Protein AF-A0A7S3TZW8-F1 (afdb_monomer_lite)

Secondary structure (DSSP, 8-state):
-PPPPEEPTTSS-EE-SS-EEPP-GGGTS--EE-TTS-TT---SSS-----------------EE-TTT--EE-TT-EEPP-GGGTT--EE-TTSPTT---SSS-HHHHS---S-TT---BPPTT--SS-TTS-B-EEEEEETTEEEEEE-TT-EEEGGGTEEEE-SSEEEE-BSSS----S-GGGB-----TTEEEEEEEE--TT---TTEEEEEEEE-PPPSSSSTT--EETT--TTSEE--EEEEEEEETTEEEEEEE--SS-BTTBTT-SS-TT-SSEEE--TTTEESSTTSSSEETTS-EEEEEEEEEETTEEEEEEEEEETTEEEEEEEETTT-HHHHHTHHHHHH--EEEEEEEE-TTTHHHHHHHH-SS--------EEEEEEEEEEPPPPPPP---PPPPPPPP-PPPP--EEEE-SSSTT------TTTTS-HHHHHHTT-EEEE-

Structure (mmCIF, N/CA/C/O backbone):
data_AF-A0A7S3TZW8-F1
#
_entry.id   AF-A0A7S3TZW8-F1
#
loop_
_atom_site.group_PDB
_atom_site.id
_atom_site.type_symbol
_atom_site.label_atom_id
_atom_site.label_alt_id
_atom_site.label_comp_id
_atom_site.label_asym_id
_atom_site.label_entity_id
_atom_site.label_seq_id
_atom_site.pdbx_PDB_ins_code
_atom_site.Cartn_x
_atom_site.Cartn_y
_atom_site.Cartn_z
_atom_site.occupancy
_atom_site.B_iso_or_equiv
_atom_site.auth_seq_id
_atom_site.auth_comp_id
_atom_site.auth_asym_id
_atom_site.auth_atom_id
_atom_site.pdbx_PDB_model_num
ATOM 1 N N . ILE A 1 1 ? 34.346 34.194 -26.430 1.00 49.75 1 ILE A N 1
ATOM 2 C CA . ILE A 1 1 ? 34.200 33.781 -25.014 1.00 49.75 1 ILE A CA 1
ATOM 3 C C . ILE A 1 1 ? 35.050 32.530 -24.863 1.00 49.75 1 ILE A C 1
ATOM 5 O O . ILE A 1 1 ? 34.917 31.648 -25.699 1.00 49.75 1 ILE A O 1
ATOM 9 N N . SER A 1 2 ? 36.009 32.496 -23.939 1.00 53.97 2 SER A N 1
ATOM 10 C CA . SER A 1 2 ? 36.847 31.309 -23.724 1.00 53.97 2 SER A CA 1
ATOM 11 C C . SER A 1 2 ? 36.073 30.297 -22.882 1.00 53.97 2 SER A C 1
ATOM 13 O O . SER A 1 2 ? 35.676 30.638 -21.767 1.00 53.97 2 SER A O 1
ATOM 15 N N . ASN A 1 3 ? 35.856 29.084 -23.395 1.00 65.19 3 ASN A N 1
ATOM 16 C CA . ASN A 1 3 ? 35.255 28.011 -22.602 1.00 65.19 3 ASN A CA 1
ATOM 17 C C . ASN A 1 3 ? 36.191 27.657 -21.431 1.00 65.19 3 ASN A C 1
ATOM 19 O O . ASN A 1 3 ? 37.402 27.542 -21.651 1.00 65.19 3 ASN A O 1
ATOM 23 N N . PRO A 1 4 ? 35.679 27.546 -20.191 1.00 74.56 4 PRO A N 1
ATOM 24 C CA . PRO A 1 4 ? 36.513 27.232 -19.040 1.00 74.56 4 PRO A CA 1
ATOM 25 C C . PRO A 1 4 ? 37.100 25.823 -19.173 1.00 74.56 4 PRO A C 1
ATOM 27 O O . PRO A 1 4 ? 36.434 24.903 -19.651 1.00 74.56 4 PRO A O 1
ATOM 30 N N . SER A 1 5 ? 38.356 25.674 -18.746 1.00 79.38 5 SER A N 1
ATOM 31 C CA . SER A 1 5 ? 39.028 24.376 -18.663 1.00 79.38 5 SER A CA 1
ATOM 32 C C . SER A 1 5 ? 38.434 23.570 -17.510 1.00 79.38 5 SER A C 1
ATOM 34 O O . SER A 1 5 ? 38.407 24.057 -16.378 1.00 79.38 5 SER A O 1
ATOM 36 N N . VAL A 1 6 ? 37.946 22.366 -17.797 1.00 84.00 6 VAL A N 1
ATOM 37 C CA . VAL A 1 6 ? 37.280 21.464 -16.847 1.00 84.00 6 VAL A CA 1
ATOM 38 C C . VAL A 1 6 ? 37.927 20.083 -16.873 1.00 84.00 6 VAL A C 1
ATOM 40 O O . VAL A 1 6 ? 38.545 19.703 -17.868 1.00 84.00 6 VAL A O 1
ATOM 43 N N . ALA A 1 7 ? 37.786 19.332 -15.782 1.00 84.44 7 ALA A N 1
ATOM 44 C CA . ALA A 1 7 ? 38.259 17.956 -15.716 1.00 84.44 7 ALA A CA 1
ATOM 45 C C . ALA A 1 7 ? 37.377 17.030 -16.566 1.00 84.44 7 ALA A C 1
ATOM 47 O O . ALA A 1 7 ? 36.152 17.167 -16.614 1.00 84.44 7 ALA A O 1
ATOM 48 N N . CYS A 1 8 ? 38.016 16.080 -17.232 1.00 83.31 8 CYS A N 1
ATOM 49 C CA . CYS A 1 8 ? 37.364 15.055 -18.022 1.00 83.31 8 CYS A CA 1
ATOM 50 C C . CYS A 1 8 ? 36.746 13.977 -17.121 1.00 83.31 8 CYS A C 1
ATOM 52 O O . CYS A 1 8 ? 37.453 13.441 -16.268 1.00 83.31 8 CYS A O 1
ATOM 54 N N . PRO A 1 9 ? 35.473 13.591 -17.322 1.00 77.81 9 PRO A N 1
ATOM 55 C CA . PRO A 1 9 ? 34.840 12.537 -16.531 1.00 77.81 9 PRO A CA 1
ATOM 56 C C . PRO A 1 9 ? 35.669 11.245 -16.531 1.00 77.81 9 PRO A C 1
ATOM 58 O O . PRO A 1 9 ? 36.096 10.779 -17.587 1.00 77.81 9 PRO A O 1
ATOM 61 N N . GLY A 1 10 ? 35.935 10.699 -15.342 1.00 72.38 10 GLY A N 1
ATOM 62 C CA . GLY A 1 10 ? 36.698 9.458 -15.170 1.00 72.38 10 GLY A CA 1
ATOM 63 C C . GLY A 1 10 ? 38.204 9.553 -15.475 1.00 72.38 10 GLY A C 1
ATOM 64 O O . GLY A 1 10 ? 38.861 8.516 -15.579 1.00 72.38 10 GLY A O 1
ATOM 65 N N . SER A 1 11 ? 38.781 10.756 -15.626 1.00 76.69 11 SER A N 1
ATOM 66 C CA . SER A 1 11 ? 40.230 10.942 -15.825 1.00 76.69 11 SER A CA 1
ATOM 67 C C . SER A 1 11 ? 40.758 12.255 -15.228 1.00 76.69 11 SER A C 1
ATOM 69 O O . SER A 1 11 ? 40.012 13.205 -15.026 1.00 76.69 11 SER A O 1
ATOM 71 N N . GLU A 1 12 ? 42.071 12.353 -15.007 1.00 79.44 12 GLU A N 1
ATOM 72 C CA . GLU A 1 12 ? 42.724 13.598 -14.552 1.00 79.44 12 GLU A CA 1
ATOM 73 C C . GLU A 1 12 ? 43.028 14.585 -15.701 1.00 79.44 12 GLU A C 1
ATOM 75 O O . GLU A 1 12 ? 43.676 15.613 -15.502 1.00 79.44 12 GLU A O 1
ATOM 80 N N . ALA A 1 13 ? 42.595 14.279 -16.930 1.00 82.31 13 ALA A N 1
ATOM 81 C CA . ALA A 1 13 ? 42.820 15.142 -18.083 1.00 82.31 13 ALA A CA 1
ATOM 82 C C . ALA A 1 13 ? 41.916 16.384 -18.034 1.00 82.31 13 ALA A C 1
ATOM 84 O O . ALA A 1 13 ? 40.770 16.313 -17.602 1.00 82.31 13 ALA A O 1
ATOM 85 N N . MET A 1 14 ? 42.417 17.517 -18.527 1.00 87.12 14 MET A N 1
ATOM 86 C CA . MET A 1 14 ? 41.656 18.764 -18.629 1.00 87.12 14 MET A CA 1
ATOM 87 C C . MET A 1 14 ? 41.261 19.029 -20.083 1.00 87.12 14 MET A C 1
ATOM 89 O O . MET A 1 14 ? 42.074 18.833 -20.989 1.00 87.12 14 MET A O 1
ATOM 93 N N . CYS A 1 15 ? 40.043 19.515 -20.308 1.00 89.19 15 CYS A N 1
ATOM 94 C CA . CYS A 1 15 ? 39.524 19.877 -21.626 1.00 89.19 15 CYS A CA 1
ATOM 95 C C . CYS A 1 15 ? 38.757 21.206 -21.582 1.00 89.19 15 CYS A C 1
ATOM 97 O O . CYS A 1 15 ? 38.289 21.634 -20.527 1.00 89.19 15 CYS A O 1
ATOM 99 N N . ALA A 1 16 ? 38.603 21.865 -22.731 1.00 90.56 16 ALA A N 1
ATOM 100 C CA . ALA A 1 16 ? 37.785 23.068 -22.861 1.00 90.56 16 ALA A CA 1
ATOM 101 C C . ALA A 1 16 ? 37.091 23.146 -24.227 1.00 90.56 16 ALA A C 1
ATOM 103 O O . ALA A 1 16 ? 37.743 23.069 -25.270 1.00 90.56 16 ALA A O 1
ATOM 104 N N . GLY A 1 17 ? 35.779 23.391 -24.228 1.00 86.81 17 GLY A N 1
ATOM 105 C CA . GLY A 1 17 ? 34.994 23.545 -25.452 1.00 86.81 17 GLY A CA 1
ATOM 106 C C . GLY A 1 17 ? 34.904 22.256 -26.265 1.00 86.81 17 GLY A C 1
ATOM 107 O O . GLY A 1 17 ? 34.878 21.168 -25.703 1.00 86.81 17 GLY A O 1
ATOM 108 N N . ASN A 1 18 ? 34.878 22.381 -27.593 1.00 90.62 18 ASN A N 1
ATOM 109 C CA . ASN A 1 18 ? 34.725 21.276 -28.550 1.00 90.62 18 ASN A CA 1
ATOM 110 C C . ASN A 1 18 ? 35.998 20.420 -28.673 1.00 90.62 18 ASN A C 1
ATOM 112 O O . ASN A 1 18 ? 36.643 20.346 -29.719 1.00 90.62 18 ASN A O 1
ATOM 116 N N . GLN A 1 19 ? 36.379 19.802 -27.561 1.00 91.69 19 GLN A N 1
ATOM 117 C CA . GLN A 1 19 ? 37.496 18.882 -27.401 1.00 91.69 19 GLN A CA 1
ATOM 118 C C . GLN A 1 19 ? 36.976 17.532 -26.909 1.00 91.69 19 GLN A C 1
ATOM 120 O O . GLN A 1 19 ? 35.896 17.446 -26.324 1.00 91.69 19 GLN A O 1
ATOM 125 N N . CYS A 1 20 ? 37.760 16.479 -27.123 1.00 91.44 20 CYS A N 1
ATOM 126 C CA . CYS A 1 20 ? 37.435 15.153 -26.622 1.00 91.44 20 CYS A CA 1
ATOM 127 C C . CYS A 1 20 ? 38.289 14.806 -25.407 1.00 91.44 20 CYS A C 1
ATOM 129 O O . CYS A 1 20 ? 39.513 14.932 -25.438 1.00 91.44 20 CYS A O 1
ATOM 131 N N . CYS A 1 21 ? 37.629 14.316 -24.368 1.00 92.75 21 CYS A N 1
ATOM 132 C CA . CYS A 1 21 ? 38.257 13.662 -23.239 1.00 92.75 21 CYS A CA 1
ATOM 133 C C . CYS A 1 21 ? 38.790 12.277 -23.628 1.00 92.75 21 CYS A C 1
ATOM 135 O O . CYS A 1 21 ? 38.221 11.630 -24.519 1.00 92.75 21 CYS A O 1
ATOM 137 N N . PRO A 1 22 ? 39.874 11.808 -22.981 1.00 90.94 22 PRO A N 1
ATOM 138 C CA . PRO A 1 22 ? 40.392 10.466 -23.210 1.00 90.94 22 PRO A CA 1
ATOM 139 C C . PRO A 1 22 ? 39.351 9.408 -22.830 1.00 90.94 22 PRO A C 1
ATOM 141 O O . PRO A 1 22 ? 38.480 9.646 -21.995 1.00 90.94 22 PRO A O 1
ATOM 144 N N . GLY A 1 23 ? 39.440 8.241 -23.468 1.00 84.31 23 GLY A N 1
ATOM 145 C CA . GLY A 1 23 ? 38.573 7.117 -23.139 1.00 84.31 23 GLY A CA 1
ATOM 146 C C . GLY A 1 23 ? 38.902 6.518 -21.778 1.00 84.31 23 GLY A C 1
ATOM 147 O O . GLY A 1 23 ? 40.067 6.439 -21.388 1.00 84.31 23 GLY A O 1
ATOM 148 N N . THR A 1 24 ? 37.863 6.089 -21.074 1.00 83.00 24 THR A N 1
ATOM 149 C CA . THR A 1 24 ? 37.944 5.392 -19.792 1.00 83.00 24 THR A CA 1
ATOM 150 C C . THR A 1 24 ? 37.263 4.035 -19.930 1.00 83.00 24 THR A C 1
ATOM 152 O O . THR A 1 24 ? 36.535 3.786 -20.894 1.00 83.00 24 THR A O 1
ATOM 155 N N . LYS A 1 25 ? 37.428 3.153 -18.941 1.00 77.94 25 LYS A N 1
ATOM 156 C CA . LYS A 1 25 ? 36.710 1.867 -18.933 1.00 77.94 25 LYS A CA 1
ATOM 157 C C . LYS A 1 25 ? 35.189 2.043 -19.012 1.00 77.94 25 LYS A C 1
ATOM 159 O O . LYS A 1 25 ? 34.519 1.224 -19.629 1.00 77.94 25 LYS A O 1
ATOM 164 N N . GLU A 1 26 ? 34.662 3.124 -18.441 1.00 69.31 26 GLU A N 1
ATOM 165 C CA . GLU A 1 26 ? 33.231 3.459 -18.436 1.00 69.31 26 GLU A CA 1
ATOM 166 C C . GLU A 1 26 ? 32.722 3.844 -19.830 1.00 69.31 26 GLU A C 1
ATOM 168 O O . GLU A 1 26 ? 31.606 3.488 -20.199 1.00 69.31 26 GLU A O 1
ATOM 173 N N . SER A 1 27 ? 33.553 4.496 -20.650 1.00 75.81 27 SER A N 1
ATOM 174 C CA . SER A 1 27 ? 33.230 4.786 -22.052 1.00 75.81 27 SER A CA 1
ATOM 175 C C . SER A 1 27 ? 33.602 3.647 -23.016 1.00 75.81 27 SER A C 1
ATOM 177 O O . SER A 1 27 ? 33.467 3.790 -24.236 1.00 75.81 27 SER A O 1
ATOM 179 N N . GLY A 1 28 ? 34.073 2.505 -22.497 1.00 82.62 28 GLY A N 1
ATOM 180 C CA . GLY A 1 28 ? 34.602 1.396 -23.294 1.00 82.62 28 GLY A CA 1
ATOM 181 C C . GLY A 1 28 ? 35.888 1.763 -24.041 1.00 82.62 28 GLY A C 1
ATOM 182 O O . GLY A 1 28 ? 36.037 1.401 -25.207 1.00 82.62 28 GLY A O 1
ATOM 183 N N . ASP A 1 29 ? 36.764 2.534 -23.390 1.00 86.75 29 ASP A N 1
ATOM 184 C CA . ASP A 1 29 ? 38.025 3.088 -23.901 1.00 86.75 29 ASP A CA 1
ATOM 185 C C . ASP A 1 29 ? 37.853 4.025 -25.115 1.00 86.75 29 ASP A C 1
ATOM 187 O O . ASP A 1 29 ? 38.770 4.220 -25.916 1.00 86.75 29 ASP A O 1
ATOM 191 N N . ARG A 1 30 ? 36.672 4.649 -25.250 1.00 85.50 30 ARG A N 1
ATOM 192 C CA . ARG A 1 30 ? 36.334 5.588 -26.338 1.00 85.50 30 ARG A CA 1
ATOM 193 C C . ARG A 1 30 ? 36.327 7.038 -25.872 1.00 85.50 30 ARG A C 1
ATOM 195 O O . ARG A 1 30 ? 35.865 7.334 -24.774 1.00 85.50 30 ARG A O 1
ATOM 202 N N . THR A 1 31 ? 36.777 7.960 -26.717 1.00 89.88 31 THR A N 1
ATOM 203 C CA . THR A 1 31 ? 36.790 9.390 -26.382 1.00 89.88 31 THR A CA 1
ATOM 204 C C . THR A 1 31 ? 35.382 9.976 -26.281 1.00 89.88 31 THR A C 1
ATOM 206 O O . THR A 1 31 ? 34.514 9.675 -27.108 1.00 89.88 31 THR A O 1
ATOM 209 N N . VAL A 1 32 ? 35.163 10.840 -25.288 1.00 88.94 32 VAL A N 1
ATOM 210 C CA . VAL A 1 32 ? 33.861 11.471 -24.999 1.00 88.94 32 VAL A CA 1
ATOM 211 C C . VAL A 1 32 ? 33.944 12.997 -25.155 1.00 88.94 32 VAL A C 1
ATOM 213 O O . VAL A 1 32 ? 35.025 13.552 -24.951 1.00 88.94 32 VAL A O 1
ATOM 216 N N . PRO A 1 33 ? 32.857 13.703 -25.519 1.00 91.69 33 PRO A N 1
ATOM 217 C CA . PRO A 1 33 ? 32.842 15.166 -25.549 1.00 91.69 33 PRO A CA 1
ATOM 218 C C . PRO A 1 33 ? 33.230 15.785 -24.204 1.00 91.69 33 PRO A C 1
ATOM 220 O O . PRO A 1 33 ? 32.827 15.299 -23.147 1.00 91.69 33 PRO A O 1
ATOM 223 N N . CYS A 1 34 ? 33.999 16.873 -24.243 1.00 89.06 34 CYS A N 1
ATOM 224 C CA . CYS A 1 34 ? 34.279 17.673 -23.058 1.00 89.06 34 CYS A CA 1
ATOM 225 C C . CYS A 1 34 ? 32.964 18.170 -22.426 1.00 89.06 34 CYS A C 1
ATOM 227 O O . CYS A 1 34 ? 32.064 18.566 -23.167 1.00 89.06 34 CYS A O 1
ATOM 229 N N . PRO A 1 35 ? 32.841 18.249 -21.088 1.00 87.50 35 PRO A N 1
ATOM 230 C CA . PRO A 1 35 ? 31.621 18.747 -20.443 1.00 87.50 35 PRO A CA 1
ATOM 231 C C . PRO A 1 35 ? 31.232 20.183 -20.826 1.00 87.50 35 PRO A C 1
ATOM 233 O O . PRO A 1 35 ? 30.089 20.584 -20.633 1.00 87.50 35 PRO A O 1
ATOM 236 N N . THR A 1 36 ? 32.182 20.964 -21.352 1.00 83.75 36 THR A N 1
ATOM 237 C CA . THR A 1 36 ? 31.962 22.329 -21.855 1.00 83.75 36 THR A CA 1
ATOM 238 C C . THR A 1 36 ? 31.845 22.409 -23.380 1.00 83.75 36 THR A C 1
ATOM 240 O O . THR A 1 36 ? 31.891 23.511 -23.925 1.00 83.75 36 THR A O 1
ATOM 243 N N . ALA A 1 37 ? 31.735 21.274 -24.076 1.00 83.44 37 ALA A N 1
ATOM 244 C CA . ALA A 1 37 ? 31.487 21.237 -25.513 1.00 83.44 37 ALA A CA 1
ATOM 245 C C . ALA A 1 37 ? 30.065 21.708 -25.855 1.00 83.44 37 ALA A C 1
ATOM 247 O O . ALA A 1 37 ? 29.143 21.599 -25.043 1.00 83.44 37 ALA A O 1
ATOM 248 N N . ASP A 1 38 ? 29.898 22.218 -27.073 1.00 82.56 38 ASP A N 1
ATOM 249 C CA . ASP A 1 38 ? 28.599 22.592 -27.624 1.00 82.56 38 ASP A CA 1
ATOM 250 C C . ASP A 1 38 ? 27.691 21.350 -27.740 1.00 82.56 38 ASP A C 1
ATOM 252 O O . ASP A 1 38 ? 28.167 20.232 -27.949 1.00 82.56 38 ASP A O 1
ATOM 256 N N . GLU A 1 39 ? 26.372 21.527 -27.603 1.00 73.81 39 GLU A N 1
ATOM 257 C CA . GLU A 1 39 ? 25.404 20.411 -27.568 1.00 73.81 39 GLU A CA 1
ATOM 258 C C . GLU A 1 39 ? 25.395 19.561 -28.845 1.00 73.81 39 GLU A C 1
ATOM 260 O O . GLU A 1 39 ? 25.052 18.379 -28.817 1.00 73.81 39 GLU A O 1
ATOM 265 N N . ASP A 1 40 ? 25.768 20.162 -29.969 1.00 79.12 40 ASP A N 1
ATOM 266 C CA . ASP A 1 40 ? 25.849 19.542 -31.284 1.00 79.12 40 ASP A CA 1
ATOM 267 C C . ASP A 1 40 ? 27.259 19.025 -31.623 1.00 79.12 40 ASP A C 1
ATOM 269 O O . ASP A 1 40 ? 27.474 18.462 -32.705 1.00 79.12 40 ASP A O 1
ATOM 273 N N . PHE A 1 41 ? 28.218 19.144 -30.698 1.00 84.19 41 PHE A N 1
ATOM 274 C CA . PHE A 1 41 ? 29.574 18.657 -30.902 1.00 84.19 41 PHE A CA 1
ATOM 275 C C . PHE A 1 41 ? 29.616 17.125 -30.992 1.00 84.19 41 PHE A C 1
ATOM 277 O O . PHE A 1 41 ? 29.353 16.393 -30.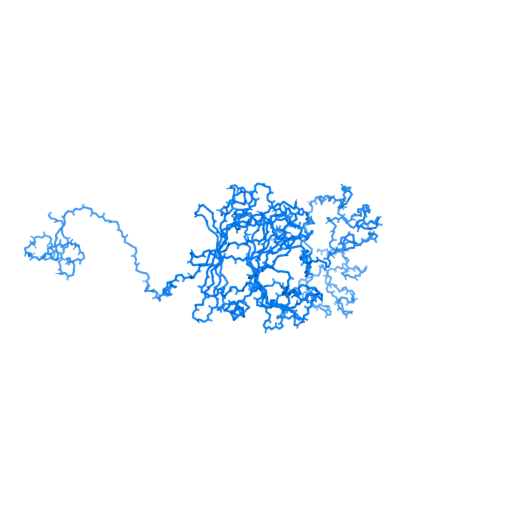039 1.00 84.19 41 PHE A O 1
ATOM 284 N N . ASN A 1 42 ? 30.004 16.626 -32.166 1.00 82.06 42 ASN A N 1
ATOM 285 C CA . ASN A 1 42 ? 30.003 15.202 -32.508 1.00 82.06 42 ASN A CA 1
ATOM 286 C C . ASN A 1 42 ? 31.384 14.682 -32.945 1.00 82.06 42 ASN A C 1
ATOM 288 O O . ASN A 1 42 ? 31.478 13.651 -33.608 1.00 82.06 42 ASN A O 1
ATOM 292 N N . GLY A 1 43 ? 32.453 15.389 -32.568 1.00 82.81 43 GLY A N 1
ATOM 293 C CA . GLY A 1 43 ? 33.828 15.054 -32.945 1.00 82.81 43 GLY A CA 1
ATOM 294 C C . GLY A 1 43 ? 34.452 13.885 -32.172 1.00 82.81 43 GLY A C 1
ATOM 295 O O . GLY A 1 43 ? 35.588 13.517 -32.468 1.00 82.81 43 GLY A O 1
ATOM 296 N N . CYS A 1 44 ? 33.746 13.309 -31.192 1.00 90.25 44 CYS A N 1
ATOM 297 C CA . CYS A 1 44 ? 34.243 12.224 -30.340 1.00 90.25 44 CYS A CA 1
ATOM 298 C C . CYS A 1 44 ? 33.579 10.881 -30.664 1.00 90.25 44 CYS A C 1
ATOM 300 O O . CYS A 1 44 ? 32.554 10.810 -31.339 1.00 90.25 44 CYS A O 1
ATOM 302 N N . GLN A 1 45 ? 34.181 9.792 -30.185 1.00 86.06 45 GLN A N 1
ATOM 303 C CA . GLN A 1 45 ? 33.790 8.428 -30.552 1.00 86.06 45 GLN A CA 1
ATOM 304 C C . GLN A 1 45 ? 32.451 7.977 -29.951 1.00 86.06 45 GLN A C 1
ATOM 306 O O . GLN A 1 45 ? 31.861 7.018 -30.450 1.00 86.06 45 GLN A O 1
ATOM 311 N N . VAL A 1 46 ? 31.959 8.652 -28.908 1.00 76.94 46 VAL A N 1
ATOM 312 C CA . VAL A 1 46 ? 30.616 8.440 -28.353 1.00 76.94 46 VAL A CA 1
ATOM 313 C C . VAL A 1 46 ? 29.797 9.730 -28.375 1.00 76.94 46 VAL A C 1
ATOM 315 O O . VAL A 1 46 ? 30.315 10.818 -28.130 1.00 76.94 46 VAL A O 1
ATOM 318 N N . LYS A 1 47 ? 28.494 9.594 -28.643 1.00 62.69 47 LYS A N 1
ATOM 319 C CA . LYS A 1 47 ? 27.493 10.658 -28.490 1.00 62.69 47 LYS A CA 1
ATOM 320 C C . LYS A 1 47 ? 26.791 10.479 -27.145 1.00 62.69 47 LYS A C 1
ATOM 322 O O . LYS A 1 47 ? 25.712 9.904 -27.091 1.00 62.69 47 LYS A O 1
ATOM 327 N N . MET A 1 48 ? 27.411 10.915 -26.057 1.00 54.53 48 MET A N 1
ATOM 328 C CA . MET A 1 48 ? 26.700 11.104 -24.791 1.00 54.53 48 MET A CA 1
ATOM 329 C C . MET A 1 48 ? 26.742 12.593 -24.485 1.00 54.53 48 MET A C 1
ATOM 331 O O . MET A 1 48 ? 27.828 13.153 -24.379 1.00 54.53 48 MET A O 1
ATOM 335 N N . THR A 1 49 ? 25.580 13.237 -24.396 1.00 50.06 49 THR A N 1
ATOM 336 C CA . THR A 1 49 ? 25.447 14.570 -23.800 1.00 50.06 49 THR A CA 1
ATOM 337 C C . THR A 1 49 ? 25.617 14.412 -22.289 1.00 50.06 49 THR A C 1
ATOM 339 O O . THR A 1 49 ? 24.752 13.787 -21.668 1.00 50.06 49 THR A O 1
ATOM 342 N N . PRO A 1 50 ? 26.706 14.914 -21.676 1.00 45.66 50 PRO A N 1
ATOM 343 C CA . PRO A 1 50 ? 26.852 14.882 -20.227 1.00 45.66 50 PRO A CA 1
ATOM 344 C C . PRO A 1 50 ? 25.746 15.731 -19.577 1.00 45.66 50 PRO A C 1
ATOM 346 O O . PRO A 1 50 ? 25.307 16.713 -20.189 1.00 45.66 50 PRO A O 1
ATOM 349 N N . PRO A 1 51 ? 25.298 15.413 -18.347 1.00 42.06 51 PRO A N 1
ATOM 350 C CA . PRO A 1 51 ? 24.409 16.295 -17.600 1.00 42.06 51 PRO A CA 1
ATOM 351 C C . PRO A 1 51 ? 25.068 17.671 -17.512 1.00 42.06 51 PRO A C 1
ATOM 353 O O . PRO A 1 51 ? 26.198 17.794 -17.033 1.00 42.06 51 PRO A O 1
ATOM 356 N N . LYS A 1 52 ? 24.397 18.714 -18.010 1.00 37.59 52 LYS A N 1
ATOM 357 C CA . LYS A 1 52 ? 24.907 20.080 -17.894 1.00 37.59 52 LYS A CA 1
ATOM 358 C C . LYS A 1 52 ? 25.089 20.403 -16.414 1.00 37.59 52 LYS A C 1
ATOM 360 O O . LYS A 1 52 ? 24.105 20.536 -15.688 1.00 37.59 52 LYS A O 1
ATOM 365 N N . HIS A 1 53 ? 26.334 20.597 -15.980 1.00 40.12 53 HIS A N 1
ATOM 366 C CA . HIS A 1 53 ? 26.604 21.313 -14.741 1.00 40.12 53 HIS A CA 1
ATOM 367 C C . HIS A 1 53 ? 25.962 22.696 -14.873 1.00 40.12 53 HIS A C 1
ATOM 369 O O . HIS A 1 53 ? 26.383 23.521 -15.686 1.00 40.12 53 HIS A O 1
ATOM 375 N N . SER A 1 54 ? 24.912 22.937 -14.090 1.00 34.12 54 SER A N 1
ATOM 376 C CA . SER A 1 54 ? 24.339 24.264 -13.911 1.00 34.12 54 SER A CA 1
ATOM 377 C C . SER A 1 54 ? 25.422 25.174 -13.339 1.00 34.12 54 SER A C 1
ATOM 379 O O . SER A 1 54 ? 25.656 25.202 -12.131 1.00 34.12 54 SER A O 1
ATOM 381 N N . THR A 1 55 ? 26.070 25.958 -14.196 1.00 36.88 55 THR A N 1
ATOM 382 C CA . THR A 1 55 ? 26.862 27.116 -13.790 1.00 36.88 55 THR A CA 1
ATOM 383 C C . THR A 1 55 ? 25.911 28.214 -13.315 1.00 36.88 55 THR A C 1
ATOM 385 O O . THR A 1 55 ? 25.684 29.220 -13.985 1.00 36.88 55 THR A O 1
ATOM 388 N N . ARG A 1 56 ? 25.332 28.042 -12.119 1.00 33.47 56 ARG A N 1
ATOM 389 C CA . ARG A 1 56 ? 24.757 29.174 -11.394 1.00 33.47 56 ARG A CA 1
ATOM 390 C C . ARG A 1 56 ? 25.868 29.886 -10.644 1.00 33.47 56 ARG A C 1
ATOM 392 O O . ARG A 1 56 ? 26.371 29.442 -9.621 1.00 33.47 56 ARG A O 1
ATOM 399 N N . SER A 1 57 ? 26.230 31.019 -11.225 1.00 36.50 57 SER A N 1
ATOM 400 C CA . SER A 1 57 ? 26.924 32.130 -10.597 1.00 36.50 57 SER A CA 1
ATOM 401 C C . SER A 1 57 ? 26.425 32.389 -9.165 1.00 36.50 57 SER A C 1
ATOM 403 O O . SER A 1 57 ? 25.257 32.711 -8.968 1.00 36.50 57 SER A O 1
ATOM 405 N N . GLY A 1 58 ? 27.343 32.318 -8.197 1.00 37.44 58 GLY A N 1
ATOM 406 C CA . GLY A 1 58 ? 27.340 33.136 -6.981 1.00 37.44 58 GLY A CA 1
ATOM 407 C C . GLY A 1 58 ? 26.230 32.908 -5.951 1.00 37.44 58 GLY A C 1
ATOM 408 O O . GLY A 1 58 ? 25.465 33.828 -5.680 1.00 37.44 58 GLY A O 1
ATOM 409 N N . THR A 1 59 ? 26.230 31.762 -5.269 1.00 34.78 59 THR A N 1
ATOM 410 C CA . THR A 1 59 ? 25.659 31.641 -3.912 1.00 34.78 59 THR A CA 1
ATOM 411 C C . THR A 1 59 ? 26.627 30.864 -3.016 1.00 34.78 59 THR A C 1
ATOM 413 O O . THR A 1 59 ? 27.225 29.904 -3.501 1.00 34.78 59 THR A O 1
ATOM 416 N N . PRO A 1 60 ? 26.825 31.237 -1.736 1.00 37.38 60 PRO A N 1
ATOM 417 C CA . PRO A 1 60 ? 27.688 30.473 -0.841 1.00 37.38 60 PRO A CA 1
ATOM 418 C C . PRO A 1 60 ? 27.053 29.096 -0.630 1.00 37.38 60 PRO A C 1
ATOM 420 O O . PRO A 1 60 ? 25.942 29.013 -0.106 1.00 37.38 60 PRO A O 1
ATOM 423 N N . HIS A 1 61 ? 27.725 28.029 -1.063 1.00 46.00 61 HIS A N 1
ATOM 424 C CA . HIS A 1 61 ? 27.281 26.671 -0.767 1.00 46.00 61 HIS A CA 1
ATOM 425 C C . HIS A 1 61 ? 27.306 26.481 0.753 1.00 46.00 61 HIS A C 1
ATOM 427 O O . HIS A 1 61 ? 28.363 26.551 1.383 1.00 46.00 61 HIS A O 1
ATOM 433 N N . GLN A 1 62 ? 26.124 26.321 1.344 1.00 50.06 62 GLN A N 1
ATOM 434 C CA . GLN A 1 62 ? 25.972 26.102 2.777 1.00 50.06 62 GLN A CA 1
ATOM 435 C C . GLN A 1 62 ? 26.609 24.754 3.140 1.00 50.06 62 GLN A C 1
ATOM 437 O O . GLN A 1 62 ? 26.382 23.747 2.468 1.00 50.06 62 GLN A O 1
ATOM 442 N N . GLY A 1 63 ? 27.444 24.750 4.179 1.00 57.88 63 GLY A N 1
ATOM 443 C CA . GLY A 1 63 ? 28.044 23.529 4.712 1.00 57.88 63 GLY A CA 1
ATOM 444 C C . GLY A 1 63 ? 26.993 22.543 5.233 1.00 57.88 63 GLY A C 1
ATOM 445 O O . GLY A 1 63 ? 25.899 22.939 5.632 1.00 57.88 63 GLY A O 1
ATOM 446 N N . GLY A 1 64 ? 27.330 21.255 5.227 1.00 72.12 64 GLY A N 1
ATOM 447 C CA . GLY A 1 64 ? 26.525 20.179 5.800 1.00 72.12 64 GLY A CA 1
ATOM 448 C C . GLY A 1 64 ? 26.913 19.848 7.244 1.00 72.12 64 GLY A C 1
ATOM 449 O O . GLY A 1 64 ? 27.836 20.427 7.824 1.00 72.12 64 GLY A O 1
ATOM 450 N N . ARG A 1 65 ? 26.216 18.872 7.832 1.00 76.00 65 ARG A N 1
ATOM 451 C CA . ARG A 1 65 ? 26.640 18.194 9.066 1.00 76.00 65 ARG A CA 1
ATOM 452 C C . ARG A 1 65 ? 27.084 16.776 8.737 1.00 76.00 65 ARG A C 1
ATOM 454 O O . ARG A 1 65 ? 26.391 16.060 8.026 1.00 76.00 65 ARG A O 1
ATOM 461 N N . CYS A 1 66 ? 28.219 16.377 9.289 1.00 72.31 66 CYS A N 1
ATOM 462 C CA . CYS A 1 66 ? 28.767 15.038 9.214 1.00 72.31 66 CYS A CA 1
ATOM 463 C C . CYS A 1 66 ? 27.872 14.057 9.974 1.00 72.31 66 CYS A C 1
ATOM 465 O O . CYS A 1 66 ? 27.739 14.191 11.195 1.00 72.31 66 CYS A O 1
ATOM 467 N N . PRO A 1 67 ? 27.277 13.063 9.301 1.00 60.72 67 PRO A N 1
ATOM 468 C CA . PRO A 1 67 ? 26.533 12.014 9.979 1.00 60.72 67 PRO A CA 1
ATOM 469 C C . PRO A 1 67 ? 27.449 11.219 10.926 1.00 60.72 67 PRO A C 1
ATOM 471 O O . PRO A 1 67 ? 28.671 11.192 10.766 1.00 60.72 67 PRO A O 1
ATOM 474 N N . GLY A 1 68 ? 26.869 10.646 11.980 1.00 63.38 68 GLY A N 1
ATOM 475 C CA . GLY A 1 68 ? 27.595 9.927 13.037 1.00 63.38 68 GLY A CA 1
ATOM 476 C C . GLY A 1 68 ? 28.337 10.815 14.049 1.00 63.38 68 GLY A C 1
ATOM 477 O O . GLY A 1 68 ? 28.310 10.521 15.239 1.00 63.38 68 GLY A O 1
ATOM 478 N N . SER A 1 69 ? 28.959 11.923 13.622 1.00 65.62 69 SER A N 1
ATOM 479 C CA . SER A 1 69 ? 29.758 12.815 14.495 1.00 65.62 69 SER A CA 1
ATOM 480 C C . SER A 1 69 ? 29.143 14.198 14.752 1.00 65.62 69 SER A C 1
ATOM 482 O O . SER A 1 69 ? 29.584 14.923 15.647 1.00 65.62 69 SER A O 1
ATOM 484 N N . GLY A 1 70 ? 28.158 14.615 13.951 1.00 67.44 70 GLY A N 1
ATOM 485 C CA . GLY A 1 70 ? 27.469 15.906 14.061 1.00 67.44 70 GLY A CA 1
ATOM 486 C C . GLY A 1 70 ? 28.320 17.139 13.728 1.00 67.44 70 GLY A C 1
ATOM 487 O O . GLY A 1 70 ? 27.848 18.264 13.890 1.00 67.44 70 GLY A O 1
ATOM 488 N N . HIS A 1 71 ? 29.566 16.960 13.278 1.00 73.81 71 HIS A N 1
ATOM 489 C CA . HIS A 1 71 ? 30.488 18.059 12.977 1.00 73.81 71 HIS A CA 1
ATOM 490 C C . HIS A 1 71 ? 30.061 18.821 11.720 1.00 73.81 71 HIS A C 1
ATOM 492 O O . HIS A 1 71 ? 29.621 18.218 10.751 1.00 73.81 71 HIS A O 1
ATOM 498 N N . ALA A 1 72 ? 30.201 20.145 11.704 1.00 74.69 72 ALA A N 1
ATOM 499 C CA . ALA A 1 72 ? 29.956 20.916 10.487 1.00 74.69 72 ALA A CA 1
ATOM 500 C C . ALA A 1 72 ? 31.056 20.644 9.444 1.00 74.69 72 ALA A C 1
ATOM 502 O O . ALA A 1 72 ? 32.235 20.562 9.793 1.00 74.69 72 ALA A O 1
ATOM 503 N N . CYS A 1 73 ? 30.676 20.536 8.173 1.00 79.00 73 CYS A N 1
ATOM 504 C CA . CYS A 1 73 ? 31.586 20.338 7.047 1.00 79.00 73 CYS A CA 1
ATOM 505 C C . CYS A 1 73 ? 31.209 21.234 5.868 1.00 79.00 73 CYS A C 1
ATOM 507 O O . CYS A 1 73 ? 30.039 21.521 5.644 1.00 79.00 73 CYS A O 1
ATOM 509 N N . ALA A 1 74 ? 32.195 21.689 5.104 1.00 83.25 74 ALA A N 1
ATOM 510 C CA . ALA A 1 74 ? 31.979 22.351 3.824 1.00 83.25 74 ALA A CA 1
ATOM 511 C C . ALA A 1 74 ? 31.760 21.315 2.698 1.00 83.25 74 ALA A C 1
ATOM 513 O O . ALA A 1 74 ? 32.158 20.156 2.850 1.00 83.25 74 ALA A O 1
ATOM 514 N N . PRO A 1 75 ? 31.173 21.710 1.554 1.00 77.19 75 PRO A N 1
ATOM 515 C CA . PRO A 1 75 ? 31.191 20.887 0.345 1.00 77.19 75 PRO A CA 1
ATOM 516 C C . PRO A 1 75 ? 32.616 20.452 0.003 1.00 77.19 75 PRO A C 1
ATOM 518 O O . PRO A 1 75 ? 33.553 21.240 0.155 1.00 77.19 75 PRO A O 1
ATOM 521 N N . ASN A 1 76 ? 32.782 19.216 -0.468 1.00 82.44 76 ASN A N 1
ATOM 522 C CA . ASN A 1 76 ? 34.082 18.658 -0.850 1.00 82.44 76 ASN A CA 1
ATOM 523 C C . ASN A 1 76 ? 35.107 18.683 0.305 1.00 82.44 76 ASN A C 1
ATOM 525 O O . ASN A 1 76 ? 36.312 18.835 0.102 1.00 82.44 76 ASN A O 1
ATOM 529 N N . GLN A 1 77 ? 34.621 18.539 1.543 1.00 89.31 77 GLN A N 1
ATOM 530 C CA . GLN A 1 77 ? 35.426 18.357 2.748 1.00 89.31 77 GLN A CA 1
ATOM 531 C C . GLN A 1 77 ? 35.198 16.955 3.313 1.00 89.31 77 GLN A C 1
ATOM 533 O O . GLN A 1 77 ? 34.092 16.426 3.255 1.00 89.31 77 GLN A O 1
ATOM 538 N N . CYS A 1 78 ? 36.225 16.363 3.921 1.00 88.31 78 CYS A N 1
ATOM 539 C CA . CYS A 1 78 ? 36.060 15.109 4.641 1.00 88.31 78 CYS A CA 1
ATOM 540 C C . CYS A 1 78 ? 35.537 15.330 6.061 1.00 88.31 78 CYS A C 1
ATOM 542 O O . CYS A 1 78 ? 36.118 16.077 6.852 1.00 88.31 78 CYS A O 1
ATOM 544 N N . CYS A 1 79 ? 34.466 14.624 6.387 1.00 84.62 79 CYS A N 1
ATOM 545 C CA . CYS A 1 79 ? 33.979 14.423 7.735 1.00 84.62 79 CYS A CA 1
ATOM 546 C C . CYS A 1 79 ? 34.922 13.536 8.554 1.00 84.62 79 CYS A C 1
ATOM 548 O O . CYS A 1 79 ? 35.571 12.647 7.988 1.00 84.62 79 CYS A O 1
ATOM 550 N N . PRO A 1 80 ? 35.006 13.746 9.882 1.00 87.31 80 PRO A N 1
ATOM 551 C CA . PRO A 1 80 ? 35.730 12.833 10.753 1.00 87.31 80 PRO A CA 1
ATOM 552 C C . PRO A 1 80 ? 35.038 11.470 10.757 1.00 87.31 80 PRO A C 1
ATOM 554 O O . PRO A 1 80 ? 33.817 11.384 10.622 1.00 87.31 80 PRO A O 1
ATOM 557 N N . GLY A 1 81 ? 35.827 10.409 10.909 1.00 78.50 81 GLY A N 1
ATOM 558 C CA . GLY A 1 81 ? 35.288 9.060 10.955 1.00 78.50 81 GLY A CA 1
ATOM 559 C C . GLY A 1 81 ? 34.459 8.788 12.203 1.00 78.50 81 GLY A C 1
ATOM 560 O O . GLY A 1 81 ? 34.667 9.390 13.256 1.00 78.50 81 GLY A O 1
ATOM 561 N N . PHE A 1 82 ? 33.528 7.856 12.068 1.00 76.88 82 PHE A N 1
ATOM 562 C CA . PHE A 1 82 ? 32.666 7.360 13.134 1.00 76.88 82 PHE A CA 1
ATOM 563 C C . PHE A 1 82 ? 32.628 5.830 13.067 1.00 76.88 82 PHE A C 1
ATOM 565 O O . PHE A 1 82 ? 33.264 5.230 12.202 1.00 76.88 82 PHE A O 1
ATOM 572 N N . GLU A 1 83 ? 31.905 5.188 13.982 1.00 70.25 83 GLU A N 1
ATOM 573 C CA . GLU A 1 83 ? 31.834 3.724 14.052 1.00 70.25 83 GLU A CA 1
ATOM 574 C C . GLU A 1 83 ? 31.428 3.083 12.711 1.00 70.25 83 GLU A C 1
ATOM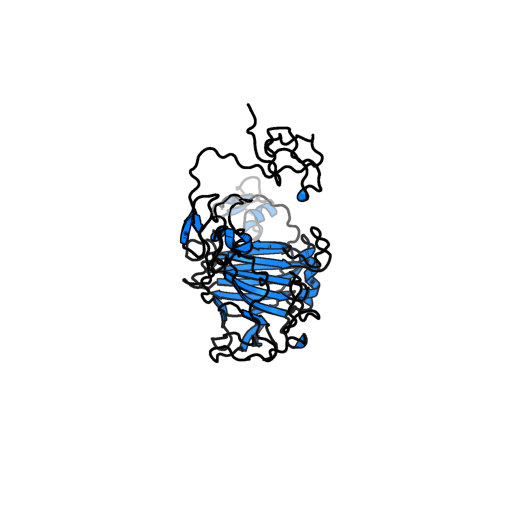 576 O O . GLU A 1 83 ? 32.106 2.169 12.252 1.00 70.25 83 GLU A O 1
ATOM 581 N N . GLY A 1 84 ? 30.426 3.636 12.016 1.00 57.81 84 GLY A N 1
ATOM 582 C CA . GLY A 1 84 ? 29.956 3.130 10.716 1.00 57.81 84 GLY A CA 1
ATOM 583 C C . GLY A 1 84 ? 30.924 3.327 9.543 1.00 57.81 84 GLY A C 1
ATOM 584 O O . GLY A 1 84 ? 30.737 2.726 8.492 1.00 57.81 84 GLY A O 1
ATOM 585 N N . SER A 1 85 ? 31.991 4.114 9.715 1.00 72.19 85 SER A N 1
ATOM 586 C CA . SER A 1 85 ? 33.066 4.261 8.729 1.00 72.19 85 SER A CA 1
ATOM 587 C C . SER A 1 85 ? 34.370 3.563 9.140 1.00 72.19 85 SER A C 1
ATOM 589 O O . SER A 1 85 ? 35.423 3.855 8.571 1.00 72.19 85 SER A O 1
ATOM 591 N N . ASP A 1 86 ? 34.348 2.676 10.143 1.00 80.06 86 ASP A N 1
ATOM 592 C CA . ASP A 1 86 ? 35.538 2.117 10.814 1.00 80.06 86 ASP A CA 1
ATOM 593 C C . ASP A 1 86 ? 36.483 3.199 11.379 1.00 80.06 86 ASP A C 1
ATOM 595 O O . ASP A 1 86 ? 37.709 3.049 11.373 1.00 80.06 86 ASP A O 1
ATOM 599 N N . GLY A 1 87 ? 35.947 4.353 11.781 1.00 81.50 87 GLY A N 1
ATOM 600 C CA . GLY A 1 87 ? 36.752 5.502 12.198 1.00 81.50 87 GLY A CA 1
ATOM 601 C C . GLY A 1 87 ? 37.495 6.207 11.054 1.00 81.50 87 GLY A C 1
ATOM 602 O O . GLY A 1 87 ? 38.366 7.036 11.318 1.00 81.50 87 GLY A O 1
ATOM 603 N N . LYS A 1 88 ? 37.160 5.930 9.786 1.00 83.56 88 LYS A N 1
ATOM 604 C CA . LYS A 1 88 ? 37.784 6.554 8.604 1.00 83.56 88 LYS A CA 1
ATOM 605 C C . LYS A 1 88 ? 37.026 7.794 8.146 1.00 83.56 88 LYS A C 1
ATOM 607 O O . LYS A 1 88 ? 35.800 7.845 8.225 1.00 83.56 88 LYS A O 1
ATOM 612 N N . THR A 1 89 ? 37.742 8.790 7.634 1.00 86.81 89 THR A N 1
ATOM 613 C CA . THR A 1 89 ? 37.124 10.005 7.090 1.00 86.81 89 THR A CA 1
ATOM 614 C C . THR A 1 89 ? 36.343 9.723 5.809 1.00 86.81 89 THR A C 1
ATOM 616 O O . THR A 1 89 ? 36.724 8.863 5.012 1.00 86.81 89 THR A O 1
ATOM 619 N N . PHE A 1 90 ? 35.268 10.476 5.583 1.00 85.12 90 PHE A N 1
ATOM 620 C CA . PHE A 1 90 ? 34.351 10.272 4.457 1.00 85.12 90 PHE A CA 1
ATOM 621 C C . PHE A 1 90 ? 33.828 11.614 3.911 1.00 85.12 90 PHE A C 1
ATOM 623 O O . PHE A 1 90 ? 33.893 12.608 4.632 1.00 85.12 90 PHE A O 1
ATOM 630 N N . PRO A 1 91 ? 33.348 11.696 2.657 1.00 88.31 91 PRO A N 1
ATOM 631 C CA . PRO A 1 91 ? 32.824 12.930 2.071 1.00 88.31 91 PRO A CA 1
ATOM 632 C C . PRO A 1 91 ? 31.718 13.595 2.894 1.00 88.31 91 PRO A C 1
ATOM 634 O O . PRO A 1 91 ? 30.805 12.925 3.368 1.00 88.31 91 PRO A O 1
ATOM 637 N N . CYS A 1 92 ? 31.753 14.923 3.010 1.00 80.62 92 CYS A N 1
ATOM 638 C CA . CYS A 1 92 ? 30.621 15.701 3.511 1.00 80.62 92 CYS A CA 1
ATOM 639 C C . CYS A 1 92 ? 29.380 15.418 2.643 1.00 80.62 92 CYS A C 1
ATOM 641 O O . CYS A 1 92 ? 29.533 15.350 1.421 1.00 80.62 92 CYS A O 1
ATOM 643 N N . PRO A 1 93 ? 28.163 15.309 3.209 1.00 73.44 93 PRO A N 1
ATOM 644 C CA . PRO A 1 93 ? 26.954 15.013 2.429 1.00 73.44 93 PRO A CA 1
ATOM 645 C C . PRO A 1 93 ? 26.638 16.041 1.336 1.00 73.44 93 PRO A C 1
ATOM 647 O O . PRO A 1 93 ? 25.944 15.732 0.379 1.00 73.44 93 PRO A O 1
ATOM 650 N N . THR A 1 94 ? 27.157 17.263 1.475 1.00 74.12 94 THR A N 1
ATOM 651 C CA . THR A 1 94 ? 27.015 18.339 0.486 1.00 74.12 94 THR A CA 1
ATOM 652 C C . THR A 1 94 ? 28.139 18.359 -0.552 1.00 74.12 94 THR A C 1
ATOM 654 O O . THR A 1 94 ? 28.263 19.335 -1.288 1.00 74.12 94 THR A O 1
ATOM 657 N N . SER A 1 95 ? 28.995 17.332 -0.589 1.00 71.50 95 SER A N 1
ATOM 658 C CA . SER A 1 95 ? 30.056 17.214 -1.594 1.00 71.50 95 SER A CA 1
ATOM 659 C C . SER A 1 95 ? 29.476 16.868 -2.961 1.00 71.50 95 SER A C 1
ATOM 661 O O . SER A 1 95 ? 28.462 16.179 -3.059 1.00 71.50 95 SER A O 1
ATOM 663 N N . ASP A 1 96 ? 30.147 17.324 -4.013 1.00 71.19 96 ASP A N 1
ATOM 664 C CA . ASP A 1 96 ? 29.745 17.057 -5.388 1.00 71.19 96 ASP A CA 1
ATOM 665 C C . ASP A 1 96 ? 29.769 15.549 -5.680 1.00 71.19 96 ASP A C 1
ATOM 667 O O . ASP A 1 96 ? 30.600 14.800 -5.151 1.00 71.19 96 ASP A O 1
ATOM 671 N N . ALA A 1 97 ? 28.866 15.101 -6.556 1.00 49.75 97 ALA A N 1
ATOM 672 C CA . ALA A 1 97 ? 28.841 13.720 -7.021 1.00 49.75 97 ALA A CA 1
ATOM 673 C C . ALA A 1 97 ? 30.195 13.366 -7.663 1.00 49.75 97 ALA A C 1
ATOM 675 O O . ALA A 1 97 ? 30.596 13.964 -8.661 1.00 49.75 97 ALA A O 1
ATOM 676 N N . GLY A 1 98 ? 30.914 12.415 -7.060 1.00 60.25 98 GLY A N 1
ATOM 677 C CA . GLY A 1 98 ? 32.266 12.025 -7.476 1.00 60.25 98 GLY A CA 1
ATOM 678 C C . GLY A 1 98 ? 33.409 12.661 -6.676 1.00 60.25 98 GLY A C 1
ATOM 679 O O . GLY A 1 98 ? 34.570 12.401 -6.988 1.00 60.25 98 GLY A O 1
ATOM 680 N N . PHE A 1 99 ? 33.127 13.450 -5.630 1.00 69.44 99 PHE A N 1
ATOM 681 C CA . PHE A 1 99 ? 34.167 13.949 -4.731 1.00 69.44 99 PHE A CA 1
ATOM 682 C C . PHE A 1 99 ? 34.958 12.797 -4.091 1.00 69.44 99 PHE A C 1
ATOM 684 O O . PHE A 1 99 ? 34.441 11.983 -3.321 1.00 69.44 99 PHE A O 1
ATOM 691 N N . SER A 1 100 ? 36.251 12.766 -4.403 1.00 68.88 100 SER A N 1
ATOM 692 C CA . SER A 1 100 ? 37.233 11.813 -3.896 1.00 68.88 100 SER A CA 1
ATOM 693 C C . SER A 1 100 ? 38.300 12.543 -3.080 1.00 68.88 100 SER A C 1
ATOM 695 O O . SER A 1 100 ? 38.658 13.672 -3.403 1.00 68.88 100 SER A O 1
ATOM 697 N N . GLY A 1 101 ? 38.851 11.901 -2.051 1.00 75.44 101 GLY A N 1
ATOM 698 C CA . GLY A 1 101 ? 39.871 12.517 -1.185 1.00 75.44 101 GLY A CA 1
ATOM 699 C C . GLY A 1 101 ? 39.751 12.138 0.289 1.00 75.44 101 GLY A C 1
ATOM 700 O O . GLY A 1 101 ? 40.645 12.432 1.079 1.00 75.44 101 GLY A O 1
ATOM 701 N N . CYS A 1 102 ? 38.672 11.450 0.657 1.00 85.75 102 CYS A N 1
ATOM 702 C CA . CYS A 1 102 ? 38.487 10.872 1.981 1.00 85.75 102 CYS A CA 1
ATOM 703 C C . CYS A 1 102 ? 38.878 9.393 1.998 1.00 85.75 102 CYS A C 1
ATOM 705 O O . CYS A 1 102 ? 38.986 8.747 0.956 1.00 85.75 102 CYS A O 1
ATOM 707 N N . GLN A 1 103 ? 39.116 8.855 3.192 1.00 84.75 103 GLN A N 1
ATOM 708 C CA . GLN A 1 103 ? 39.625 7.493 3.372 1.00 84.75 103 GLN A CA 1
ATOM 709 C C . GLN A 1 103 ? 38.624 6.405 2.954 1.00 84.75 103 GLN A C 1
ATOM 711 O O . GLN A 1 103 ? 39.029 5.287 2.631 1.00 84.75 103 GLN A O 1
ATOM 716 N N . VAL A 1 104 ? 37.331 6.718 2.963 1.00 75.69 104 VAL A N 1
ATOM 717 C CA . VAL A 1 104 ? 36.263 5.887 2.404 1.00 75.69 104 VAL A CA 1
ATOM 718 C C . VAL A 1 104 ? 35.302 6.753 1.592 1.00 75.69 104 VAL A C 1
ATOM 720 O O . VAL A 1 104 ? 35.205 7.958 1.820 1.00 75.69 104 VAL A O 1
ATOM 723 N N . THR A 1 105 ? 34.603 6.153 0.631 1.00 74.56 105 THR A N 1
ATOM 724 C CA . THR A 1 105 ? 33.515 6.820 -0.097 1.00 74.56 105 THR A CA 1
ATOM 725 C C . THR A 1 105 ? 32.314 7.033 0.825 1.00 74.56 105 THR A C 1
ATOM 727 O O . THR A 1 105 ? 32.190 6.353 1.846 1.00 74.56 105 THR A O 1
ATOM 730 N N . ALA A 1 106 ? 31.406 7.947 0.462 1.00 61.06 106 ALA A N 1
ATOM 731 C CA . ALA A 1 106 ? 30.130 8.083 1.168 1.00 61.06 106 ALA A CA 1
ATOM 732 C C . ALA A 1 106 ? 29.376 6.741 1.178 1.00 61.06 106 ALA A C 1
ATOM 734 O O . ALA A 1 106 ? 28.933 6.303 2.228 1.00 61.06 106 ALA A O 1
ATOM 735 N N . GLU A 1 107 ? 29.384 6.018 0.056 1.00 55.66 107 GLU A N 1
ATOM 736 C CA . GLU A 1 107 ? 28.810 4.671 -0.083 1.00 55.66 107 GLU A CA 1
ATOM 737 C C . GLU A 1 107 ? 29.476 3.600 0.788 1.00 55.66 107 GLU A C 1
ATOM 739 O O . GLU A 1 107 ? 28.900 2.548 0.993 1.00 55.66 107 GLU A O 1
ATOM 744 N N . LYS A 1 108 ? 30.705 3.808 1.270 1.00 60.16 108 LYS A N 1
ATOM 745 C CA . LYS A 1 108 ? 31.395 2.858 2.156 1.00 60.16 108 LYS A CA 1
ATOM 746 C C . LYS A 1 108 ? 31.320 3.269 3.626 1.00 60.16 108 LYS A C 1
ATOM 748 O O . LYS A 1 108 ? 31.396 2.405 4.488 1.00 60.16 108 LYS A O 1
ATOM 753 N N . ALA A 1 109 ? 31.196 4.566 3.913 1.00 52.81 109 ALA A N 1
ATOM 754 C CA . ALA A 1 109 ? 30.849 5.075 5.244 1.00 52.81 109 ALA A CA 1
ATOM 755 C C . ALA A 1 109 ? 29.368 4.847 5.584 1.00 52.81 109 ALA A C 1
ATOM 757 O O . ALA A 1 109 ? 29.007 4.741 6.752 1.00 52.81 109 ALA A O 1
ATOM 758 N N . PHE A 1 110 ? 28.539 4.767 4.546 1.00 54.25 110 PHE A N 1
ATOM 759 C CA . PHE A 1 110 ? 27.134 4.394 4.570 1.00 54.25 110 PHE A CA 1
ATOM 760 C C . PHE A 1 110 ? 26.946 3.307 3.508 1.00 54.25 110 PHE A C 1
ATOM 762 O O . PHE A 1 110 ? 26.436 3.605 2.424 1.00 54.25 110 PHE A O 1
ATOM 769 N N . PRO A 1 111 ? 27.429 2.071 3.754 1.00 42.28 111 PRO A N 1
ATOM 770 C CA . PRO A 1 111 ? 27.089 0.955 2.884 1.00 42.28 111 PRO A CA 1
ATOM 771 C C . PRO A 1 111 ? 25.574 0.932 2.762 1.00 42.28 111 PRO A C 1
ATOM 773 O O . PRO A 1 111 ? 24.885 0.855 3.781 1.00 42.28 111 PRO A O 1
ATOM 776 N N . ARG A 1 112 ? 25.068 1.045 1.522 1.00 38.84 112 ARG A N 1
ATOM 777 C CA . ARG A 1 112 ? 23.696 0.642 1.203 1.00 38.84 112 ARG A CA 1
ATOM 778 C C . ARG A 1 112 ? 23.514 -0.691 1.904 1.00 38.84 112 ARG A C 1
ATOM 780 O O . ARG A 1 112 ? 24.263 -1.628 1.623 1.00 38.84 112 ARG A O 1
ATOM 787 N N . GLN A 1 113 ? 22.624 -0.747 2.888 1.00 32.09 113 GLN A N 1
ATOM 788 C CA . GLN A 1 113 ? 22.299 -2.024 3.482 1.00 32.09 113 GLN A CA 1
ATOM 789 C C . GLN A 1 113 ? 21.672 -2.835 2.353 1.00 32.09 113 GLN A C 1
ATOM 791 O O . GLN A 1 113 ? 20.531 -2.609 1.978 1.00 32.09 113 GLN A O 1
ATOM 796 N N . GLU A 1 114 ? 22.426 -3.794 1.819 1.00 31.27 114 GLU A N 1
ATOM 797 C CA . GLU A 1 114 ? 21.932 -4.825 0.898 1.00 31.27 114 GLU A CA 1
ATOM 798 C C . GLU A 1 114 ? 20.822 -5.689 1.551 1.00 31.27 114 GLU A C 1
ATOM 800 O O . GLU A 1 114 ? 20.251 -6.557 0.905 1.00 31.27 114 GLU A O 1
ATOM 805 N N . ASN A 1 115 ? 20.454 -5.391 2.806 1.00 36.56 115 ASN A N 1
ATOM 806 C CA . ASN A 1 115 ? 19.292 -5.881 3.544 1.00 36.56 115 ASN A CA 1
ATOM 807 C C . ASN A 1 115 ? 18.058 -4.962 3.422 1.00 36.56 115 ASN A C 1
ATOM 809 O O . ASN A 1 115 ? 17.306 -4.802 4.379 1.00 36.56 115 ASN A O 1
ATOM 813 N N . MET A 1 116 ? 17.795 -4.392 2.247 1.00 37.47 116 MET A N 1
ATOM 814 C CA . MET A 1 116 ? 16.488 -3.777 1.954 1.00 37.47 116 MET A CA 1
ATOM 815 C C . MET A 1 116 ? 15.342 -4.806 1.851 1.00 37.47 116 MET A C 1
ATOM 817 O O . MET A 1 116 ? 14.198 -4.421 1.651 1.00 37.47 116 MET A O 1
ATOM 821 N N . GLY A 1 117 ? 15.630 -6.106 2.009 1.00 36.78 117 GLY A N 1
ATOM 822 C CA . GLY A 1 117 ? 14.647 -7.198 1.965 1.00 36.78 117 GLY A CA 1
ATOM 823 C C . GLY A 1 117 ? 14.267 -7.831 3.314 1.00 36.78 117 GLY A C 1
ATOM 824 O O . GLY A 1 117 ? 13.380 -8.685 3.341 1.00 36.78 117 GLY A O 1
ATOM 825 N N . SER A 1 118 ? 14.887 -7.452 4.440 1.00 40.19 118 SER A N 1
ATOM 826 C CA . SER A 1 118 ? 14.602 -8.092 5.735 1.00 40.19 118 SER A CA 1
ATOM 827 C C . SER A 1 118 ? 13.921 -7.137 6.712 1.00 40.19 118 SER A C 1
ATOM 829 O O . SER A 1 118 ? 14.501 -6.714 7.712 1.00 40.19 118 SER A O 1
ATOM 831 N N . SER A 1 119 ? 12.641 -6.857 6.480 1.00 50.28 119 SER A N 1
ATOM 832 C CA . SER A 1 119 ? 11.762 -6.837 7.651 1.00 50.28 119 SER A CA 1
ATOM 833 C C . SER A 1 119 ? 11.911 -8.208 8.313 1.00 50.28 119 SER A C 1
ATOM 835 O O . SER A 1 119 ? 11.841 -9.228 7.625 1.00 50.28 119 SER A O 1
ATOM 837 N N . GLU A 1 120 ? 12.212 -8.255 9.612 1.00 53.91 120 GLU A N 1
ATOM 838 C CA . GLU A 1 120 ? 12.264 -9.531 10.321 1.00 53.91 120 GLU A CA 1
ATOM 839 C C . GLU A 1 120 ? 10.870 -10.163 10.215 1.00 53.91 120 GLU A C 1
ATOM 841 O O . GLU A 1 120 ? 9.893 -9.684 10.796 1.00 53.91 120 GLU A O 1
ATOM 846 N N . SER A 1 121 ? 10.747 -11.203 9.395 1.00 52.91 121 SER A N 1
ATOM 847 C CA . SER A 1 121 ? 9.595 -12.087 9.438 1.00 52.91 121 SER A CA 1
ATOM 848 C C . SER A 1 121 ? 9.793 -13.045 10.607 1.00 52.91 121 SER A C 1
ATOM 850 O O . SER A 1 121 ? 10.911 -13.471 10.922 1.00 52.91 121 SER A O 1
ATOM 852 N N . PHE A 1 122 ? 8.706 -13.404 11.287 1.00 51.66 122 PHE A N 1
ATOM 853 C CA . PHE A 1 122 ? 8.787 -14.453 12.294 1.00 51.66 122 PHE A CA 1
ATOM 854 C C . PHE A 1 122 ? 9.197 -15.751 11.599 1.00 51.66 122 PHE A C 1
ATOM 856 O O . PHE A 1 122 ? 8.475 -16.239 10.732 1.00 51.66 122 PHE A O 1
ATOM 863 N N . SER A 1 123 ? 10.355 -16.306 11.971 1.00 52.97 123 SER A N 1
ATOM 864 C CA . SER A 1 123 ? 10.841 -17.563 11.395 1.00 52.97 123 SER A CA 1
ATOM 865 C C . SER A 1 123 ? 9.794 -18.676 11.551 1.00 52.97 123 SER A C 1
ATOM 867 O O . SER A 1 123 ? 9.064 -18.679 12.549 1.00 52.97 123 SER A O 1
ATOM 869 N N . PRO A 1 124 ? 9.734 -19.657 10.631 1.00 52.03 124 PRO A N 1
ATOM 870 C CA . PRO A 1 124 ? 8.866 -20.818 10.795 1.00 52.03 124 PRO A CA 1
ATOM 871 C C . PRO A 1 124 ? 9.065 -21.480 12.164 1.00 52.03 124 PRO A C 1
ATOM 873 O O . PRO A 1 124 ? 10.190 -21.790 12.559 1.00 52.03 124 PRO A O 1
ATOM 876 N N . GLY A 1 125 ? 7.974 -21.671 12.910 1.00 46.28 125 GLY A N 1
ATOM 877 C CA . GLY A 1 125 ? 8.011 -22.163 14.293 1.00 46.28 125 GLY A CA 1
ATOM 878 C C . GLY A 1 125 ? 8.311 -21.099 15.361 1.00 46.28 125 GLY A C 1
ATOM 879 O O . GLY A 1 125 ? 8.515 -21.450 16.523 1.00 46.28 125 GLY A O 1
ATOM 880 N N . GLY A 1 126 ? 8.338 -19.815 14.992 1.00 53.50 126 GLY A N 1
ATOM 881 C CA . GLY A 1 126 ? 8.480 -18.682 15.907 1.00 53.50 126 GLY A CA 1
ATOM 882 C C . GLY A 1 126 ? 7.257 -18.456 16.812 1.00 53.50 126 GLY A C 1
ATOM 883 O O . GLY A 1 126 ? 6.218 -19.101 16.633 1.00 53.50 126 GLY A O 1
ATOM 884 N N . PRO A 1 127 ? 7.361 -17.547 17.804 1.00 56.78 127 PRO A N 1
ATOM 885 C CA . PRO A 1 127 ? 6.271 -17.245 18.726 1.00 56.78 127 PRO A CA 1
ATOM 886 C C . PRO A 1 127 ? 5.010 -16.814 17.972 1.00 56.78 127 PRO A C 1
ATOM 888 O O . PRO A 1 127 ? 5.032 -15.871 17.190 1.00 56.78 127 PRO A O 1
ATOM 891 N N . LEU A 1 128 ? 3.907 -17.518 18.224 1.00 61.59 128 LEU A N 1
ATOM 892 C CA . LEU A 1 128 ? 2.612 -17.225 17.611 1.00 61.59 128 LEU A CA 1
ATOM 893 C C . LEU A 1 128 ? 1.941 -16.005 18.256 1.00 61.59 128 LEU A C 1
ATOM 895 O O . LEU A 1 128 ? 1.179 -15.302 17.613 1.00 61.59 128 LEU A O 1
ATOM 899 N N . THR A 1 129 ? 2.217 -15.727 19.524 1.00 58.56 129 THR A N 1
ATOM 900 C CA . THR A 1 129 ? 1.674 -14.560 20.228 1.00 58.56 129 THR A CA 1
ATOM 901 C C . THR A 1 129 ? 2.542 -13.329 20.001 1.00 58.56 129 THR A C 1
ATOM 903 O O . THR A 1 129 ? 3.768 -13.453 19.973 1.00 58.56 129 THR A O 1
ATOM 906 N N . ALA A 1 130 ? 1.924 -12.146 19.938 1.00 60.00 130 ALA A N 1
ATOM 907 C CA . ALA A 1 130 ? 2.648 -10.878 19.961 1.00 60.00 130 ALA A CA 1
ATOM 908 C C . ALA A 1 130 ? 3.608 -10.812 21.164 1.00 60.00 130 ALA A C 1
ATOM 910 O O . ALA A 1 130 ? 3.359 -11.430 22.206 1.00 60.00 130 ALA A O 1
ATOM 911 N N . VAL A 1 131 ? 4.671 -10.008 21.055 1.00 52.62 131 VAL A N 1
ATOM 912 C CA . VAL A 1 131 ? 5.696 -9.820 22.108 1.00 52.62 131 VAL A CA 1
ATOM 913 C C . VAL A 1 131 ? 5.081 -9.427 23.466 1.00 52.62 131 VAL A C 1
ATOM 915 O O . VAL A 1 131 ? 5.638 -9.739 24.516 1.00 52.62 131 VAL A O 1
ATOM 918 N N . ASN A 1 132 ? 3.882 -8.833 23.454 1.00 52.06 132 ASN A N 1
ATOM 919 C CA . ASN A 1 132 ? 3.162 -8.362 24.639 1.00 52.06 132 ASN A CA 1
ATOM 920 C C . ASN A 1 132 ? 2.014 -9.287 25.103 1.00 52.06 132 ASN A C 1
ATOM 922 O O . ASN A 1 132 ? 1.251 -8.912 25.990 1.00 52.06 132 ASN A O 1
ATOM 926 N N . GLY A 1 133 ? 1.867 -10.486 24.525 1.00 56.59 133 GLY A N 1
ATOM 927 C CA . GLY A 1 133 ? 0.803 -11.440 24.878 1.00 56.59 133 GLY A CA 1
ATOM 928 C C . GLY A 1 133 ? -0.573 -11.126 24.278 1.00 56.59 133 GLY A C 1
ATOM 929 O O . GLY A 1 133 ? -1.559 -11.771 24.636 1.00 56.59 133 GLY A O 1
ATOM 930 N N . GLU A 1 134 ? -0.642 -10.153 23.369 1.00 63.53 134 GLU A N 1
ATOM 931 C CA . GLU A 1 134 ? -1.852 -9.803 22.627 1.00 63.53 134 GLU A CA 1
ATOM 932 C C . GLU A 1 134 ? -2.149 -10.803 21.498 1.00 63.53 134 GLU A C 1
ATOM 934 O O . GLU A 1 134 ? -1.289 -11.582 21.070 1.00 63.53 134 GLU A O 1
ATOM 939 N N . SER A 1 135 ? -3.412 -10.820 21.063 1.00 71.62 135 SER A N 1
ATOM 940 C CA . SER A 1 135 ? -3.890 -11.754 20.048 1.00 71.62 135 SER A CA 1
ATOM 941 C C . SER A 1 135 ? -3.368 -11.376 18.664 1.00 71.62 135 SER A C 1
ATOM 943 O O . SER A 1 135 ? -3.270 -10.204 18.329 1.00 71.62 135 SER A O 1
ATOM 945 N N . SER A 1 136 ? -3.116 -12.381 17.831 1.00 86.44 136 SER A N 1
ATOM 946 C CA . SER A 1 136 ? -2.855 -12.218 16.395 1.00 86.44 136 SER A CA 1
ATOM 947 C C . SER A 1 136 ? -4.112 -12.401 15.540 1.00 86.44 136 SER A C 1
ATOM 949 O O . SER A 1 136 ? -4.035 -12.449 14.317 1.00 86.44 136 SER A O 1
ATOM 951 N N . LYS A 1 137 ? -5.277 -12.566 16.177 1.00 92.31 137 LYS A N 1
ATOM 952 C CA . LYS A 1 137 ? -6.579 -12.693 15.521 1.00 92.31 137 LYS A CA 1
ATOM 953 C C . LYS A 1 137 ? -6.933 -11.370 14.843 1.00 92.31 137 LYS A C 1
ATOM 955 O O . LYS A 1 137 ? -7.095 -10.376 15.538 1.00 92.31 137 LYS A O 1
ATOM 960 N N . LEU A 1 138 ? -7.140 -11.385 13.531 1.00 95.38 138 LEU A N 1
ATOM 961 C CA . LEU A 1 138 ? -7.654 -10.263 12.746 1.00 95.38 138 LEU A CA 1
ATOM 962 C C . LEU A 1 138 ? -9.087 -10.556 12.294 1.00 95.38 138 LEU A C 1
ATOM 964 O O . LEU A 1 138 ? -9.393 -11.659 11.845 1.00 95.38 138 LEU A O 1
ATOM 968 N N . VAL A 1 139 ? -9.967 -9.566 12.387 1.00 96.00 139 VAL A N 1
ATOM 969 C CA . VAL A 1 139 ? -11.329 -9.624 11.860 1.00 96.00 139 VAL A CA 1
ATOM 970 C C . VAL A 1 139 ? -11.403 -8.799 10.584 1.00 96.00 139 VAL A C 1
ATOM 972 O O . VAL A 1 139 ? -11.118 -7.604 10.594 1.00 96.00 139 VAL A O 1
ATOM 975 N N . ILE A 1 140 ? -11.846 -9.433 9.501 1.00 97.81 140 ILE A N 1
ATOM 976 C CA . ILE A 1 140 ? -12.142 -8.765 8.231 1.00 97.81 140 ILE A CA 1
ATOM 977 C C . ILE A 1 140 ? -13.638 -8.900 7.972 1.00 97.81 140 ILE A C 1
ATOM 979 O O . ILE A 1 140 ? -14.209 -9.983 8.105 1.00 97.81 140 ILE A O 1
ATOM 983 N N . THR A 1 141 ? -14.292 -7.788 7.644 1.00 97.75 141 THR A N 1
ATOM 984 C CA . THR A 1 141 ? -15.708 -7.792 7.265 1.00 97.75 141 THR A CA 1
ATOM 985 C C . THR A 1 141 ? -15.822 -8.010 5.762 1.00 97.75 141 THR A C 1
ATOM 987 O O . THR A 1 141 ? -15.500 -7.118 4.982 1.00 97.75 141 THR A O 1
ATOM 990 N N . GLU A 1 142 ? -16.282 -9.187 5.355 1.00 97.06 142 GLU A N 1
ATOM 991 C CA . GLU A 1 142 ? -16.498 -9.545 3.956 1.00 97.06 142 GLU A CA 1
ATOM 992 C C . GLU A 1 142 ? -17.993 -9.555 3.654 1.00 97.06 142 GLU A C 1
ATOM 994 O O . GLU A 1 142 ? -18.737 -10.336 4.244 1.00 97.06 142 GLU A O 1
ATOM 999 N N . ASP A 1 143 ? -18.452 -8.664 2.772 1.00 96.19 143 ASP A N 1
ATOM 1000 C CA . ASP A 1 143 ? -19.875 -8.546 2.410 1.00 96.19 143 ASP A CA 1
ATOM 1001 C C . ASP A 1 143 ? -20.813 -8.426 3.638 1.00 96.19 143 ASP A C 1
ATOM 1003 O O . ASP A 1 143 ? -21.900 -9.004 3.703 1.00 96.19 143 ASP A O 1
ATOM 1007 N N . GLY A 1 144 ? -20.369 -7.686 4.662 1.00 93.62 144 GLY A N 1
ATOM 1008 C CA . GLY A 1 144 ? -21.086 -7.501 5.930 1.00 93.62 144 GLY A CA 1
ATOM 1009 C C . GLY A 1 144 ? -20.941 -8.651 6.938 1.00 93.62 144 GLY A C 1
ATOM 1010 O O . GLY A 1 144 ? -21.430 -8.539 8.065 1.00 93.62 144 GLY A O 1
ATOM 1011 N N . VAL A 1 145 ? -20.250 -9.736 6.582 1.00 97.25 145 VAL A N 1
ATOM 1012 C CA . VAL A 1 145 ? -19.972 -10.880 7.460 1.00 97.25 145 VAL A CA 1
ATOM 1013 C C . VAL A 1 145 ? -18.589 -10.733 8.082 1.00 97.25 145 VAL A C 1
ATOM 1015 O O . VAL A 1 145 ? -17.596 -10.559 7.388 1.00 97.25 145 VAL A O 1
ATOM 1018 N N . LYS A 1 146 ? -18.499 -10.821 9.410 1.00 95.94 146 LYS A N 1
ATOM 1019 C CA . LYS A 1 146 ? -17.211 -10.803 10.116 1.00 95.94 146 LYS A CA 1
ATOM 1020 C C . LYS A 1 146 ? -16.545 -12.175 10.037 1.00 95.94 146 LYS A C 1
ATOM 1022 O O . LYS A 1 146 ? -17.025 -13.116 10.669 1.00 95.94 146 LYS A O 1
ATOM 1027 N N . ASN A 1 147 ? -15.426 -12.261 9.330 1.00 97.25 147 ASN A N 1
ATOM 1028 C CA . ASN A 1 147 ? -14.581 -13.449 9.255 1.00 97.25 147 ASN A CA 1
ATOM 1029 C C . ASN A 1 147 ? -13.317 -13.265 10.093 1.00 97.25 147 ASN A C 1
ATOM 1031 O O . ASN A 1 147 ? -12.881 -12.145 10.353 1.00 97.25 147 ASN A O 1
ATOM 1035 N N . THR A 1 148 ? -12.763 -14.378 10.571 1.00 96.56 148 THR A N 1
ATOM 1036 C CA . THR A 1 148 ? -11.568 -14.389 11.421 1.00 96.56 148 THR A CA 1
ATOM 1037 C C . THR A 1 148 ? -10.386 -14.965 10.657 1.00 96.56 148 THR A C 1
ATOM 1039 O O . THR A 1 148 ? -10.466 -16.079 10.147 1.00 96.56 148 THR A O 1
ATOM 1042 N N . TYR A 1 149 ? -9.294 -14.213 10.667 1.00 97.00 149 TYR A N 1
ATOM 1043 C CA . TYR A 1 149 ? -7.995 -14.534 10.095 1.00 97.00 149 TYR A CA 1
ATOM 1044 C C . TYR A 1 149 ? -6.905 -14.285 11.138 1.00 97.00 149 TYR A C 1
ATOM 1046 O O . TYR A 1 149 ? -7.193 -13.902 12.277 1.00 97.00 149 TYR A O 1
ATOM 1054 N N . TYR A 1 150 ? -5.647 -14.506 10.767 1.00 94.44 150 TYR A N 1
ATOM 1055 C CA . TYR A 1 150 ? -4.529 -14.398 11.696 1.00 94.44 150 TYR A CA 1
ATOM 1056 C C . TYR A 1 150 ? -3.337 -13.681 11.068 1.00 94.44 150 TYR A C 1
ATOM 1058 O O . TYR A 1 150 ? -2.960 -13.983 9.943 1.00 94.44 150 TYR A O 1
ATOM 1066 N N . LEU A 1 151 ? -2.716 -12.778 11.824 1.00 92.25 151 LEU A N 1
ATOM 1067 C CA . LEU A 1 151 ? -1.418 -12.166 11.533 1.00 92.25 151 LEU A CA 1
ATOM 1068 C C . LEU A 1 151 ? -0.417 -12.614 12.610 1.00 92.25 151 LEU A C 1
ATOM 1070 O O . LEU A 1 151 ? -0.235 -11.904 13.602 1.00 92.25 151 LEU A O 1
ATOM 1074 N N . PRO A 1 152 ? 0.175 -13.817 12.499 1.00 87.88 152 PRO A N 1
ATOM 1075 C CA . PRO A 1 152 ? 1.052 -14.369 13.528 1.00 87.88 152 PRO A CA 1
ATOM 1076 C C . PRO A 1 152 ? 2.164 -13.402 13.944 1.00 87.88 152 PRO A C 1
ATOM 1078 O O . PRO A 1 152 ? 2.880 -12.872 13.100 1.00 87.88 152 PRO A O 1
ATOM 1081 N N . GLY A 1 153 ? 2.298 -13.169 15.252 1.00 81.50 153 GLY A N 1
ATOM 1082 C CA . GLY A 1 153 ? 3.285 -12.242 15.814 1.00 81.50 153 GLY A CA 1
ATOM 1083 C C . GLY A 1 153 ? 2.881 -10.762 15.778 1.00 81.50 153 GLY A C 1
ATOM 1084 O O . GLY A 1 153 ? 3.498 -9.962 16.482 1.00 81.50 153 GLY A O 1
ATOM 1085 N N . ALA A 1 154 ? 1.836 -10.387 15.031 1.00 85.75 154 ALA A N 1
ATOM 1086 C CA . ALA A 1 154 ? 1.325 -9.020 15.026 1.00 85.75 154 ALA A CA 1
ATOM 1087 C C . ALA A 1 154 ? 0.537 -8.711 16.301 1.00 85.75 154 ALA A C 1
ATOM 1089 O O . ALA A 1 154 ? -0.152 -9.569 16.862 1.00 85.75 154 ALA A O 1
ATOM 1090 N N . THR A 1 155 ? 0.614 -7.450 16.710 1.00 85.19 155 THR A N 1
ATOM 1091 C CA . THR A 1 155 ? -0.140 -6.868 17.820 1.00 85.19 155 THR A CA 1
ATOM 1092 C C . THR A 1 155 ? -1.527 -6.471 17.315 1.00 85.19 155 THR A C 1
ATOM 1094 O O . THR A 1 155 ? -1.678 -5.419 16.687 1.00 85.19 155 THR A O 1
ATOM 1097 N N . VAL A 1 156 ? -2.537 -7.320 17.543 1.00 85.56 156 VAL A N 1
ATOM 1098 C CA . VAL A 1 156 ? -3.927 -7.035 17.157 1.00 85.56 156 VAL A CA 1
ATOM 1099 C C . VAL A 1 156 ? -4.787 -6.778 18.394 1.00 85.56 156 VAL A C 1
ATOM 1101 O O . VAL A 1 156 ? -4.919 -7.619 19.288 1.00 85.56 156 VAL A O 1
ATOM 1104 N N . ILE A 1 157 ? -5.393 -5.594 18.421 1.00 84.00 157 ILE A N 1
ATOM 1105 C CA . ILE A 1 157 ? -6.197 -5.054 19.517 1.00 84.00 157 ILE A CA 1
ATOM 1106 C C . ILE A 1 157 ? -7.672 -4.934 19.109 1.00 84.00 157 ILE A C 1
ATOM 1108 O O . ILE A 1 157 ? -8.079 -5.343 18.019 1.00 84.00 157 ILE A O 1
ATOM 1112 N N . ASP A 1 158 ? -8.500 -4.415 20.019 1.00 84.00 158 ASP A N 1
ATOM 1113 C CA . ASP A 1 158 ? -9.921 -4.130 19.780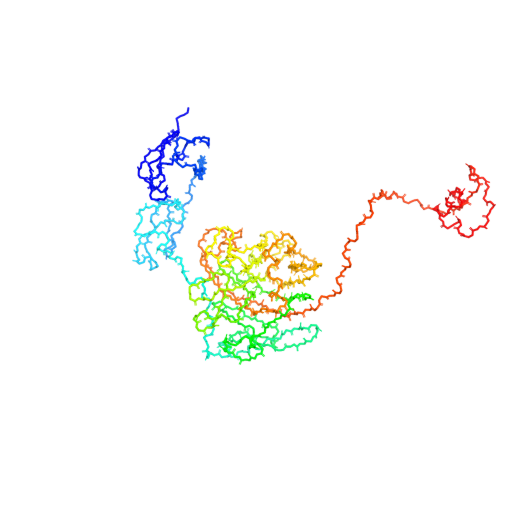 1.00 84.00 158 ASP A CA 1
ATOM 1114 C C . ASP A 1 158 ? -10.716 -5.352 19.270 1.00 84.00 158 ASP A C 1
ATOM 1116 O O . ASP A 1 158 ? -11.467 -5.275 18.300 1.00 84.00 158 ASP A O 1
ATOM 1120 N N . ASP A 1 159 ? -10.517 -6.510 19.916 1.00 84.94 159 ASP A N 1
ATOM 1121 C CA . ASP A 1 159 ? -11.104 -7.813 19.534 1.00 84.94 159 ASP A CA 1
ATOM 1122 C C . ASP A 1 159 ? -10.814 -8.221 18.074 1.00 84.94 159 ASP A C 1
ATOM 1124 O O . ASP A 1 159 ? -11.616 -8.867 17.392 1.00 84.94 159 ASP A O 1
ATOM 1128 N N . GLY A 1 160 ? -9.628 -7.857 17.590 1.00 85.44 160 GLY A N 1
ATOM 1129 C CA . GLY A 1 160 ? -9.169 -8.194 16.252 1.00 85.44 160 GLY A CA 1
ATOM 1130 C C . GLY A 1 160 ? -9.531 -7.161 15.190 1.00 85.44 160 GLY A C 1
ATOM 1131 O O . GLY A 1 160 ? -9.320 -7.425 14.015 1.00 85.44 160 GLY A O 1
ATOM 1132 N N . MET A 1 161 ? -10.099 -6.010 15.552 1.00 87.75 161 MET A N 1
ATOM 1133 C CA . MET A 1 161 ? -10.531 -4.997 14.579 1.00 87.75 161 MET A CA 1
ATOM 1134 C C . MET A 1 161 ? -9.430 -4.004 14.189 1.00 87.75 161 MET A C 1
ATOM 1136 O O . MET A 1 161 ? -9.633 -3.234 13.248 1.00 87.75 161 MET A O 1
ATOM 1140 N N . ASN A 1 162 ? -8.301 -3.990 14.902 1.00 89.12 162 ASN A N 1
ATOM 1141 C CA . ASN A 1 162 ? -7.256 -2.981 14.753 1.00 89.12 162 ASN A CA 1
ATOM 1142 C C . ASN A 1 162 ? -5.866 -3.594 14.951 1.00 89.12 162 ASN A C 1
ATOM 1144 O O . ASN A 1 162 ? -5.609 -4.251 15.958 1.00 89.12 162 ASN A O 1
ATOM 1148 N N . VAL A 1 163 ? -4.975 -3.385 13.986 1.00 90.19 163 VAL A N 1
ATOM 1149 C CA . VAL A 1 163 ? -3.585 -3.845 14.036 1.00 90.19 163 VAL A CA 1
ATOM 1150 C C . VAL A 1 163 ? -2.689 -2.662 14.366 1.00 90.19 163 VAL A C 1
ATOM 1152 O O . VAL A 1 163 ? -2.707 -1.655 13.657 1.00 90.19 163 VAL A O 1
ATOM 1155 N N . SER A 1 164 ? -1.883 -2.798 15.419 1.00 87.62 164 SER A N 1
ATOM 1156 C CA . SER A 1 164 ? -0.879 -1.811 15.809 1.00 87.62 164 SER A CA 1
ATOM 1157 C C . SER A 1 164 ? 0.498 -2.245 15.316 1.00 87.62 164 SER A C 1
ATOM 1159 O O . SER A 1 164 ? 1.061 -3.232 15.788 1.00 87.62 164 SER A O 1
ATOM 1161 N N . TYR A 1 165 ? 1.070 -1.468 14.407 1.00 85.62 165 TYR A N 1
ATOM 1162 C CA . TYR A 1 165 ? 2.380 -1.717 13.824 1.00 85.62 165 TYR A CA 1
ATOM 1163 C C . TYR A 1 165 ? 3.460 -0.925 14.550 1.00 85.62 165 TYR A C 1
ATOM 1165 O O . TYR A 1 165 ? 3.314 0.270 14.795 1.00 85.62 165 TYR A O 1
ATOM 1173 N N . THR A 1 166 ? 4.580 -1.583 14.814 1.00 80.44 166 THR A N 1
ATOM 1174 C CA . THR A 1 166 ? 5.888 -0.965 15.072 1.00 80.44 166 THR A CA 1
ATOM 1175 C C . THR A 1 166 ? 6.888 -1.615 14.121 1.00 80.44 166 THR A C 1
ATOM 1177 O O . THR A 1 166 ? 6.612 -2.735 13.708 1.00 80.44 166 THR A O 1
ATOM 1180 N N . PRO A 1 167 ? 8.009 -0.984 13.748 1.00 81.56 167 PRO A N 1
ATOM 1181 C CA . PRO A 1 167 ? 9.013 -1.602 12.879 1.00 81.56 167 PRO A CA 1
ATOM 1182 C C . PRO A 1 167 ? 10.138 -2.324 13.653 1.00 81.56 167 PRO A C 1
ATOM 1184 O O . PRO A 1 167 ? 10.313 -2.063 14.848 1.00 81.56 167 PRO A O 1
ATOM 1187 N N . PRO A 1 168 ? 10.959 -3.152 12.971 1.00 75.06 168 PRO A N 1
ATOM 1188 C CA . PRO A 1 168 ? 10.746 -3.691 11.629 1.00 75.06 168 PRO A CA 1
ATOM 1189 C C . PRO A 1 168 ? 10.058 -5.063 11.686 1.00 75.06 168 PRO A C 1
ATOM 1191 O O . PRO A 1 168 ? 10.589 -5.982 12.298 1.00 75.06 168 PRO A O 1
ATOM 1194 N N . TYR A 1 169 ? 8.913 -5.236 11.026 1.00 81.69 169 TYR A N 1
ATOM 1195 C CA . TYR A 1 169 ? 8.237 -6.539 10.970 1.00 81.69 169 TYR A CA 1
ATOM 1196 C C . TYR A 1 169 ? 7.489 -6.739 9.656 1.00 81.69 169 TYR A C 1
ATOM 1198 O O . TYR A 1 169 ? 6.966 -5.783 9.078 1.00 81.69 169 TYR A O 1
ATOM 1206 N N . ARG A 1 170 ? 7.405 -8.001 9.225 1.00 88.62 170 ARG A N 1
ATOM 1207 C CA . ARG A 1 170 ? 6.555 -8.463 8.121 1.00 88.62 170 ARG A CA 1
ATOM 1208 C C . ARG A 1 170 ? 5.639 -9.575 8.599 1.00 88.62 170 ARG A C 1
ATOM 1210 O O . ARG A 1 170 ? 6.080 -10.527 9.243 1.00 88.62 170 ARG A O 1
ATOM 1217 N N . PHE A 1 171 ? 4.372 -9.449 8.240 1.00 91.12 171 PHE A N 1
ATOM 1218 C CA . PHE A 1 171 ? 3.308 -10.362 8.606 1.00 91.12 171 PHE A CA 1
ATOM 1219 C C . PHE A 1 171 ? 2.595 -10.859 7.357 1.00 91.12 171 PHE A C 1
ATOM 1221 O O . PHE A 1 171 ? 2.360 -10.105 6.413 1.00 91.12 171 PHE A O 1
ATOM 1228 N N . TYR A 1 172 ? 2.204 -12.125 7.395 1.00 93.50 172 TYR A N 1
ATOM 1229 C CA . TYR A 1 172 ? 1.394 -12.755 6.364 1.00 93.50 172 TYR A CA 1
ATOM 1230 C C . TYR A 1 172 ? 0.007 -13.011 6.924 1.00 93.50 172 TYR A C 1
ATOM 1232 O O . TYR A 1 172 ? -0.126 -13.489 8.053 1.00 93.50 172 TYR A O 1
ATOM 1240 N N . LEU A 1 173 ? -1.025 -12.692 6.151 1.00 95.94 173 LEU A N 1
ATOM 1241 C CA . LEU A 1 173 ? -2.391 -12.960 6.564 1.00 95.94 173 LEU A CA 1
ATOM 1242 C C . LEU A 1 173 ? -2.734 -14.435 6.329 1.00 95.94 173 LEU A C 1
ATOM 1244 O O . LEU A 1 173 ? -2.701 -14.931 5.203 1.00 95.94 173 LEU A O 1
ATOM 1248 N N . MET A 1 174 ? -3.078 -15.137 7.405 1.00 94.94 174 MET A N 1
ATOM 1249 C CA . MET A 1 174 ? -3.267 -16.586 7.434 1.00 94.94 174 MET A CA 1
ATOM 1250 C C . MET A 1 174 ? -4.728 -16.964 7.706 1.00 94.94 174 MET A C 1
ATOM 1252 O O . MET A 1 174 ? -5.410 -16.342 8.524 1.00 94.94 174 MET A O 1
ATOM 1256 N N . ASN A 1 175 ? -5.188 -18.056 7.091 1.00 94.69 175 ASN A N 1
ATOM 1257 C CA . ASN A 1 175 ? -6.486 -18.685 7.376 1.00 94.69 175 ASN A CA 1
ATOM 1258 C C . ASN A 1 175 ? -6.513 -19.358 8.755 1.00 94.69 175 ASN A C 1
ATOM 1260 O O . ASN A 1 175 ? -7.568 -19.537 9.359 1.00 94.69 175 ASN A O 1
ATOM 1264 N N . THR A 1 176 ? -5.345 -19.768 9.250 1.00 90.56 176 THR A N 1
ATOM 1265 C CA . THR A 1 176 ? -5.184 -20.443 10.541 1.00 90.56 176 THR A CA 1
ATOM 1266 C C . THR A 1 176 ? -3.989 -19.873 11.288 1.00 90.56 176 THR A C 1
ATOM 1268 O O . THR A 1 176 ? -3.074 -19.320 10.686 1.00 90.56 176 THR A O 1
ATOM 1271 N N . MET A 1 177 ? -3.991 -20.001 12.612 1.00 88.75 177 MET A N 1
ATOM 1272 C CA . MET A 1 177 ? -2.911 -19.495 13.452 1.00 88.75 177 MET A CA 1
ATOM 1273 C C . MET A 1 177 ? -1.648 -20.364 13.314 1.00 88.75 177 MET A C 1
ATOM 1275 O O . MET A 1 177 ? -1.474 -21.328 14.060 1.00 88.75 177 MET A O 1
ATOM 1279 N N . THR A 1 178 ? -0.777 -20.040 12.357 1.00 86.62 178 THR A N 1
ATOM 1280 C CA . THR A 1 178 ? 0.446 -20.800 12.048 1.00 86.62 178 THR A CA 1
ATOM 1281 C C . THR A 1 178 ? 1.530 -19.913 11.434 1.00 86.62 178 THR A C 1
ATOM 1283 O O . THR A 1 178 ? 1.213 -18.942 10.761 1.00 86.62 178 THR A O 1
ATOM 1286 N N . THR A 1 179 ? 2.801 -20.267 11.634 1.00 85.50 179 THR A N 1
ATOM 1287 C CA . THR A 1 179 ? 3.966 -19.698 10.919 1.00 85.50 179 THR A CA 1
ATOM 1288 C C . THR A 1 179 ? 4.530 -20.673 9.881 1.00 85.50 179 THR A C 1
ATOM 1290 O O . THR A 1 179 ? 5.673 -20.549 9.445 1.00 85.50 179 THR A O 1
ATOM 1293 N N . ASP A 1 180 ? 3.749 -21.689 9.504 1.00 86.56 180 ASP A N 1
ATOM 1294 C CA . ASP A 1 180 ? 4.055 -22.522 8.346 1.00 86.56 180 ASP A CA 1
ATOM 1295 C C . ASP A 1 180 ? 3.689 -21.763 7.069 1.00 86.56 180 ASP A C 1
ATOM 1297 O O . ASP A 1 180 ? 2.518 -21.606 6.726 1.00 86.56 180 ASP A O 1
ATOM 1301 N N . TYR A 1 181 ? 4.722 -21.271 6.395 1.00 87.44 181 TYR A N 1
ATOM 1302 C CA . TYR A 1 181 ? 4.620 -20.501 5.158 1.00 87.44 181 TYR A CA 1
ATOM 1303 C C . TYR A 1 181 ? 4.912 -21.347 3.913 1.00 87.44 181 TYR A C 1
ATOM 1305 O O . TYR A 1 181 ? 5.014 -20.811 2.814 1.00 87.44 181 TYR A O 1
ATOM 1313 N N . SER A 1 182 ? 5.065 -22.667 4.069 1.00 85.69 182 SER A N 1
ATOM 1314 C CA . SER A 1 182 ? 5.402 -23.569 2.962 1.00 85.69 182 SER A CA 1
ATOM 1315 C C . SER A 1 182 ? 4.198 -23.976 2.110 1.00 85.69 182 SER A C 1
ATOM 1317 O O . SER A 1 182 ? 4.368 -24.378 0.958 1.00 85.69 182 SER A O 1
ATOM 1319 N N . ASP A 1 183 ? 2.984 -23.863 2.657 1.00 88.06 183 ASP A N 1
ATOM 1320 C CA . ASP A 1 183 ? 1.742 -24.266 2.002 1.00 88.06 183 ASP A CA 1
ATOM 1321 C C . ASP A 1 183 ? 0.878 -23.049 1.657 1.00 88.06 183 ASP A C 1
ATOM 1323 O O . ASP A 1 183 ? 0.407 -22.304 2.519 1.00 88.06 183 ASP A O 1
ATOM 1327 N N . GLN A 1 184 ? 0.618 -22.891 0.360 1.00 88.12 184 GLN A N 1
ATOM 1328 C CA . GLN A 1 184 ? -0.197 -21.815 -0.186 1.00 88.12 184 GLN A CA 1
ATOM 1329 C C . GLN A 1 184 ? -1.622 -21.773 0.395 1.00 88.12 184 GLN A C 1
ATOM 1331 O O . GLN A 1 184 ? -2.215 -20.698 0.482 1.00 88.12 184 GLN A O 1
ATOM 1336 N N . ALA A 1 185 ? -2.180 -22.919 0.800 1.00 89.75 185 ALA A N 1
ATOM 1337 C CA . ALA A 1 185 ? -3.534 -23.011 1.346 1.00 89.75 185 ALA A CA 1
ATOM 1338 C C . ALA A 1 185 ? -3.667 -22.422 2.764 1.00 89.75 185 ALA A C 1
ATOM 1340 O O . ALA A 1 185 ? -4.781 -22.149 3.224 1.00 89.75 185 ALA A O 1
ATOM 1341 N N . LEU A 1 186 ? -2.548 -22.219 3.468 1.00 93.12 186 LEU A N 1
ATOM 1342 C CA . LEU A 1 186 ? -2.544 -21.648 4.815 1.00 93.12 186 LEU A CA 1
ATOM 1343 C C . LEU A 1 186 ? -2.715 -20.126 4.805 1.00 93.12 186 LEU A C 1
ATOM 1345 O O . LEU A 1 186 ? -3.215 -19.573 5.787 1.00 93.12 186 LEU A O 1
ATOM 1349 N N . PHE A 1 187 ? -2.367 -19.462 3.702 1.00 95.06 187 PHE A N 1
ATOM 1350 C CA . PHE A 1 187 ? -2.547 -18.024 3.526 1.00 95.06 187 PHE A CA 1
ATOM 1351 C C . PHE A 1 187 ? -3.988 -17.674 3.159 1.00 95.06 187 PHE A C 1
ATOM 1353 O O . PHE A 1 187 ? -4.636 -18.360 2.362 1.00 95.06 187 PHE A O 1
ATOM 1360 N N . TYR A 1 188 ? -4.473 -16.549 3.674 1.00 95.62 188 TYR A N 1
ATOM 1361 C CA . TYR A 1 188 ? -5.661 -15.917 3.121 1.00 95.62 188 TYR A CA 1
ATOM 1362 C C . TYR A 1 188 ? -5.298 -15.214 1.810 1.00 95.62 188 TYR A C 1
ATOM 1364 O O . TYR A 1 188 ? -4.382 -14.390 1.760 1.00 95.62 188 TYR A O 1
ATOM 1372 N N . ARG A 1 189 ? -6.015 -15.568 0.741 1.00 94.81 189 ARG A N 1
ATOM 1373 C CA . ARG A 1 189 ? -5.751 -15.111 -0.627 1.00 94.81 189 ARG A CA 1
ATOM 1374 C C . ARG A 1 189 ? -7.043 -14.612 -1.271 1.00 94.81 189 ARG A C 1
ATOM 1376 O O . ARG A 1 189 ? -7.707 -15.387 -1.962 1.00 94.81 189 ARG A O 1
ATOM 1383 N N . PRO A 1 190 ? -7.457 -13.363 -1.007 1.00 93.62 190 PRO A N 1
ATOM 1384 C CA . PRO A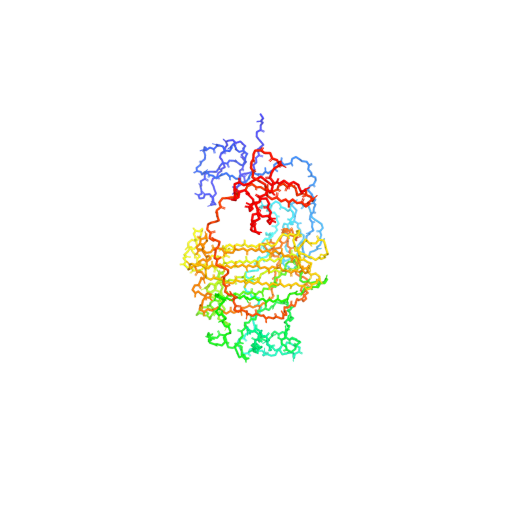 1 190 ? -8.730 -12.868 -1.501 1.00 93.62 190 PRO A CA 1
ATOM 1385 C C . PRO A 1 190 ? -8.693 -12.712 -3.030 1.00 93.62 190 PRO A C 1
ATOM 1387 O O . PRO A 1 190 ? -7.791 -12.050 -3.545 1.00 93.62 190 PRO A O 1
ATOM 1390 N N . PRO A 1 191 ? -9.670 -13.261 -3.774 1.00 94.44 191 PRO A N 1
ATOM 1391 C CA . PRO A 1 191 ? -9.859 -12.915 -5.177 1.00 94.44 191 PRO A CA 1
ATOM 1392 C C . PRO A 1 191 ? -10.468 -11.510 -5.247 1.00 94.44 191 PRO A C 1
ATOM 1394 O O . PRO A 1 191 ? -11.646 -11.319 -4.933 1.00 94.44 191 PRO A O 1
ATOM 1397 N N . LEU A 1 192 ? -9.655 -10.509 -5.585 1.00 97.19 192 LEU A N 1
ATOM 1398 C CA . LEU A 1 192 ? -10.037 -9.102 -5.432 1.00 97.19 192 LEU A CA 1
ATOM 1399 C C . LEU A 1 192 ? -10.781 -8.535 -6.639 1.00 97.19 192 LEU A C 1
ATOM 1401 O O . LEU A 1 192 ? -11.539 -7.586 -6.467 1.00 97.19 192 LEU A O 1
ATOM 1405 N N . VAL A 1 193 ? -10.630 -9.102 -7.840 1.00 98.00 193 VAL A N 1
ATOM 1406 C CA . VAL A 1 193 ? -11.365 -8.618 -9.021 1.00 98.00 193 VAL A CA 1
ATOM 1407 C C . VAL A 1 193 ? -12.876 -8.739 -8.795 1.00 98.00 193 VAL A C 1
ATOM 1409 O O . VAL A 1 193 ? -13.394 -9.809 -8.483 1.00 98.00 193 VAL A O 1
ATOM 1412 N N . GLY A 1 194 ? -13.588 -7.620 -8.942 1.00 98.06 194 GLY A N 1
ATOM 1413 C CA . GLY A 1 194 ? -15.008 -7.507 -8.604 1.00 98.06 194 GLY A CA 1
ATOM 1414 C C . GLY A 1 194 ? -15.276 -7.116 -7.146 1.00 98.06 194 GLY A C 1
ATOM 1415 O O . GLY A 1 194 ? -16.435 -7.114 -6.731 1.00 98.06 194 GLY A O 1
ATOM 1416 N N . LYS A 1 195 ? -14.245 -6.767 -6.371 1.00 98.44 195 LYS A N 1
ATOM 1417 C CA . LYS A 1 195 ? -14.349 -6.353 -4.968 1.00 98.44 195 LYS A CA 1
ATOM 1418 C C . LYS A 1 195 ? -13.656 -5.013 -4.706 1.00 98.44 195 LYS A C 1
ATOM 1420 O O . LYS A 1 195 ? -12.861 -4.521 -5.508 1.00 98.44 195 LYS A O 1
ATOM 1425 N N . THR A 1 196 ? -13.974 -4.426 -3.559 1.00 98.69 196 THR A N 1
ATOM 1426 C CA . THR A 1 196 ? -13.318 -3.258 -2.980 1.00 98.69 196 THR A CA 1
ATOM 1427 C C . THR A 1 196 ? -12.710 -3.657 -1.646 1.00 98.69 196 THR A C 1
ATOM 1429 O O . THR A 1 196 ? -13.432 -4.014 -0.716 1.00 98.69 196 THR A O 1
ATOM 1432 N N . PHE A 1 197 ? -11.388 -3.581 -1.545 1.00 98.69 197 PHE A N 1
ATOM 1433 C CA . PHE A 1 197 ? -10.677 -3.654 -0.274 1.00 98.69 197 PHE A CA 1
ATOM 1434 C C . PHE A 1 197 ? -10.683 -2.272 0.381 1.00 98.69 197 PHE A C 1
ATOM 1436 O O . PHE A 1 197 ? -10.452 -1.271 -0.295 1.00 98.69 197 PHE A O 1
ATOM 1443 N N . SER A 1 198 ? -10.925 -2.183 1.686 1.00 98.56 198 SER A N 1
ATOM 1444 C CA . SER A 1 198 ? -10.760 -0.929 2.421 1.00 98.56 198 SER A CA 1
ATOM 1445 C C . SER A 1 198 ? -10.333 -1.139 3.866 1.00 98.56 198 SER A C 1
ATOM 1447 O O . SER A 1 198 ? -10.668 -2.142 4.497 1.00 98.56 198 SER A O 1
ATOM 1449 N N . VAL A 1 199 ? -9.601 -0.156 4.378 1.00 98.62 199 VAL A N 1
ATOM 1450 C CA . VAL A 1 199 ? -9.122 -0.075 5.758 1.00 98.62 199 VAL A CA 1
ATOM 1451 C C . VAL A 1 199 ? -9.176 1.373 6.221 1.00 98.62 199 VAL A C 1
ATOM 1453 O O . VAL A 1 199 ? -9.104 2.301 5.413 1.00 98.62 199 VAL A O 1
ATOM 1456 N N . ASP A 1 200 ? -9.271 1.572 7.527 1.00 97.44 200 ASP A N 1
ATOM 1457 C CA . ASP A 1 200 ? -9.105 2.881 8.143 1.00 97.44 200 ASP A CA 1
ATOM 1458 C C . ASP A 1 200 ? -7.706 2.956 8.755 1.00 97.44 200 ASP A C 1
ATOM 1460 O O . ASP A 1 200 ? -7.280 2.061 9.480 1.00 97.44 200 ASP A O 1
ATOM 1464 N N . MET A 1 201 ? -6.972 4.012 8.434 1.00 96.31 201 MET A N 1
ATOM 1465 C CA . MET A 1 201 ? -5.577 4.192 8.811 1.00 96.31 201 MET A CA 1
ATOM 1466 C C . MET A 1 201 ? -5.444 5.347 9.796 1.00 96.31 201 MET A C 1
ATOM 1468 O O . MET A 1 201 ? -6.136 6.365 9.680 1.00 96.31 201 MET A O 1
ATOM 1472 N N . TYR A 1 202 ? -4.533 5.199 10.754 1.00 90.81 202 TYR A N 1
ATOM 1473 C CA . TYR A 1 202 ? -4.223 6.238 11.726 1.00 90.81 202 TYR A CA 1
ATOM 1474 C C . TYR A 1 202 ? -2.743 6.253 12.088 1.00 90.81 202 TYR A C 1
ATOM 1476 O O . TYR A 1 202 ? -2.178 5.263 12.554 1.00 90.81 202 TYR A O 1
ATOM 1484 N N . TYR A 1 203 ? -2.135 7.421 11.906 1.00 91.44 203 TYR A N 1
ATOM 1485 C CA . TYR A 1 203 ? -0.757 7.711 12.296 1.00 91.44 203 TYR A CA 1
ATOM 1486 C C . TYR A 1 203 ? -0.711 8.568 13.558 1.00 91.44 203 TYR A C 1
ATOM 1488 O O . TYR A 1 203 ? 0.098 8.328 14.453 1.00 91.44 203 TYR A O 1
ATOM 1496 N N . GLY A 1 204 ? -1.635 9.520 13.673 1.00 84.69 204 GLY A N 1
ATOM 1497 C CA . GLY A 1 204 ? -1.704 10.421 14.810 1.00 84.69 204 GLY A CA 1
ATOM 1498 C C . GLY A 1 204 ? -0.607 11.491 14.788 1.00 84.69 204 GLY A C 1
ATOM 1499 O O . GLY A 1 204 ? 0.269 11.479 13.924 1.00 84.69 204 GLY A O 1
ATOM 1500 N N . PRO A 1 205 ? -0.619 12.423 15.759 1.00 84.81 205 PRO A N 1
ATOM 1501 C CA . PRO A 1 205 ? 0.295 13.571 15.783 1.00 84.81 205 PRO A CA 1
ATOM 1502 C C . PRO A 1 205 ? 1.787 13.229 15.824 1.00 84.81 205 PRO A C 1
ATOM 1504 O O . PRO A 1 205 ? 2.620 14.075 15.520 1.00 84.81 205 PRO A O 1
ATOM 1507 N N . ASN A 1 206 ? 2.118 12.009 16.244 1.00 85.62 206 ASN A N 1
ATOM 1508 C CA . ASN A 1 206 ? 3.480 11.499 16.325 1.00 85.62 206 ASN A CA 1
ATOM 1509 C C . ASN A 1 206 ? 3.598 10.211 15.506 1.00 85.62 206 ASN A C 1
ATOM 1511 O O . ASN A 1 206 ? 4.170 9.247 15.991 1.00 85.62 206 ASN A O 1
ATOM 1515 N N . GLY A 1 207 ? 2.998 10.154 14.321 1.00 89.50 207 GLY A N 1
ATOM 1516 C CA . GLY A 1 207 ? 3.034 8.970 13.468 1.00 89.50 207 GLY A CA 1
ATOM 1517 C C . GLY A 1 207 ? 4.408 8.637 12.871 1.00 89.50 207 GLY A C 1
ATOM 1518 O O . GLY A 1 207 ? 5.387 9.350 13.131 1.00 89.50 207 GLY A O 1
ATOM 1519 N N . PRO A 1 208 ? 4.498 7.561 12.068 1.00 93.19 208 PRO A N 1
ATOM 1520 C CA . PRO A 1 208 ? 5.697 7.219 11.300 1.00 93.19 208 PRO A CA 1
ATOM 1521 C C . PRO A 1 208 ? 6.114 8.398 10.411 1.00 93.19 208 PRO A C 1
ATOM 1523 O O . PRO A 1 208 ? 5.329 8.838 9.582 1.00 93.19 208 PRO A O 1
ATOM 1526 N N . GLY A 1 209 ? 7.317 8.933 10.605 1.00 93.31 209 GLY A N 1
ATOM 1527 C CA . GLY A 1 209 ? 7.837 10.067 9.826 1.00 93.31 209 GLY A CA 1
ATOM 1528 C C . GLY A 1 209 ? 8.686 9.636 8.626 1.00 93.31 209 GLY A C 1
ATOM 1529 O O . GLY A 1 209 ? 8.634 8.483 8.206 1.00 93.31 209 GLY A O 1
ATOM 1530 N N . CYS A 1 210 ? 9.511 10.554 8.125 1.00 94.38 210 CYS A N 1
ATOM 1531 C CA . CYS A 1 210 ? 10.468 10.299 7.043 1.00 94.38 210 CYS A CA 1
ATOM 1532 C C . CYS A 1 210 ? 11.357 9.071 7.305 1.00 94.38 210 CYS A C 1
ATOM 1534 O O . CYS A 1 210 ? 11.806 8.856 8.439 1.00 94.38 210 CYS A O 1
ATOM 1536 N N . GLY A 1 211 ? 11.634 8.274 6.274 1.00 92.19 211 GLY A N 1
ATOM 1537 C CA . GLY A 1 211 ? 12.432 7.046 6.381 1.00 92.19 211 GLY A CA 1
ATOM 1538 C C . GLY A 1 211 ? 11.666 5.813 6.887 1.00 92.19 211 GLY A C 1
ATOM 1539 O O . GLY A 1 211 ? 12.233 4.719 6.975 1.00 92.19 211 GLY A O 1
ATOM 1540 N N . CYS A 1 212 ? 10.397 5.972 7.268 1.00 95.31 212 CYS A N 1
ATOM 1541 C CA . CYS A 1 212 ? 9.501 4.885 7.659 1.00 95.31 212 CYS A CA 1
ATOM 1542 C C . CYS A 1 212 ? 8.685 4.401 6.447 1.00 95.31 212 CYS A C 1
ATOM 1544 O O . CYS A 1 212 ? 8.291 5.217 5.619 1.00 95.31 212 CYS A O 1
ATOM 1546 N N . ASN A 1 213 ? 8.362 3.107 6.369 1.00 96.00 213 ASN A N 1
ATOM 1547 C CA . ASN A 1 213 ? 7.425 2.566 5.378 1.00 96.00 213 ASN A CA 1
ATOM 1548 C C . ASN A 1 213 ? 6.484 1.543 6.037 1.00 96.00 213 ASN A C 1
ATOM 1550 O O . ASN A 1 213 ? 6.866 0.391 6.264 1.00 96.00 213 ASN A O 1
ATOM 1554 N N . LEU A 1 214 ? 5.261 1.978 6.356 1.00 96.50 214 LEU A N 1
ATOM 1555 C CA . LEU A 1 214 ? 4.127 1.098 6.624 1.00 96.50 214 LEU A CA 1
ATOM 1556 C C . LEU A 1 214 ? 3.558 0.627 5.288 1.00 96.50 214 LEU A C 1
ATOM 1558 O O . LEU A 1 214 ? 3.268 1.445 4.416 1.00 96.50 214 LEU A O 1
ATOM 1562 N N . ASN A 1 215 ? 3.326 -0.675 5.168 1.00 96.12 215 ASN A N 1
ATOM 1563 C CA . ASN A 1 215 ? 2.856 -1.266 3.929 1.00 96.12 215 ASN A CA 1
ATOM 1564 C C . ASN A 1 215 ? 1.771 -2.323 4.125 1.00 96.12 215 ASN A C 1
ATOM 1566 O O . ASN A 1 215 ? 1.655 -2.986 5.164 1.00 96.12 215 ASN A O 1
ATOM 1570 N N . PHE A 1 216 ? 0.992 -2.495 3.066 1.00 96.75 216 PHE A N 1
ATOM 1571 C CA . PHE A 1 216 ? 0.273 -3.726 2.789 1.00 96.75 216 PHE A CA 1
ATOM 1572 C C . PHE A 1 216 ? 0.198 -3.930 1.280 1.00 96.75 216 PHE A C 1
ATOM 1574 O O . PHE A 1 216 ? -0.089 -3.008 0.516 1.00 96.75 216 PHE A O 1
ATOM 1581 N N . TYR A 1 217 ? 0.488 -5.150 0.862 1.00 97.81 217 TYR A N 1
ATOM 1582 C CA . TYR A 1 217 ? 0.716 -5.508 -0.526 1.00 97.81 217 TYR A CA 1
ATOM 1583 C C . TYR A 1 217 ? 0.367 -6.975 -0.762 1.00 97.81 217 TYR A C 1
ATOM 1585 O O . TYR A 1 217 ? 0.025 -7.720 0.163 1.00 97.81 217 TYR A O 1
ATOM 1593 N N . LEU A 1 218 ? 0.387 -7.378 -2.026 1.00 97.88 218 LEU A N 1
ATOM 1594 C CA . LEU A 1 218 ? -0.015 -8.705 -2.467 1.00 97.88 218 LEU A CA 1
ATOM 1595 C C . LEU A 1 218 ? 1.119 -9.374 -3.232 1.00 97.88 218 LEU A C 1
ATOM 1597 O O . LEU A 1 218 ? 1.648 -8.767 -4.155 1.00 97.88 218 LEU A O 1
ATOM 1601 N N . VAL A 1 219 ? 1.427 -10.634 -2.922 1.00 94.69 219 VAL A N 1
ATOM 1602 C CA . VAL A 1 219 ? 2.462 -11.413 -3.632 1.00 94.69 219 VAL A CA 1
ATOM 1603 C C . VAL A 1 219 ? 2.009 -12.835 -3.954 1.00 94.69 219 VAL A C 1
ATOM 1605 O O . VAL A 1 219 ? 1.165 -13.413 -3.261 1.00 94.69 219 VAL A O 1
ATOM 1608 N N . ASP A 1 220 ? 2.577 -13.438 -5.002 1.00 92.50 220 ASP A N 1
ATOM 1609 C CA . ASP A 1 220 ? 2.296 -14.833 -5.391 1.00 92.50 220 ASP A CA 1
ATOM 1610 C C . ASP A 1 220 ? 3.180 -15.829 -4.624 1.00 92.50 220 ASP A C 1
ATOM 1612 O O . ASP A 1 220 ? 3.987 -16.574 -5.181 1.00 92.50 220 ASP A O 1
ATOM 1616 N N . MET A 1 221 ? 3.041 -15.800 -3.299 1.00 90.62 221 MET A N 1
ATOM 1617 C CA . MET A 1 221 ? 3.658 -16.761 -2.388 1.00 90.62 221 MET A CA 1
ATOM 1618 C C . MET A 1 221 ? 2.901 -18.102 -2.369 1.00 90.62 221 MET A C 1
ATOM 1620 O O . MET A 1 221 ? 1.694 -18.145 -2.641 1.00 90.62 221 MET A O 1
ATOM 1624 N N . PRO A 1 222 ? 3.568 -19.204 -1.974 1.00 88.31 222 PRO A N 1
ATOM 1625 C CA . PRO A 1 222 ? 4.969 -19.307 -1.551 1.00 88.31 222 PRO A CA 1
ATOM 1626 C C . PRO A 1 222 ? 5.937 -19.488 -2.728 1.00 88.31 222 PRO A C 1
ATOM 1628 O O . PRO A 1 222 ? 5.612 -20.114 -3.737 1.00 88.31 222 PRO A O 1
ATOM 1631 N N . SER A 1 223 ? 7.173 -19.017 -2.575 1.00 82.56 223 SER A N 1
ATOM 1632 C CA . SER A 1 223 ? 8.238 -19.267 -3.546 1.00 82.56 223 SER A CA 1
ATOM 1633 C C . SER A 1 223 ? 9.036 -20.529 -3.240 1.00 82.56 223 SER A C 1
ATOM 1635 O O . SER A 1 223 ? 9.471 -20.775 -2.120 1.00 82.56 223 SER A O 1
ATOM 1637 N N . VAL A 1 224 ? 9.338 -21.290 -4.295 1.00 69.00 224 VAL A N 1
ATOM 1638 C CA . VAL A 1 224 ? 10.236 -22.460 -4.255 1.00 69.00 224 VAL A CA 1
ATOM 1639 C C . VAL A 1 224 ? 11.712 -22.099 -4.030 1.00 69.00 224 VAL A C 1
ATOM 1641 O O . VAL A 1 224 ? 12.538 -22.981 -3.798 1.00 69.00 224 VAL A O 1
ATOM 1644 N N . LYS A 1 225 ? 12.064 -20.814 -4.149 1.00 62.25 225 LYS A N 1
ATOM 1645 C CA . LYS A 1 225 ? 13.386 -20.254 -3.852 1.00 62.25 225 LYS A CA 1
ATOM 1646 C C . LYS A 1 225 ? 13.248 -19.236 -2.727 1.00 62.25 225 LYS A C 1
ATOM 1648 O O . LYS A 1 225 ? 12.458 -18.311 -2.861 1.00 62.25 225 LYS A O 1
ATOM 1653 N N . GLY A 1 226 ? 14.015 -19.395 -1.661 1.00 56.66 226 GLY A N 1
ATOM 1654 C CA . GLY A 1 226 ? 14.026 -18.450 -0.551 1.00 56.66 226 GLY A CA 1
ATOM 1655 C C . GLY A 1 226 ? 14.562 -19.089 0.723 1.00 56.66 226 GLY A C 1
ATOM 1656 O O . GLY A 1 226 ? 14.558 -20.314 0.868 1.00 56.66 226 GLY A O 1
ATOM 1657 N N . THR A 1 227 ? 15.056 -18.261 1.637 1.00 58.59 227 THR A N 1
ATOM 1658 C CA . THR A 1 227 ? 15.357 -18.678 3.011 1.00 58.59 227 THR A CA 1
ATOM 1659 C C . THR A 1 227 ? 14.066 -18.778 3.825 1.00 58.59 227 THR A C 1
ATOM 1661 O O . THR A 1 227 ? 13.175 -17.964 3.644 1.00 58.59 227 THR A O 1
ATOM 1664 N N . GLY A 1 228 ? 13.965 -19.778 4.712 1.00 68.81 228 GLY A N 1
ATOM 1665 C CA . GLY A 1 228 ? 13.014 -19.861 5.836 1.00 68.81 228 GLY A CA 1
ATOM 1666 C C . GLY A 1 228 ? 11.511 -19.742 5.535 1.00 68.81 228 GLY A C 1
ATOM 1667 O O . GLY A 1 228 ? 10.783 -20.716 5.695 1.00 68.81 228 GLY A O 1
ATOM 1668 N N . ASP A 1 229 ? 11.046 -18.546 5.178 1.00 76.31 229 ASP A N 1
ATOM 1669 C CA . ASP A 1 229 ? 9.644 -18.119 5.118 1.00 76.31 229 ASP A CA 1
ATOM 1670 C C . ASP A 1 229 ? 8.994 -18.198 3.725 1.00 76.31 229 ASP A C 1
ATOM 1672 O O . ASP A 1 229 ? 7.834 -17.824 3.574 1.00 76.31 229 ASP A O 1
ATOM 1676 N N . TYR A 1 230 ? 9.709 -18.717 2.720 1.00 85.44 230 TYR A N 1
ATOM 1677 C CA . TYR A 1 230 ? 9.223 -18.877 1.339 1.00 85.44 230 TYR A CA 1
ATOM 1678 C C . TYR A 1 230 ? 8.782 -17.559 0.678 1.00 85.44 230 TYR A C 1
ATOM 1680 O O . TYR A 1 230 ? 8.016 -17.569 -0.290 1.00 85.44 230 TYR A O 1
ATOM 1688 N N . TYR A 1 231 ? 9.267 -16.423 1.183 1.00 87.75 231 TYR A N 1
ATOM 1689 C CA . TYR A 1 231 ? 8.919 -15.106 0.670 1.00 87.75 231 TYR A CA 1
ATOM 1690 C C . TYR A 1 231 ? 9.430 -14.865 -0.754 1.00 87.75 231 TYR A C 1
ATOM 1692 O O . TYR A 1 231 ? 10.492 -15.353 -1.161 1.00 87.75 231 TYR A O 1
ATOM 1700 N N . CYS A 1 232 ? 8.670 -14.077 -1.506 1.00 88.50 232 CYS A N 1
ATOM 1701 C CA . CYS A 1 232 ? 9.033 -13.563 -2.815 1.00 88.50 232 CYS A CA 1
ATOM 1702 C C . CYS A 1 232 ? 8.394 -12.204 -3.050 1.00 88.50 232 CYS A C 1
ATOM 1704 O O . CYS A 1 232 ? 7.357 -11.904 -2.465 1.00 88.50 232 CYS A O 1
ATOM 1706 N N . ASP A 1 233 ? 9.008 -11.442 -3.943 1.00 90.88 233 ASP A N 1
ATOM 1707 C CA . ASP A 1 233 ? 8.528 -10.149 -4.412 1.00 90.88 233 ASP A CA 1
ATOM 1708 C C . ASP A 1 233 ? 9.045 -9.884 -5.835 1.00 90.88 233 ASP A C 1
ATOM 1710 O O . ASP A 1 233 ? 9.709 -10.742 -6.446 1.00 90.88 233 ASP A O 1
ATOM 1714 N N . ALA A 1 234 ? 8.754 -8.700 -6.374 1.00 90.38 234 ALA A N 1
ATOM 1715 C CA . ALA A 1 234 ? 9.220 -8.310 -7.696 1.00 90.38 234 ALA A CA 1
ATOM 1716 C C . ALA A 1 234 ? 10.691 -7.870 -7.715 1.00 90.38 234 ALA A C 1
ATOM 1718 O O . ALA A 1 234 ? 11.286 -7.774 -8.795 1.00 90.38 234 ALA A O 1
ATOM 1719 N N . GLN A 1 235 ? 11.321 -7.645 -6.557 1.00 85.06 235 GLN A N 1
ATOM 1720 C CA . GLN A 1 235 ? 12.739 -7.285 -6.474 1.00 85.06 235 GLN A CA 1
ATOM 1721 C C . GLN A 1 235 ? 13.649 -8.465 -6.814 1.00 85.06 235 GLN A C 1
ATOM 1723 O O . GLN A 1 235 ? 14.759 -8.268 -7.337 1.00 85.06 235 GLN A O 1
ATOM 1728 N N . CYS A 1 236 ? 13.165 -9.694 -6.606 1.00 81.62 236 CYS A N 1
ATOM 1729 C CA . CYS A 1 236 ? 13.845 -10.931 -6.983 1.00 81.62 236 CYS A CA 1
ATOM 1730 C C . CYS A 1 236 ? 15.254 -11.024 -6.374 1.00 81.62 236 CYS A C 1
ATOM 1732 O O . CYS A 1 236 ? 16.218 -11.388 -7.062 1.00 81.62 236 CYS A O 1
ATOM 1734 N N . PHE A 1 237 ? 15.385 -10.636 -5.101 1.00 78.31 237 PHE A N 1
ATOM 1735 C CA . PHE A 1 237 ? 16.648 -10.707 -4.370 1.00 78.31 237 PHE A CA 1
ATOM 1736 C C . PHE A 1 237 ? 17.188 -12.147 -4.327 1.00 78.31 237 PHE A C 1
ATOM 1738 O O . PHE A 1 237 ? 16.399 -13.087 -4.263 1.00 78.31 237 PHE A O 1
ATOM 1745 N N . PRO A 1 238 ? 18.519 -12.359 -4.340 1.00 69.69 238 PRO A N 1
ATOM 1746 C CA . PRO A 1 238 ? 19.108 -13.702 -4.408 1.00 69.69 238 PRO A CA 1
ATOM 1747 C C . PRO A 1 238 ? 18.644 -14.676 -3.314 1.00 69.69 238 PRO A C 1
ATOM 1749 O O . PRO A 1 238 ? 18.510 -15.870 -3.589 1.00 69.69 238 PRO A O 1
ATOM 1752 N N . ASP A 1 239 ? 18.384 -14.163 -2.108 1.00 69.69 239 ASP A N 1
ATOM 1753 C CA . ASP A 1 239 ? 17.969 -14.942 -0.932 1.00 69.69 239 ASP A CA 1
ATOM 1754 C C . ASP A 1 239 ? 16.441 -15.088 -0.795 1.00 69.69 239 ASP A C 1
ATOM 1756 O O . ASP A 1 239 ? 15.955 -15.766 0.119 1.00 69.69 239 ASP A O 1
ATOM 1760 N N . HIS A 1 240 ? 15.688 -14.501 -1.729 1.00 74.62 240 HIS A N 1
ATOM 1761 C CA . HIS A 1 240 ? 14.231 -14.534 -1.804 1.00 74.62 240 HIS A CA 1
ATOM 1762 C C . HIS A 1 240 ? 13.757 -15.077 -3.160 1.00 74.62 240 HIS A C 1
ATOM 1764 O O . HIS A 1 240 ? 14.525 -15.339 -4.091 1.00 74.62 240 HIS A O 1
ATOM 1770 N N . GLY A 1 241 ? 12.456 -15.319 -3.260 1.00 80.00 241 GLY A N 1
ATOM 1771 C CA . GLY A 1 241 ? 11.823 -15.671 -4.516 1.00 80.00 241 GLY A CA 1
ATOM 1772 C C . GLY A 1 241 ? 11.627 -14.483 -5.442 1.00 80.00 241 GLY A C 1
ATOM 1773 O O . GLY A 1 241 ? 11.885 -13.340 -5.093 1.00 80.00 241 GLY A O 1
ATOM 1774 N N . CYS A 1 242 ? 11.123 -14.778 -6.634 1.00 85.31 242 CYS A N 1
ATOM 1775 C CA . CYS A 1 242 ? 10.776 -13.785 -7.642 1.00 85.31 242 CYS A CA 1
ATOM 1776 C C . CYS A 1 242 ? 9.345 -14.069 -8.089 1.00 85.31 242 CYS A C 1
ATOM 1778 O O . CYS A 1 242 ? 9.100 -15.153 -8.633 1.00 85.31 242 CYS A O 1
ATOM 1780 N N . CYS A 1 243 ? 8.419 -13.159 -7.805 1.00 88.50 243 CYS A N 1
ATOM 1781 C CA . CYS A 1 243 ? 6.998 -13.336 -8.084 1.00 88.50 243 CYS A CA 1
ATOM 1782 C C . CYS A 1 243 ? 6.301 -11.987 -8.282 1.00 88.50 243 CYS A C 1
ATOM 1784 O O . CYS A 1 243 ? 6.888 -10.944 -8.014 1.00 88.50 243 CYS A O 1
ATOM 1786 N N . VAL A 1 244 ? 5.070 -12.018 -8.804 1.00 92.00 244 VAL A N 1
ATOM 1787 C CA . VAL A 1 244 ? 4.282 -10.793 -8.992 1.00 92.00 244 VAL A CA 1
ATOM 1788 C C . VAL A 1 244 ? 4.009 -10.123 -7.654 1.00 92.00 244 VAL A C 1
ATOM 1790 O O . VAL A 1 244 ? 3.793 -10.813 -6.656 1.00 92.00 244 VAL A O 1
ATOM 1793 N N . GLU A 1 245 ? 3.986 -8.796 -7.666 1.00 95.62 245 GLU A N 1
ATOM 1794 C CA . GLU A 1 245 ? 3.784 -7.963 -6.487 1.00 95.62 245 GLU A CA 1
ATOM 1795 C C . GLU A 1 245 ? 2.823 -6.818 -6.827 1.00 95.62 245 GLU A C 1
ATOM 1797 O O . GLU A 1 245 ? 2.841 -6.245 -7.919 1.00 95.62 245 GLU A O 1
ATOM 1802 N N . PHE A 1 246 ? 1.905 -6.530 -5.915 1.00 97.56 246 PHE A N 1
ATOM 1803 C CA . PHE A 1 246 ? 0.974 -5.422 -6.053 1.00 97.56 246 PHE A CA 1
ATOM 1804 C C . PHE A 1 246 ? 0.935 -4.642 -4.747 1.00 97.56 246 PHE A C 1
ATOM 1806 O O . PHE A 1 246 ? 0.276 -5.048 -3.782 1.00 97.56 246 PHE A O 1
ATOM 1813 N N . ASP A 1 247 ? 1.634 -3.515 -4.739 1.00 98.19 247 ASP A N 1
ATOM 1814 C CA . ASP A 1 247 ? 1.782 -2.653 -3.580 1.00 98.19 247 ASP A CA 1
ATOM 1815 C C . ASP A 1 247 ? 0.566 -1.759 -3.456 1.00 98.19 247 ASP A C 1
ATOM 1817 O O . ASP A 1 247 ? 0.469 -0.682 -4.047 1.00 98.19 247 ASP A O 1
ATOM 1821 N N . MET A 1 248 ? -0.415 -2.247 -2.698 1.00 98.31 248 MET A N 1
ATOM 1822 C CA . MET A 1 248 ? -1.656 -1.521 -2.460 1.00 98.31 248 MET A CA 1
ATOM 1823 C C . MET A 1 248 ? -1.367 -0.230 -1.688 1.00 98.31 248 MET A C 1
ATOM 1825 O O . MET A 1 248 ? -1.935 0.816 -2.007 1.00 98.31 248 MET A O 1
ATOM 1829 N N . TYR A 1 249 ? -0.489 -0.292 -0.689 1.00 98.50 249 TYR A N 1
ATOM 1830 C CA . TYR A 1 249 ? -0.041 0.867 0.067 1.00 98.50 249 TYR A CA 1
ATOM 1831 C C . TYR A 1 249 ? 1.415 0.703 0.488 1.00 98.50 249 TYR A C 1
ATOM 1833 O O . TYR A 1 249 ? 1.759 -0.273 1.154 1.00 98.50 249 TYR A O 1
ATOM 1841 N N . GLU A 1 250 ? 2.213 1.723 0.201 1.00 97.81 250 GLU A N 1
ATOM 1842 C CA . GLU A 1 250 ? 3.503 1.998 0.827 1.00 97.81 250 GLU A CA 1
ATOM 1843 C C . GLU A 1 250 ? 3.515 3.451 1.288 1.00 97.81 250 GLU A C 1
ATOM 1845 O O . GLU A 1 250 ? 3.050 4.343 0.573 1.00 97.81 250 GLU A O 1
ATOM 1850 N N . GLY A 1 251 ? 4.011 3.733 2.488 1.00 97.25 251 GLY A N 1
ATOM 1851 C CA . GLY A 1 251 ? 4.022 5.115 2.944 1.00 97.25 251 GLY A CA 1
ATOM 1852 C C . GLY A 1 251 ? 4.278 5.327 4.420 1.00 97.25 251 GLY A C 1
ATOM 1853 O O . GLY A 1 251 ? 4.464 4.408 5.212 1.00 97.25 251 GLY A O 1
ATOM 1854 N N . ASN A 1 252 ? 4.223 6.594 4.795 1.00 97.31 252 ASN A N 1
ATOM 1855 C CA . ASN A 1 252 ? 4.328 7.067 6.167 1.00 97.31 252 ASN A CA 1
ATOM 1856 C C . ASN A 1 252 ? 3.411 8.284 6.351 1.00 97.31 252 ASN A C 1
ATOM 1858 O O . ASN A 1 252 ? 2.504 8.502 5.549 1.00 97.31 252 ASN A O 1
ATOM 1862 N N . ALA A 1 253 ? 3.588 9.064 7.415 1.00 97.38 253 ALA A N 1
ATOM 1863 C CA . ALA A 1 253 ? 2.739 10.219 7.683 1.00 97.38 253 ALA A CA 1
ATOM 1864 C C . ALA A 1 253 ? 2.855 11.340 6.647 1.00 97.38 253 ALA A C 1
ATOM 1866 O O . ALA A 1 253 ? 1.970 12.194 6.635 1.00 97.38 253 ALA A O 1
ATOM 1867 N N . GLU A 1 254 ? 3.872 11.316 5.786 1.00 97.00 254 GLU A N 1
ATOM 1868 C CA . GLU A 1 254 ? 4.172 12.354 4.799 1.00 97.00 254 GLU A CA 1
ATOM 1869 C C . GLU A 1 254 ? 3.745 11.986 3.371 1.00 97.00 254 GLU A C 1
ATOM 1871 O O . GLU A 1 254 ? 3.613 12.873 2.526 1.00 97.00 254 GLU A O 1
ATOM 1876 N N . VAL A 1 255 ? 3.519 10.698 3.085 1.00 97.81 255 VAL A N 1
ATOM 1877 C CA . VAL A 1 255 ? 3.195 10.215 1.735 1.00 97.81 255 VAL A CA 1
ATOM 1878 C C . VAL A 1 255 ? 2.443 8.882 1.752 1.00 97.81 255 VAL A C 1
ATOM 1880 O O . VAL A 1 255 ? 2.671 8.021 2.603 1.00 97.81 255 VAL A O 1
ATOM 1883 N N . SER A 1 256 ? 1.574 8.699 0.760 1.00 98.12 256 SER A N 1
ATOM 1884 C CA . SER A 1 256 ? 1.024 7.407 0.359 1.00 98.12 256 SER A CA 1
ATOM 1885 C C . SER A 1 256 ? 1.373 7.136 -1.104 1.00 98.12 256 SER A C 1
ATOM 1887 O O . SER A 1 256 ? 1.193 8.008 -1.961 1.00 98.12 256 SER A O 1
ATOM 1889 N N . GLN A 1 257 ? 1.854 5.925 -1.369 1.00 98.06 257 GLN A N 1
ATOM 1890 C CA . GLN A 1 257 ? 2.219 5.399 -2.676 1.00 98.06 257 GLN A CA 1
ATOM 1891 C C . GLN A 1 257 ? 1.479 4.088 -2.962 1.00 98.06 257 GLN A C 1
ATOM 1893 O O . GLN A 1 257 ? 1.209 3.305 -2.051 1.00 98.06 257 GLN A O 1
ATOM 1898 N N . ILE A 1 258 ? 1.161 3.866 -4.238 1.00 97.62 258 ILE A N 1
ATOM 1899 C CA . ILE A 1 258 ? 0.621 2.615 -4.775 1.00 97.62 258 ILE A CA 1
ATOM 1900 C C . ILE A 1 258 ? 1.409 2.257 -6.032 1.00 97.62 258 ILE A C 1
ATOM 1902 O O . ILE A 1 258 ? 1.539 3.109 -6.921 1.00 97.62 258 ILE A O 1
ATOM 1906 N N . THR A 1 259 ? 1.853 1.005 -6.137 1.00 97.50 259 THR A N 1
ATOM 1907 C CA . THR A 1 259 ? 2.726 0.567 -7.231 1.00 97.50 259 THR A CA 1
ATOM 1908 C C . THR A 1 259 ? 2.365 -0.831 -7.728 1.00 97.50 259 THR A C 1
ATOM 1910 O O . THR A 1 259 ? 2.048 -1.739 -6.965 1.00 97.50 259 THR A O 1
ATOM 1913 N N . ASN A 1 260 ? 2.365 -1.005 -9.049 1.00 95.75 260 ASN A N 1
ATOM 1914 C CA . ASN A 1 260 ? 2.083 -2.283 -9.698 1.00 95.75 260 ASN A CA 1
ATOM 1915 C C . ASN A 1 260 ? 3.371 -2.946 -10.199 1.00 95.75 260 ASN A C 1
ATOM 1917 O O . ASN A 1 260 ? 4.061 -2.357 -11.028 1.00 95.75 260 ASN A O 1
ATOM 1921 N N . HIS A 1 261 ? 3.644 -4.191 -9.804 1.00 93.81 261 HIS A N 1
ATOM 1922 C CA . HIS A 1 261 ? 4.845 -4.919 -10.213 1.00 93.81 261 HIS A CA 1
ATOM 1923 C C . HIS A 1 261 ? 4.512 -6.253 -10.904 1.00 93.81 261 HIS A C 1
ATOM 1925 O O . HIS A 1 261 ? 4.383 -7.313 -10.285 1.00 93.81 261 HIS A O 1
ATOM 1931 N N . ALA A 1 262 ? 4.410 -6.223 -12.234 1.00 89.94 262 ALA A N 1
ATOM 1932 C CA . ALA A 1 262 ? 4.161 -7.423 -13.028 1.00 89.94 262 ALA A CA 1
ATOM 1933 C C . ALA A 1 262 ? 5.438 -8.236 -13.329 1.00 89.94 262 ALA A C 1
ATOM 1935 O O . ALA A 1 262 ? 6.554 -7.714 -13.356 1.00 89.94 262 ALA A O 1
ATOM 1936 N N . CYS A 1 263 ? 5.256 -9.537 -13.595 1.00 84.00 263 CYS A N 1
ATOM 1937 C CA . CYS A 1 263 ? 6.326 -10.511 -13.880 1.00 84.00 263 CYS A CA 1
ATOM 1938 C C . CYS A 1 263 ? 6.046 -11.383 -15.116 1.00 84.00 263 CYS A C 1
ATOM 1940 O O . CYS A 1 263 ? 6.367 -12.572 -15.156 1.00 84.00 263 CYS A O 1
ATOM 1942 N N . ASN A 1 264 ? 5.371 -10.828 -16.121 1.00 66.62 264 ASN A N 1
ATOM 1943 C CA . ASN A 1 264 ? 4.889 -11.564 -17.296 1.00 66.62 264 ASN A CA 1
ATOM 1944 C C . ASN A 1 264 ? 5.898 -11.622 -18.464 1.00 66.62 264 ASN A C 1
ATOM 1946 O O . ASN A 1 264 ? 5.714 -12.424 -19.382 1.00 66.62 264 ASN A O 1
ATOM 1950 N N . ALA A 1 265 ? 6.951 -10.800 -18.444 1.00 60.16 265 ALA A N 1
ATOM 1951 C CA . ALA A 1 265 ? 8.011 -10.751 -19.448 1.00 60.16 265 ALA A CA 1
ATOM 1952 C C . ALA A 1 265 ? 9.295 -10.135 -18.855 1.00 60.16 265 ALA A C 1
ATOM 1954 O O . ALA A 1 265 ? 9.224 -9.443 -17.840 1.00 60.16 265 ALA A O 1
ATOM 1955 N N . PRO A 1 266 ? 10.473 -10.351 -19.477 1.00 57.81 266 PRO A N 1
ATOM 1956 C CA . PRO A 1 266 ? 11.666 -9.593 -19.127 1.00 57.81 266 PRO A CA 1
ATOM 1957 C C . PRO A 1 266 ? 11.388 -8.093 -19.222 1.00 57.81 266 PRO A C 1
ATOM 1959 O O . PRO A 1 266 ? 10.858 -7.641 -20.242 1.00 57.81 266 PRO A O 1
ATOM 1962 N N . TYR A 1 267 ? 11.734 -7.336 -18.182 1.00 58.16 267 TYR A N 1
ATOM 1963 C CA . TYR A 1 267 ? 11.444 -5.906 -18.132 1.00 58.16 267 TYR A CA 1
ATOM 1964 C C . TYR A 1 267 ? 12.060 -5.196 -19.345 1.00 58.16 267 TYR A C 1
ATOM 1966 O O . TYR A 1 267 ? 13.228 -5.396 -19.677 1.00 58.16 267 TYR A O 1
ATOM 1974 N N . SER A 1 268 ? 11.278 -4.366 -20.039 1.00 56.66 268 SER A N 1
ATOM 1975 C CA . SER A 1 268 ? 11.686 -3.809 -21.341 1.00 56.66 268 SER A CA 1
ATOM 1976 C C . SER A 1 268 ? 12.972 -2.971 -21.282 1.00 56.66 268 SER A C 1
ATOM 1978 O O . SER A 1 268 ? 13.719 -2.929 -22.261 1.00 56.66 268 SER A O 1
ATOM 1980 N N . GLN A 1 269 ? 13.249 -2.339 -20.137 1.00 57.38 269 GLN A N 1
ATOM 1981 C CA . GLN A 1 269 ? 14.453 -1.532 -19.916 1.00 57.38 269 GLN A CA 1
ATOM 1982 C C . GLN A 1 269 ? 15.615 -2.346 -19.325 1.00 57.38 269 GLN A C 1
ATOM 1984 O O . GLN A 1 269 ? 16.762 -1.913 -19.417 1.00 57.38 269 GLN A O 1
ATOM 1989 N N . ASP A 1 270 ? 15.338 -3.529 -18.767 1.00 55.25 270 ASP A N 1
ATOM 1990 C CA . ASP A 1 270 ? 16.353 -4.482 -18.319 1.00 55.25 270 ASP A CA 1
ATOM 1991 C C . ASP A 1 270 ? 15.875 -5.931 -18.545 1.00 55.25 270 ASP A C 1
ATOM 1993 O O . ASP A 1 270 ? 15.237 -6.533 -17.677 1.00 55.25 270 ASP A O 1
ATOM 1997 N N . PRO A 1 271 ? 16.217 -6.536 -19.698 1.00 64.69 271 PRO A N 1
ATOM 1998 C CA . PRO A 1 271 ? 15.827 -7.906 -20.024 1.00 64.69 271 PRO A CA 1
ATOM 1999 C C . PRO A 1 271 ? 16.402 -8.977 -19.082 1.00 64.69 271 PRO A C 1
ATOM 2001 O O . PRO A 1 271 ? 16.087 -10.158 -19.237 1.00 64.69 271 PRO A O 1
ATOM 2004 N N . SER A 1 272 ? 17.286 -8.615 -18.144 1.00 63.78 272 SER A N 1
ATOM 2005 C CA . SER A 1 272 ? 17.756 -9.530 -17.101 1.00 63.78 272 SER A CA 1
ATOM 2006 C C . SER A 1 272 ? 16.786 -9.623 -15.917 1.00 63.78 272 SER A C 1
ATOM 2008 O O . SER A 1 272 ? 16.851 -10.586 -15.147 1.00 63.78 272 SER A O 1
ATOM 2010 N N . TRP A 1 273 ? 15.862 -8.667 -15.778 1.00 66.38 273 TRP A N 1
ATOM 2011 C CA . TRP A 1 273 ? 14.868 -8.646 -14.712 1.00 66.38 273 TRP A CA 1
ATOM 2012 C C . TRP A 1 273 ? 13.624 -9.414 -15.131 1.00 66.38 273 TRP A C 1
ATOM 2014 O O . TRP A 1 273 ? 13.044 -9.166 -16.184 1.00 66.38 273 TRP A O 1
ATOM 2024 N N . LYS A 1 274 ? 13.206 -10.359 -14.290 1.00 77.25 274 LYS A N 1
ATOM 2025 C CA . LYS A 1 274 ? 12.014 -11.190 -14.524 1.00 77.25 274 LYS A CA 1
ATOM 2026 C C . LYS A 1 274 ? 10.702 -10.493 -14.163 1.00 77.25 274 LYS A C 1
ATOM 2028 O O . LYS A 1 274 ? 9.648 -10.946 -14.590 1.00 77.25 274 LYS A O 1
ATOM 2033 N N . CYS A 1 275 ? 10.803 -9.449 -13.353 1.00 84.12 275 CYS A N 1
ATOM 2034 C CA . CYS A 1 275 ? 9.711 -8.638 -12.852 1.00 84.12 275 CYS A CA 1
ATOM 2035 C C . CYS A 1 275 ? 10.072 -7.167 -13.030 1.00 84.12 275 CYS A C 1
ATOM 2037 O O . CYS A 1 275 ? 11.257 -6.809 -13.035 1.00 84.12 275 CYS A O 1
ATOM 2039 N N . ASN A 1 276 ? 9.064 -6.315 -13.162 1.00 84.38 276 ASN A N 1
ATOM 2040 C CA . ASN A 1 276 ? 9.262 -4.878 -13.174 1.00 84.38 276 ASN A CA 1
ATOM 2041 C C . ASN A 1 276 ? 9.565 -4.377 -11.751 1.00 84.38 276 ASN A C 1
ATOM 2043 O O . ASN A 1 276 ? 8.655 -4.081 -10.985 1.00 84.38 276 ASN A O 1
ATOM 2047 N N . LYS A 1 277 ? 10.853 -4.271 -11.402 1.00 82.81 277 LYS A N 1
ATOM 2048 C CA . LYS A 1 277 ? 11.291 -3.860 -10.054 1.00 82.81 277 LYS A CA 1
ATOM 2049 C C . LYS A 1 277 ? 10.903 -2.435 -9.679 1.00 82.81 277 LYS A C 1
ATOM 2051 O O . LYS A 1 277 ? 10.698 -2.159 -8.506 1.00 82.81 277 LYS A O 1
ATOM 2056 N N . TRP A 1 278 ? 10.852 -1.535 -10.658 1.00 83.00 278 TRP A N 1
ATOM 2057 C CA . TRP A 1 278 ? 10.472 -0.139 -10.425 1.00 83.00 278 TRP A CA 1
ATOM 2058 C C . TRP A 1 278 ? 8.961 0.042 -10.346 1.00 83.00 278 TRP A C 1
ATOM 2060 O O . TRP A 1 278 ? 8.493 1.030 -9.796 1.00 83.00 278 TRP A O 1
ATOM 2070 N N . GLY A 1 279 ? 8.225 -0.925 -10.888 1.00 88.94 279 GLY A N 1
ATOM 2071 C CA . GLY A 1 279 ? 6.784 -0.885 -10.987 1.00 88.94 279 GLY A CA 1
ATOM 2072 C C . GLY A 1 279 ? 6.299 -0.002 -12.131 1.00 88.94 279 GLY A C 1
ATOM 2073 O O . GLY A 1 279 ? 6.999 0.879 -12.629 1.00 88.94 279 GLY A O 1
ATOM 2074 N N . ASP A 1 280 ? 5.100 -0.301 -12.612 1.00 88.38 280 ASP A N 1
ATOM 2075 C CA . ASP A 1 280 ? 4.389 0.504 -13.595 1.00 88.38 280 ASP A CA 1
ATOM 2076 C C . ASP A 1 280 ? 2.882 0.172 -13.572 1.00 88.38 280 ASP A C 1
ATOM 2078 O O . ASP A 1 280 ? 2.511 -0.979 -13.826 1.00 88.38 280 ASP A O 1
ATOM 2082 N N . PRO A 1 281 ? 1.992 1.143 -13.301 1.00 94.25 281 PRO A N 1
ATOM 2083 C CA . PRO A 1 281 ? 2.285 2.516 -12.901 1.00 94.25 281 PRO A CA 1
ATOM 2084 C C . PRO A 1 281 ?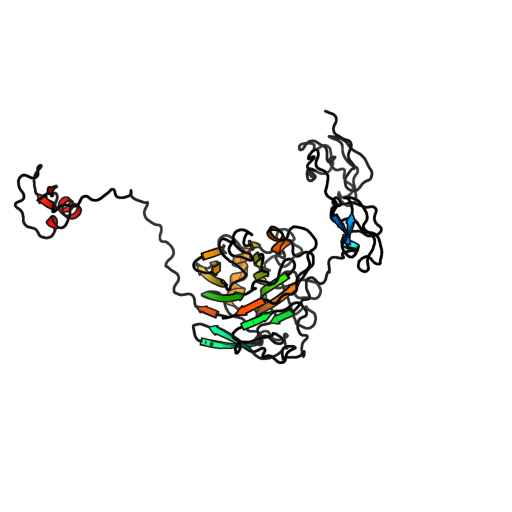 2.621 2.632 -11.407 1.00 94.25 281 PRO A C 1
ATOM 2086 O O . PRO A 1 281 ? 2.270 1.775 -10.594 1.00 94.25 281 PRO A O 1
ATOM 2089 N N . GLU A 1 282 ? 3.241 3.757 -11.067 1.00 94.88 282 GLU A N 1
ATOM 2090 C CA . GLU A 1 282 ? 3.451 4.246 -9.704 1.00 94.88 282 GLU A CA 1
ATOM 2091 C C . GLU A 1 282 ? 2.604 5.513 -9.504 1.00 94.88 282 GLU A C 1
ATOM 2093 O O . GLU A 1 282 ? 2.585 6.406 -10.359 1.00 94.88 282 GLU A O 1
ATOM 2098 N N . PHE A 1 283 ? 1.900 5.611 -8.376 1.00 96.88 283 PHE A N 1
ATOM 2099 C CA . PHE A 1 283 ? 1.147 6.806 -8.001 1.00 96.88 283 PHE A CA 1
ATOM 2100 C C . PHE A 1 283 ? 1.452 7.223 -6.570 1.00 96.88 283 PHE A C 1
ATOM 2102 O O . PHE A 1 283 ? 1.340 6.407 -5.661 1.00 96.88 283 PHE A O 1
ATOM 2109 N N . LYS A 1 284 ? 1.733 8.517 -6.369 1.00 96.31 284 LYS A N 1
ATOM 2110 C CA . LYS A 1 284 ? 1.969 9.111 -5.046 1.00 96.31 284 LYS A CA 1
ATOM 2111 C C . LYS A 1 284 ? 1.052 10.291 -4.788 1.00 96.31 284 LYS A C 1
ATOM 2113 O O . LYS A 1 284 ? 0.695 11.049 -5.696 1.00 96.31 284 LYS A O 1
ATOM 2118 N N . THR A 1 285 ? 0.699 10.473 -3.526 1.00 98.06 285 THR A N 1
ATOM 2119 C CA . THR A 1 285 ? 0.120 11.728 -3.050 1.00 98.06 285 THR A CA 1
ATOM 2120 C C . THR A 1 285 ? 1.164 12.837 -3.058 1.00 98.06 285 THR A C 1
ATOM 2122 O O . THR A 1 285 ? 2.322 12.602 -2.736 1.00 98.06 285 THR A O 1
ATOM 2125 N N . THR A 1 286 ? 0.747 14.070 -3.337 1.00 97.19 286 THR A N 1
ATOM 2126 C CA . THR A 1 286 ? 1.629 15.243 -3.190 1.00 97.19 286 THR A CA 1
ATOM 2127 C C . THR A 1 286 ? 1.627 15.781 -1.751 1.00 97.19 286 THR A C 1
ATOM 2129 O O . THR A 1 286 ? 0.609 15.632 -1.061 1.00 97.19 286 THR A O 1
ATOM 2132 N N . PRO A 1 287 ? 2.662 16.537 -1.326 1.00 95.94 287 PRO A N 1
ATOM 2133 C CA . PRO A 1 287 ? 2.695 17.164 0.003 1.00 95.94 287 PRO A CA 1
ATOM 2134 C C . PRO A 1 287 ? 1.518 18.118 0.265 1.00 95.94 287 PRO A C 1
ATOM 2136 O O . PRO A 1 287 ? 1.120 18.357 1.399 1.00 95.94 287 PRO A O 1
ATOM 2139 N N . ALA A 1 288 ? 0.908 18.681 -0.784 1.00 96.19 288 ALA A N 1
ATOM 2140 C CA . ALA A 1 288 ? -0.285 19.513 -0.639 1.00 96.19 288 ALA A CA 1
ATOM 2141 C C . ALA A 1 288 ? -1.549 18.692 -0.331 1.00 96.19 288 ALA A C 1
ATOM 2143 O O . ALA A 1 288 ? -2.504 19.222 0.237 1.00 96.19 288 ALA A O 1
ATOM 2144 N N . GLN A 1 289 ? -1.598 17.423 -0.737 1.00 97.50 289 GLN A N 1
ATOM 2145 C CA . GLN A 1 289 ? -2.767 16.551 -0.606 1.00 97.50 289 GLN A CA 1
ATOM 2146 C C . GLN A 1 289 ? -2.749 15.757 0.695 1.00 97.50 289 GLN A C 1
ATOM 2148 O O . GLN A 1 289 ? -3.806 15.600 1.301 1.00 97.50 289 GLN A O 1
ATOM 2153 N N . PHE A 1 290 ? -1.581 15.297 1.130 1.00 98.38 290 PHE A N 1
ATOM 2154 C CA . PHE A 1 290 ? -1.421 14.329 2.210 1.00 98.38 290 PHE A CA 1
ATOM 2155 C C . PHE A 1 290 ? -0.283 14.768 3.136 1.00 98.38 290 PHE A C 1
ATOM 2157 O O . PHE A 1 290 ? 0.733 15.256 2.649 1.00 98.38 290 PHE A O 1
ATOM 2164 N N . GLY A 1 291 ? -0.469 14.635 4.448 1.00 97.62 291 GLY A N 1
ATOM 2165 C CA . GLY A 1 291 ? 0.570 14.922 5.438 1.00 97.62 291 GLY A CA 1
ATOM 2166 C C . GLY A 1 291 ? 0.015 15.253 6.831 1.00 97.62 291 GLY A C 1
ATOM 2167 O O . GLY A 1 291 ? -1.210 15.258 7.024 1.00 97.62 291 GLY A O 1
ATOM 2168 N N . PRO A 1 292 ? 0.878 15.549 7.819 1.00 95.44 292 PRO A N 1
ATOM 2169 C CA . PRO A 1 292 ? 0.466 15.805 9.194 1.00 95.44 292 PRO A CA 1
ATOM 2170 C C . PRO A 1 292 ? -0.040 17.236 9.396 1.00 95.44 292 PRO A C 1
ATOM 2172 O O . PRO A 1 292 ? 0.706 18.213 9.352 1.00 95.44 292 PRO A O 1
ATOM 2175 N N . GLY A 1 293 ? -1.315 17.373 9.740 1.00 91.25 293 GLY A N 1
ATOM 2176 C CA . GLY A 1 293 ? -1.945 18.626 10.148 1.00 91.25 293 GLY A CA 1
ATOM 2177 C C . GLY A 1 293 ? -3.066 19.102 9.216 1.00 91.25 293 GLY A C 1
ATOM 2178 O O . GLY A 1 293 ? -3.301 18.557 8.138 1.00 91.25 293 GLY A O 1
ATOM 2179 N N . PRO A 1 294 ? -3.814 20.139 9.627 1.00 89.38 294 PRO A N 1
ATOM 2180 C CA . PRO A 1 294 ? -4.999 20.596 8.901 1.00 89.38 294 PRO A CA 1
ATOM 2181 C C . PRO A 1 294 ? -4.684 21.357 7.602 1.00 89.38 294 PRO A C 1
ATOM 2183 O O . PRO A 1 294 ? -5.605 21.695 6.863 1.00 89.38 294 PRO A O 1
ATOM 2186 N N . GLN A 1 295 ? -3.413 21.661 7.321 1.00 89.12 295 GLN A N 1
ATOM 2187 C CA . GLN A 1 295 ? -2.986 22.383 6.120 1.00 89.12 295 GLN A CA 1
ATOM 2188 C C . GLN A 1 295 ? -3.091 21.553 4.832 1.00 89.12 295 GLN A C 1
ATOM 2190 O O . GLN A 1 295 ? -3.105 22.127 3.743 1.00 89.12 295 GLN A O 1
ATOM 2195 N N . HIS A 1 296 ? -3.166 20.224 4.940 1.00 92.88 296 HIS A N 1
ATOM 2196 C CA . HIS A 1 296 ? -3.234 19.332 3.786 1.00 92.88 296 HIS A CA 1
ATOM 2197 C C . HIS A 1 296 ? -4.652 19.290 3.213 1.00 92.88 296 HIS A C 1
ATOM 2199 O O . HIS A 1 296 ? -5.652 19.173 3.930 1.00 92.88 296 HIS A O 1
ATOM 2205 N N . THR A 1 297 ? -4.742 19.402 1.890 1.00 94.38 297 THR A N 1
ATOM 2206 C CA . THR A 1 297 ? -6.002 19.609 1.168 1.00 94.38 297 THR A CA 1
ATOM 2207 C C . THR A 1 297 ? -6.906 18.383 1.159 1.00 94.38 297 THR A C 1
ATOM 2209 O O . THR A 1 297 ? -8.118 18.565 1.052 1.00 94.38 297 THR A O 1
ATOM 2212 N N . VAL A 1 298 ? -6.370 17.167 1.330 1.00 95.88 298 VAL A N 1
ATOM 2213 C CA . VAL A 1 298 ? -7.152 15.921 1.303 1.00 95.88 298 VAL A CA 1
ATOM 2214 C C . VAL A 1 298 ? -7.060 15.163 2.625 1.00 95.88 298 VAL A C 1
ATOM 2216 O O . VAL A 1 298 ? -8.082 15.011 3.291 1.00 95.88 298 VAL A O 1
ATOM 2219 N N . ILE A 1 299 ? -5.866 14.713 3.016 1.00 98.00 299 ILE A N 1
ATOM 2220 C CA . ILE A 1 299 ? -5.639 13.851 4.180 1.00 98.00 299 ILE A CA 1
ATOM 2221 C C . ILE A 1 299 ? -4.738 14.557 5.193 1.00 98.00 299 ILE A C 1
ATOM 2223 O O . ILE A 1 299 ? -3.593 14.881 4.892 1.00 98.00 299 ILE A O 1
ATOM 2227 N N . ASN A 1 300 ? -5.267 14.761 6.398 1.00 96.88 300 ASN A N 1
ATOM 2228 C CA . ASN A 1 300 ? -4.516 15.067 7.609 1.00 96.88 300 ASN A CA 1
ATOM 2229 C C . ASN A 1 300 ? -4.182 13.748 8.319 1.00 96.88 300 ASN A C 1
ATOM 2231 O O . ASN A 1 300 ? -5.076 13.120 8.887 1.00 96.88 300 ASN A O 1
ATOM 2235 N N . THR A 1 301 ? -2.917 13.348 8.334 1.00 96.62 301 THR A N 1
ATOM 2236 C CA . THR A 1 301 ? -2.481 12.082 8.943 1.00 96.62 301 THR A CA 1
ATOM 2237 C C . THR A 1 301 ? -2.475 12.080 10.474 1.00 96.62 301 THR A C 1
ATOM 2239 O O . THR A 1 301 ? -2.378 11.014 11.087 1.00 96.62 301 THR A O 1
ATOM 2242 N N . ASN A 1 302 ? -2.683 13.238 11.114 1.00 93.25 302 ASN A N 1
ATOM 2243 C CA . ASN A 1 302 ? -2.892 13.309 12.563 1.00 93.25 302 ASN A CA 1
ATOM 2244 C C . ASN A 1 302 ? -4.253 12.743 12.998 1.00 93.25 302 ASN A C 1
ATOM 2246 O O . ASN A 1 302 ? -4.455 12.530 14.191 1.00 93.25 302 ASN A O 1
ATOM 2250 N N . ASP A 1 303 ? -5.165 12.515 12.051 1.00 91.88 303 ASP A N 1
ATOM 2251 C CA . ASP A 1 303 ? -6.502 11.971 12.266 1.00 91.88 303 ASP A CA 1
ATOM 2252 C C . ASP A 1 303 ? -6.722 10.713 11.413 1.00 91.88 303 ASP A C 1
ATOM 2254 O O . ASP A 1 303 ? -5.964 10.412 10.490 1.00 91.88 303 ASP A O 1
ATOM 2258 N N . TRP A 1 304 ? -7.793 9.976 11.711 1.00 93.06 304 TRP A N 1
ATOM 2259 C CA . TRP A 1 304 ? -8.199 8.808 10.929 1.00 93.06 304 TRP A CA 1
ATOM 2260 C C . TRP A 1 304 ? -8.548 9.188 9.487 1.00 93.06 304 TRP A C 1
ATOM 2262 O O . TRP A 1 304 ? -9.187 10.216 9.237 1.00 93.06 304 TRP A O 1
ATOM 2272 N N . TYR A 1 305 ? -8.185 8.328 8.543 1.00 97.38 305 TYR A N 1
ATOM 2273 C CA . TYR A 1 305 ? -8.617 8.404 7.150 1.00 97.38 305 TYR A CA 1
ATOM 2274 C C . TYR A 1 305 ? -8.913 7.009 6.606 1.00 97.38 305 TYR A C 1
ATOM 2276 O O . TYR A 1 305 ? -8.430 6.014 7.137 1.00 97.38 305 TYR A O 1
ATOM 2284 N N . THR A 1 306 ? -9.707 6.928 5.544 1.00 98.25 306 THR A N 1
ATOM 2285 C CA . THR A 1 306 ? -10.042 5.654 4.903 1.00 98.25 306 THR A CA 1
ATOM 2286 C C . THR A 1 306 ? -9.238 5.499 3.623 1.00 98.25 306 THR A C 1
ATOM 2288 O O . THR A 1 306 ? -9.300 6.354 2.735 1.00 98.25 306 THR A O 1
ATOM 2291 N N . TYR A 1 307 ? -8.523 4.383 3.525 1.00 98.75 307 TYR A N 1
ATOM 2292 C CA . TYR A 1 307 ? -7.952 3.869 2.291 1.00 98.75 307 TYR A CA 1
ATOM 2293 C C . TYR A 1 307 ? -8.936 2.871 1.673 1.00 98.75 307 TYR A C 1
ATOM 2295 O O . TYR A 1 307 ? -9.497 2.018 2.364 1.00 98.75 307 TYR A O 1
ATOM 2303 N N . SER A 1 308 ? -9.132 2.942 0.362 1.00 98.69 308 SER A N 1
ATOM 2304 C CA . SER A 1 308 ? -9.898 1.943 -0.379 1.00 98.69 308 SER A CA 1
ATOM 2305 C C . SER A 1 308 ? -9.298 1.693 -1.752 1.00 98.69 308 SER A C 1
ATOM 2307 O O . SER A 1 308 ? -8.782 2.611 -2.386 1.00 98.69 308 SER A O 1
ATOM 2309 N N . GLN A 1 309 ? -9.401 0.456 -2.218 1.00 98.56 309 GLN A N 1
ATOM 2310 C CA . GLN A 1 309 ? -8.970 0.055 -3.541 1.00 98.56 309 GLN A CA 1
ATOM 2311 C C . GLN A 1 309 ? -10.012 -0.864 -4.168 1.00 98.56 309 GLN A C 1
ATOM 2313 O O . GLN A 1 309 ? -10.298 -1.954 -3.668 1.00 98.56 309 GLN A O 1
ATOM 2318 N N . LYS A 1 310 ? -10.615 -0.377 -5.249 1.00 98.69 310 LYS A N 1
ATOM 2319 C CA . LYS A 1 310 ? -11.671 -1.048 -5.999 1.00 98.69 310 LYS A CA 1
ATOM 2320 C C . LYS A 1 310 ? -11.084 -1.690 -7.246 1.00 98.69 310 LYS A C 1
ATOM 2322 O O . LYS A 1 310 ? -10.514 -0.987 -8.076 1.00 98.69 310 LYS A O 1
ATOM 2327 N N . PHE A 1 311 ? -11.275 -2.995 -7.387 1.00 98.69 311 PHE A N 1
ATOM 2328 C CA . PHE A 1 311 ? -10.798 -3.783 -8.518 1.00 98.69 311 PHE A CA 1
ATOM 2329 C C . PHE A 1 311 ? -11.986 -4.199 -9.381 1.00 98.69 311 PHE A C 1
ATOM 2331 O O . PHE A 1 311 ? -12.919 -4.848 -8.903 1.00 98.69 311 PHE A O 1
ATOM 2338 N N . GLU A 1 312 ? -11.966 -3.855 -10.660 1.00 98.12 312 GLU A N 1
ATOM 2339 C CA . GLU A 1 312 ? -13.044 -4.159 -11.597 1.00 98.12 312 GLU A CA 1
ATOM 2340 C C . GLU A 1 312 ? -12.506 -4.864 -12.836 1.00 98.12 312 GLU A C 1
ATOM 2342 O O . GLU A 1 312 ? -11.408 -4.578 -13.310 1.00 98.12 312 GLU A O 1
ATOM 2347 N N . ASP A 1 313 ? -13.318 -5.768 -13.374 1.00 97.31 313 ASP A N 1
ATOM 2348 C CA . ASP A 1 313 ? -13.203 -6.206 -14.757 1.00 97.31 313 ASP A CA 1
ATOM 2349 C C . ASP A 1 313 ? -14.193 -5.376 -15.578 1.00 97.31 313 ASP A C 1
ATOM 2351 O O . ASP A 1 313 ? -15.410 -5.532 -15.441 1.00 97.31 313 ASP A O 1
ATOM 2355 N N . ILE A 1 314 ? -13.672 -4.460 -16.394 1.00 96.38 314 ILE A N 1
ATOM 2356 C CA . ILE A 1 314 ? -14.487 -3.666 -17.311 1.00 96.38 314 ILE A CA 1
ATOM 2357 C C . ILE A 1 314 ? -14.105 -4.045 -18.738 1.00 96.38 314 ILE A C 1
ATOM 2359 O O . ILE A 1 314 ? -13.056 -3.640 -19.248 1.00 96.38 314 ILE A O 1
ATOM 2363 N N . ASP A 1 315 ? -14.993 -4.788 -19.396 1.00 95.38 315 ASP A N 1
ATOM 2364 C CA . ASP A 1 315 ? -14.838 -5.283 -20.769 1.00 95.38 315 ASP A CA 1
ATOM 2365 C C . ASP A 1 315 ? -13.606 -6.192 -20.973 1.00 95.38 315 ASP A C 1
ATOM 2367 O O . ASP A 1 315 ? -12.972 -6.162 -22.026 1.00 95.38 315 ASP A O 1
ATOM 2371 N N . GLY A 1 316 ? -13.246 -7.002 -19.972 1.00 96.12 316 GLY A N 1
ATOM 2372 C CA . GLY A 1 316 ? -12.090 -7.905 -20.002 1.00 96.12 316 GLY A CA 1
ATOM 2373 C C . GLY A 1 316 ? -10.784 -7.273 -19.509 1.00 96.12 316 GLY A C 1
ATOM 2374 O O . GLY A 1 316 ? -9.746 -7.944 -19.494 1.00 96.12 316 GLY A O 1
ATOM 2375 N N . TYR A 1 317 ? -10.816 -6.005 -19.096 1.00 98.00 317 TYR A N 1
ATOM 2376 C CA . TYR A 1 317 ? -9.643 -5.259 -18.650 1.00 98.00 317 TYR A CA 1
ATOM 2377 C C . TYR A 1 317 ? -9.694 -4.961 -17.159 1.00 98.00 317 TYR A C 1
ATOM 2379 O O . TYR A 1 317 ? -10.728 -4.531 -16.643 1.00 98.00 317 TYR A O 1
ATOM 2387 N N . LEU A 1 318 ? -8.557 -5.154 -16.490 1.00 98.12 318 LEU A N 1
ATOM 2388 C CA . LEU A 1 318 ? -8.402 -4.818 -15.082 1.00 98.12 318 LEU A CA 1
ATOM 2389 C C . LEU A 1 318 ? -8.411 -3.298 -14.901 1.00 98.12 318 LEU A C 1
ATOM 2391 O O . LEU A 1 318 ? -7.623 -2.587 -15.522 1.00 98.12 318 LEU A O 1
ATOM 2395 N N . MET A 1 319 ? -9.273 -2.824 -14.010 1.00 98.25 319 MET A N 1
ATOM 2396 C CA . MET A 1 319 ? -9.300 -1.448 -13.529 1.00 98.25 319 MET A CA 1
ATOM 2397 C C . MET A 1 319 ? -9.081 -1.463 -12.028 1.00 98.25 319 MET A C 1
ATOM 2399 O O . MET A 1 319 ? -9.817 -2.144 -11.314 1.00 98.25 319 MET A O 1
ATOM 2403 N N . VAL A 1 320 ? -8.107 -0.699 -11.540 1.00 98.62 320 VAL A N 1
ATOM 2404 C CA . VAL A 1 320 ? -7.876 -0.549 -10.100 1.00 98.62 320 VAL A CA 1
ATOM 2405 C C . VAL A 1 320 ? -7.971 0.918 -9.728 1.00 98.62 320 VAL A C 1
ATOM 2407 O O . VAL A 1 320 ? -7.126 1.722 -10.113 1.00 98.62 320 VAL A O 1
ATOM 2410 N N . THR A 1 321 ? -9.022 1.278 -8.995 1.00 98.75 321 THR A N 1
ATOM 2411 C CA . THR A 1 321 ? -9.207 2.636 -8.478 1.00 98.75 321 THR A CA 1
ATOM 2412 C C . THR A 1 321 ? -8.811 2.672 -7.012 1.00 98.75 321 THR A C 1
ATOM 2414 O O . THR A 1 321 ? -9.498 2.078 -6.182 1.00 98.75 321 THR A O 1
ATOM 2417 N N . THR A 1 322 ? -7.750 3.400 -6.679 1.00 98.75 322 THR A N 1
ATOM 2418 C CA . THR A 1 322 ? -7.406 3.696 -5.282 1.00 98.75 322 THR A CA 1
ATOM 2419 C C . THR A 1 322 ? -8.059 5.008 -4.879 1.00 98.75 322 THR A C 1
ATOM 2421 O O . THR A 1 322 ? -8.011 5.973 -5.638 1.00 98.75 322 THR A O 1
ATOM 2424 N N . THR A 1 323 ? -8.655 5.065 -3.689 1.00 98.75 323 THR A N 1
ATOM 2425 C CA . THR A 1 323 ? -9.215 6.284 -3.100 1.00 98.75 323 THR A CA 1
ATOM 2426 C C . THR A 1 323 ? -8.785 6.425 -1.645 1.00 98.75 323 THR A C 1
ATOM 2428 O O . THR A 1 323 ? -9.038 5.542 -0.826 1.00 98.75 323 THR A O 1
ATOM 2431 N N . LEU A 1 324 ? -8.194 7.574 -1.323 1.00 98.56 324 LEU A N 1
ATOM 2432 C CA . LEU A 1 324 ? -7.981 8.047 0.043 1.00 98.56 324 LEU A CA 1
ATOM 2433 C C . LEU A 1 324 ? -9.083 9.047 0.374 1.00 98.56 324 LEU A C 1
ATOM 2435 O O . LEU A 1 324 ? -9.352 9.942 -0.429 1.00 98.56 324 LEU A O 1
ATOM 2439 N N . SER A 1 325 ? -9.714 8.931 1.540 1.00 96.75 325 SER A N 1
ATOM 2440 C CA . SER A 1 325 ? -10.789 9.843 1.932 1.00 96.75 325 SER A CA 1
ATOM 2441 C C . SER A 1 325 ? -10.759 10.224 3.407 1.00 96.75 325 SER A C 1
ATOM 2443 O O . SER A 1 325 ? -10.439 9.417 4.277 1.00 96.75 325 SER A O 1
ATOM 2445 N N . GLN A 1 326 ? -11.101 11.482 3.688 1.00 95.50 326 GLN A N 1
ATOM 2446 C CA . GLN A 1 326 ? -11.202 12.013 5.043 1.00 95.50 326 GLN A CA 1
ATOM 2447 C C . GLN A 1 326 ? -12.156 13.210 5.079 1.00 95.50 326 GLN A C 1
ATOM 2449 O O . GLN A 1 326 ? -11.982 14.184 4.345 1.00 95.50 326 GLN A O 1
ATOM 2454 N N . ALA A 1 327 ? -13.157 13.158 5.965 1.00 91.56 327 ALA A N 1
ATOM 2455 C CA . ALA A 1 327 ? -14.090 14.263 6.218 1.00 91.56 327 ALA A CA 1
ATOM 2456 C C . ALA A 1 327 ? -14.726 14.864 4.939 1.00 91.56 327 ALA A C 1
ATOM 2458 O O . ALA A 1 327 ? -14.811 16.080 4.783 1.00 91.56 327 ALA A O 1
ATOM 2459 N N . GLY A 1 328 ? -15.151 14.006 4.003 1.00 90.75 328 GLY A N 1
ATOM 2460 C CA . GLY A 1 328 ? -15.787 14.416 2.740 1.00 90.75 328 GLY A CA 1
ATOM 2461 C C . GLY A 1 328 ? -14.822 14.890 1.646 1.00 90.75 328 GLY A C 1
ATOM 2462 O O . GLY A 1 328 ? -15.270 15.274 0.569 1.00 90.75 328 GLY A O 1
ATOM 2463 N N . ARG A 1 329 ? -13.511 14.855 1.900 1.00 95.44 329 ARG A N 1
ATOM 2464 C CA . ARG A 1 329 ? -12.455 15.125 0.918 1.00 95.44 329 ARG A CA 1
ATOM 2465 C C . ARG A 1 329 ? -11.892 13.802 0.423 1.00 95.44 329 ARG A C 1
ATOM 2467 O O . ARG A 1 329 ? -11.830 12.842 1.194 1.00 95.44 329 ARG A O 1
ATOM 2474 N N . SER A 1 330 ? -11.467 13.754 -0.833 1.00 97.19 330 SER A N 1
ATOM 2475 C CA . SER A 1 330 ? -10.901 12.539 -1.414 1.00 97.19 330 SER A CA 1
ATOM 2476 C C . SER A 1 330 ? -9.830 12.821 -2.457 1.00 97.19 330 SER A C 1
ATOM 2478 O O . SER A 1 330 ? -9.894 13.811 -3.186 1.00 97.19 330 SER A O 1
ATOM 2480 N N . TRP A 1 331 ? -8.880 11.901 -2.550 1.00 97.62 331 TRP A N 1
ATOM 2481 C CA . TRP A 1 331 ? -7.927 11.773 -3.645 1.00 97.62 331 TRP A CA 1
ATOM 2482 C C . TRP A 1 331 ? -8.114 10.393 -4.259 1.00 97.62 331 TRP A C 1
ATOM 2484 O O . TRP A 1 331 ? -8.336 9.429 -3.526 1.00 97.62 331 TRP A O 1
ATOM 2494 N N . SER A 1 332 ? -8.032 10.297 -5.582 1.00 97.75 332 SER A N 1
ATOM 2495 C CA . SER A 1 332 ? -8.174 9.027 -6.282 1.00 97.75 332 SER A CA 1
ATOM 2496 C C . SER A 1 332 ? -7.247 8.935 -7.481 1.00 97.75 332 SER A C 1
ATOM 2498 O O . SER A 1 332 ? -7.028 9.931 -8.173 1.00 97.75 332 SER A O 1
ATOM 2500 N N . THR A 1 333 ? -6.791 7.722 -7.769 1.00 97.75 333 THR A N 1
ATOM 2501 C CA . THR A 1 333 ? -6.048 7.380 -8.985 1.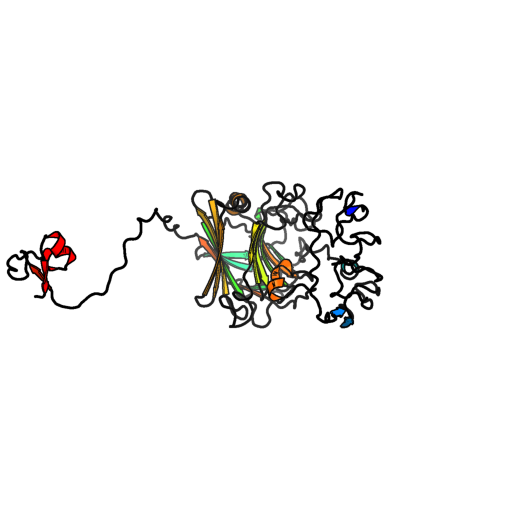00 97.75 333 THR A CA 1
ATOM 2502 C C . THR A 1 333 ? -6.623 6.115 -9.625 1.00 97.75 333 THR A C 1
ATOM 2504 O O . THR A 1 333 ? -7.324 5.351 -8.959 1.00 97.75 333 THR A O 1
ATOM 2507 N N . LEU A 1 334 ? -6.337 5.906 -10.911 1.00 98.12 334 LEU A N 1
ATOM 2508 C CA . LEU A 1 334 ? -6.789 4.763 -11.701 1.00 98.12 334 LEU A CA 1
ATOM 2509 C C . LEU A 1 334 ? -5.597 4.089 -12.388 1.00 98.12 334 LEU A C 1
ATOM 2511 O O . LEU A 1 334 ? -4.909 4.707 -13.199 1.00 98.12 334 LEU A O 1
ATOM 2515 N N . MET A 1 335 ? -5.421 2.798 -12.122 1.00 98.12 335 MET A N 1
ATOM 2516 C CA . MET A 1 335 ? -4.629 1.898 -12.955 1.00 98.12 335 MET A CA 1
ATOM 2517 C C . MET A 1 335 ? -5.552 1.273 -14.006 1.00 98.12 335 MET A C 1
ATOM 2519 O O . MET A 1 335 ? -6.475 0.535 -13.659 1.00 98.12 335 MET A O 1
ATOM 2523 N N . ASP A 1 336 ? -5.320 1.594 -15.280 1.00 97.38 336 ASP A N 1
ATOM 2524 C CA . ASP A 1 336 ? -6.146 1.157 -16.413 1.00 97.38 336 ASP A CA 1
ATOM 2525 C C . ASP A 1 336 ? -5.400 0.110 -17.256 1.00 97.38 336 ASP A C 1
ATOM 2527 O O . ASP A 1 336 ? -4.462 0.438 -17.986 1.00 97.38 336 ASP A O 1
ATOM 2531 N N . GLY A 1 337 ? -5.844 -1.149 -17.197 1.00 96.62 337 GLY A N 1
ATOM 2532 C CA . GLY A 1 337 ? -5.283 -2.261 -17.969 1.00 96.62 337 GLY A CA 1
ATOM 2533 C C . GLY A 1 337 ? -5.482 -2.161 -19.489 1.00 96.62 337 GLY A C 1
ATOM 2534 O O . GLY A 1 337 ? -4.810 -2.858 -20.247 1.00 96.62 337 GLY A O 1
ATOM 2535 N N . ARG A 1 338 ? -6.369 -1.290 -19.987 1.00 95.88 338 ARG A N 1
ATOM 2536 C CA . ARG A 1 338 ? -6.474 -0.988 -21.432 1.00 95.88 338 ARG A CA 1
ATOM 2537 C C . ARG A 1 338 ? -5.296 -0.146 -21.894 1.00 95.88 338 ARG A C 1
ATOM 2539 O O . ARG A 1 338 ? -4.844 -0.293 -23.028 1.00 95.88 338 ARG A O 1
ATOM 2546 N N . ALA A 1 339 ? -4.850 0.761 -21.028 1.00 95.19 339 ALA A N 1
ATOM 2547 C CA . ALA A 1 339 ? -3.775 1.701 -21.304 1.00 95.19 339 ALA A CA 1
ATOM 2548 C C . ALA A 1 339 ? -2.401 1.152 -20.901 1.00 95.19 339 ALA A C 1
ATOM 2550 O O . ALA A 1 339 ? -1.407 1.506 -21.533 1.00 95.19 339 ALA A O 1
ATOM 2551 N N . ASN A 1 340 ? -2.345 0.290 -19.880 1.00 92.75 340 ASN A N 1
ATOM 2552 C CA . ASN A 1 340 ? -1.104 -0.244 -19.339 1.00 92.75 340 ASN A CA 1
ATOM 2553 C C . ASN A 1 340 ? -1.072 -1.795 -19.371 1.00 92.75 340 ASN A C 1
ATOM 2555 O O . ASN A 1 340 ? -1.833 -2.446 -18.649 1.00 92.75 340 ASN A O 1
ATOM 2559 N N . PRO A 1 341 ? -0.179 -2.409 -20.175 1.00 90.50 341 PRO A N 1
ATOM 2560 C CA . PRO A 1 341 ? -0.062 -3.864 -20.263 1.00 90.50 341 PRO A CA 1
ATOM 2561 C C . PRO A 1 341 ? 0.481 -4.527 -18.986 1.00 90.50 341 PRO A C 1
ATOM 2563 O O . PRO A 1 341 ? 0.144 -5.685 -18.742 1.00 90.50 341 PRO A O 1
ATOM 2566 N N . GLU A 1 342 ? 1.270 -3.827 -18.165 1.00 90.56 342 GLU A N 1
ATOM 2567 C CA . GLU A 1 342 ? 1.768 -4.324 -16.873 1.00 90.56 342 GLU A CA 1
ATOM 2568 C C . GLU A 1 342 ? 0.615 -4.455 -15.871 1.00 90.56 342 GLU A C 1
ATOM 2570 O O . GLU A 1 342 ? 0.516 -5.448 -15.156 1.00 90.56 342 GLU A O 1
ATOM 2575 N N . VAL A 1 343 ? -0.328 -3.508 -15.869 1.00 94.62 343 VAL A N 1
ATOM 2576 C CA . VAL A 1 343 ? -1.559 -3.615 -15.063 1.00 94.62 343 VAL A CA 1
ATOM 2577 C C . VAL A 1 343 ? -2.396 -4.794 -15.545 1.00 94.62 343 VAL A C 1
ATOM 2579 O O . VAL A 1 343 ? -2.827 -5.629 -14.752 1.00 94.62 343 VAL A O 1
ATOM 2582 N N . GLN A 1 344 ? -2.598 -4.919 -16.859 1.00 95.19 344 GLN A N 1
ATOM 2583 C CA . GLN A 1 344 ? -3.398 -6.016 -17.402 1.00 95.19 344 GLN A CA 1
ATOM 2584 C C . GLN A 1 344 ? -2.792 -7.394 -17.110 1.00 95.19 344 GLN A C 1
ATOM 2586 O O . GLN A 1 344 ? -3.531 -8.364 -16.931 1.00 95.19 344 GLN A O 1
ATOM 2591 N N . ALA A 1 345 ? -1.466 -7.487 -17.025 1.00 92.25 345 ALA A N 1
ATOM 2592 C CA . ALA A 1 345 ? -0.758 -8.708 -16.662 1.00 92.25 345 ALA A CA 1
ATOM 2593 C C . ALA A 1 345 ? -1.160 -9.259 -15.289 1.00 92.25 345 ALA A C 1
ATOM 2595 O O . ALA A 1 345 ? -1.148 -10.473 -15.089 1.00 92.25 345 ALA A O 1
ATOM 2596 N N . MET A 1 346 ? -1.536 -8.378 -14.359 1.00 94.62 346 MET A N 1
ATOM 2597 C CA . MET A 1 346 ? -1.901 -8.751 -12.994 1.00 94.62 346 MET A CA 1
ATOM 2598 C C . MET A 1 346 ? -3.304 -9.338 -12.876 1.00 94.62 346 MET A C 1
ATOM 2600 O O . MET A 1 346 ? -3.612 -9.973 -11.867 1.00 94.62 346 MET A O 1
ATOM 2604 N N . LYS A 1 347 ? -4.154 -9.180 -13.901 1.00 95.19 347 LYS A N 1
ATOM 2605 C CA . LYS A 1 347 ? -5.571 -9.563 -13.847 1.00 95.19 347 LYS A CA 1
ATOM 2606 C C . LYS A 1 347 ? -5.772 -11.002 -13.378 1.00 95.19 347 LYS A C 1
ATOM 2608 O O . LYS A 1 347 ? -6.464 -11.221 -12.391 1.00 95.19 347 LYS A O 1
ATOM 2613 N N . SER A 1 348 ? -5.130 -11.971 -14.031 1.00 94.50 348 SER A N 1
ATOM 2614 C CA . SER A 1 348 ? -5.316 -13.390 -13.698 1.00 94.50 348 SER A CA 1
ATOM 2615 C C . SER A 1 348 ? -4.826 -13.746 -12.294 1.00 94.50 348 SER A C 1
ATOM 2617 O O . SER A 1 348 ? -5.374 -14.645 -11.663 1.00 94.50 348 SER A O 1
ATOM 2619 N N . PHE A 1 349 ? -3.807 -13.044 -11.794 1.00 95.06 349 PHE A N 1
ATOM 2620 C CA . PHE A 1 349 ? -3.283 -13.247 -10.444 1.00 95.06 349 PHE A CA 1
ATOM 2621 C C . PHE A 1 349 ? -4.246 -12.697 -9.389 1.00 95.06 349 PHE A C 1
ATOM 2623 O O . PHE A 1 349 ? -4.560 -13.384 -8.421 1.00 95.06 349 PHE A O 1
ATOM 2630 N N . LEU A 1 350 ? -4.787 -11.498 -9.612 1.00 96.69 350 LEU A N 1
ATOM 2631 C CA . LEU A 1 350 ? -5.779 -10.879 -8.728 1.00 96.69 350 LEU A CA 1
ATOM 2632 C C . LEU A 1 350 ? -7.136 -11.603 -8.758 1.00 96.69 350 LEU A C 1
ATOM 2634 O O . LEU A 1 350 ? -7.858 -11.587 -7.762 1.00 96.69 350 LEU A O 1
ATOM 2638 N N . GLU A 1 351 ? -7.483 -12.258 -9.870 1.00 96.31 351 GLU A N 1
ATOM 2639 C CA . GLU A 1 351 ? -8.640 -13.160 -9.968 1.00 96.31 351 GLU A CA 1
ATOM 2640 C C . GLU A 1 351 ? -8.431 -14.463 -9.192 1.00 96.31 351 GLU A C 1
ATOM 2642 O O . GLU A 1 351 ? -9.360 -14.948 -8.548 1.00 96.31 351 GLU A O 1
ATOM 2647 N N . ALA A 1 352 ? -7.225 -15.035 -9.250 1.00 93.38 352 ALA A N 1
ATOM 2648 C CA . ALA A 1 352 ? -6.881 -16.254 -8.521 1.00 93.38 352 ALA A CA 1
ATOM 2649 C C . ALA A 1 352 ? -6.699 -16.014 -7.011 1.00 93.38 352 ALA A C 1
ATOM 2651 O O . ALA A 1 352 ? -6.907 -16.929 -6.214 1.00 93.38 352 ALA A O 1
ATOM 2652 N N . GLY A 1 353 ? -6.325 -14.791 -6.635 1.00 95.31 353 GLY A N 1
ATOM 2653 C CA . GLY A 1 353 ? -5.986 -14.392 -5.277 1.00 95.31 353 GLY A CA 1
ATOM 2654 C C . GLY A 1 353 ? -4.481 -14.455 -5.017 1.00 95.31 353 GLY A C 1
ATOM 2655 O O . GLY A 1 353 ? -3.782 -15.395 -5.401 1.00 95.31 353 GLY A O 1
ATOM 2656 N N . LEU A 1 354 ? -3.979 -13.452 -4.309 1.00 95.94 354 LEU A N 1
ATOM 2657 C CA . LEU A 1 354 ? -2.580 -13.315 -3.904 1.00 95.94 354 LEU A CA 1
ATOM 2658 C C . LEU A 1 354 ? -2.488 -13.280 -2.378 1.00 95.94 354 LEU A C 1
ATOM 2660 O O . LEU A 1 354 ? -3.470 -12.965 -1.709 1.00 95.94 354 LEU A O 1
ATOM 2664 N N . VAL A 1 355 ? -1.329 -13.636 -1.826 1.00 96.06 355 VAL A N 1
ATOM 2665 C CA . VAL A 1 355 ? -1.100 -13.577 -0.377 1.00 96.06 355 VAL A CA 1
ATOM 2666 C C . VAL A 1 355 ? -1.045 -12.119 0.050 1.00 96.06 355 VAL A C 1
ATOM 2668 O O . VAL A 1 355 ? -0.241 -11.363 -0.488 1.00 96.06 355 VAL A O 1
ATOM 2671 N N . LEU A 1 356 ? -1.876 -11.740 1.024 1.00 96.69 356 LEU A N 1
ATOM 2672 C CA . LEU A 1 356 ? -1.809 -10.415 1.634 1.00 96.69 356 LEU A CA 1
ATOM 2673 C C . LEU A 1 356 ? -0.674 -10.371 2.654 1.00 96.69 356 LEU A C 1
ATOM 2675 O O . LEU A 1 356 ? -0.677 -11.102 3.651 1.00 96.69 356 LEU A O 1
ATOM 2679 N N . VAL A 1 357 ? 0.274 -9.480 2.395 1.00 95.19 357 VAL A N 1
ATOM 2680 C CA . VAL A 1 357 ? 1.413 -9.175 3.254 1.00 95.19 357 VAL A CA 1
ATOM 2681 C C . VAL A 1 357 ? 1.226 -7.774 3.808 1.00 95.19 357 VAL A C 1
ATOM 2683 O O . VAL A 1 357 ? 0.749 -6.877 3.120 1.00 95.19 357 VAL A O 1
ATOM 2686 N N . THR A 1 358 ? 1.569 -7.575 5.070 1.00 95.31 358 THR A N 1
ATOM 2687 C CA . THR A 1 358 ? 1.553 -6.251 5.690 1.00 95.31 358 THR A CA 1
ATOM 2688 C C . THR A 1 358 ? 2.671 -6.149 6.700 1.00 95.31 358 THR A C 1
ATOM 2690 O O . THR A 1 358 ? 3.110 -7.145 7.278 1.00 95.31 358 THR A O 1
ATOM 2693 N N . GLY A 1 359 ? 3.167 -4.945 6.913 1.00 91.75 359 GLY A N 1
ATOM 2694 C CA . GLY A 1 359 ? 4.301 -4.759 7.779 1.00 91.75 359 GLY A CA 1
ATOM 2695 C C . GLY A 1 359 ? 4.753 -3.324 7.825 1.00 91.75 359 GLY A C 1
ATOM 2696 O O . GLY A 1 359 ? 4.101 -2.404 7.339 1.00 91.75 359 GLY A O 1
ATOM 2697 N N . TYR A 1 360 ? 5.898 -3.155 8.456 1.00 88.38 360 TYR A N 1
ATOM 2698 C CA . TYR A 1 360 ? 6.523 -1.868 8.643 1.00 88.38 360 TYR A CA 1
ATOM 2699 C C . TYR A 1 360 ? 8.028 -2.093 8.633 1.00 88.38 360 TYR A C 1
ATOM 2701 O O . TYR A 1 360 ? 8.540 -2.853 9.451 1.00 88.38 360 TYR A O 1
ATOM 2709 N N . TRP A 1 361 ? 8.736 -1.453 7.709 1.00 88.50 361 TRP A N 1
ATOM 2710 C CA . TRP A 1 361 ? 10.195 -1.425 7.678 1.00 88.50 361 TRP A CA 1
ATOM 2711 C C . TRP A 1 361 ? 10.719 0.007 7.563 1.00 88.50 361 TRP A C 1
ATOM 2713 O O . TRP A 1 361 ? 9.959 0.970 7.437 1.00 88.50 361 TRP A O 1
ATOM 2723 N N . THR A 1 362 ? 12.032 0.152 7.687 1.00 87.38 362 THR A N 1
ATOM 2724 C CA . THR A 1 362 ? 12.703 1.448 7.671 1.00 87.38 362 THR A CA 1
ATOM 2725 C C . THR A 1 362 ? 13.983 1.348 6.868 1.00 87.38 362 THR A C 1
ATOM 2727 O O . THR A 1 362 ? 14.609 0.287 6.814 1.00 87.38 362 THR A O 1
ATOM 2730 N N . ALA A 1 363 ? 14.379 2.455 6.254 1.00 80.38 363 ALA A N 1
ATOM 2731 C CA . ALA A 1 363 ? 15.664 2.568 5.588 1.00 80.38 363 ALA A CA 1
ATOM 2732 C C . ALA A 1 363 ? 16.161 4.014 5.619 1.00 80.38 363 ALA A C 1
ATOM 2734 O O . ALA A 1 363 ? 15.358 4.946 5.704 1.00 80.38 363 ALA A O 1
ATOM 2735 N N . PRO A 1 364 ? 17.488 4.218 5.574 1.00 79.31 364 PRO A N 1
ATOM 2736 C CA . PRO A 1 364 ? 18.073 5.553 5.563 1.00 79.31 364 PRO A CA 1
ATOM 2737 C C . PRO A 1 364 ? 17.955 6.263 4.206 1.00 79.31 364 PRO A C 1
ATOM 2739 O O . PRO A 1 364 ? 18.349 7.418 4.097 1.00 79.31 364 PRO A O 1
ATOM 2742 N N . ASP A 1 365 ? 17.470 5.597 3.166 1.00 81.25 365 ASP A N 1
ATOM 2743 C CA . ASP A 1 365 ? 17.368 6.097 1.795 1.00 81.25 365 ASP A CA 1
ATOM 2744 C C . ASP A 1 365 ? 15.948 5.949 1.228 1.00 81.25 365 ASP A C 1
ATOM 2746 O O . ASP A 1 365 ? 15.773 5.711 0.033 1.00 81.25 365 ASP A O 1
ATOM 2750 N N . MET A 1 366 ? 14.931 6.164 2.071 1.00 88.44 366 MET A N 1
ATOM 2751 C CA . MET A 1 366 ? 13.516 6.116 1.685 1.00 88.44 366 MET A CA 1
ATOM 2752 C C . MET A 1 366 ? 13.060 7.311 0.835 1.00 88.44 366 MET A C 1
ATOM 2754 O O . MET A 1 366 ? 11.911 7.341 0.416 1.00 88.44 366 MET A O 1
ATOM 2758 N N . ASN A 1 367 ? 13.964 8.223 0.457 1.00 89.06 367 ASN A N 1
ATOM 2759 C CA . ASN A 1 367 ? 13.658 9.387 -0.386 1.00 89.06 367 ASN A CA 1
ATOM 2760 C C . ASN A 1 367 ? 12.956 9.039 -1.715 1.00 89.06 367 ASN A C 1
ATOM 2762 O O . ASN A 1 367 ? 12.347 9.913 -2.331 1.00 89.06 367 ASN A O 1
ATOM 2766 N N . TRP A 1 368 ? 13.066 7.794 -2.200 1.00 88.62 368 TRP A N 1
ATOM 2767 C CA . TRP A 1 368 ? 12.288 7.338 -3.354 1.00 88.62 368 TRP A CA 1
ATOM 2768 C C . TRP A 1 368 ? 10.782 7.365 -3.069 1.00 88.62 368 TRP A C 1
ATOM 2770 O O . TRP A 1 368 ? 10.023 7.643 -3.987 1.00 88.62 368 TRP A O 1
ATOM 2780 N N . LEU A 1 369 ? 10.358 7.131 -1.827 1.00 94.25 369 LEU A N 1
ATOM 2781 C CA . LEU A 1 369 ? 8.979 7.150 -1.348 1.00 94.25 369 LEU A CA 1
ATOM 2782 C C . LEU A 1 369 ? 8.548 8.563 -0.932 1.00 94.25 369 LEU A C 1
ATOM 2784 O O . LEU A 1 369 ? 7.543 9.064 -1.428 1.00 94.25 369 LEU A O 1
ATOM 2788 N N . ASP A 1 370 ? 9.299 9.211 -0.036 1.00 95.44 370 ASP A N 1
ATOM 2789 C CA . ASP A 1 370 ? 8.867 10.401 0.718 1.00 95.44 370 ASP A CA 1
ATOM 2790 C C . ASP A 1 370 ? 9.700 11.668 0.459 1.00 95.44 370 ASP A C 1
ATOM 2792 O O . ASP A 1 370 ? 9.451 12.714 1.068 1.00 95.44 370 ASP A O 1
ATOM 2796 N N . GLY A 1 371 ? 10.636 11.633 -0.494 1.00 93.06 371 GLY A N 1
ATOM 2797 C CA . GLY A 1 371 ? 11.595 12.719 -0.703 1.00 93.06 371 GLY A CA 1
ATOM 2798 C C . GLY A 1 371 ? 10.985 14.069 -1.106 1.00 93.06 371 GLY A C 1
ATOM 2799 O O . GLY A 1 371 ? 11.559 15.123 -0.823 1.00 93.06 371 GLY A O 1
ATOM 2800 N N . ASP A 1 372 ? 9.784 14.077 -1.687 1.00 92.94 372 ASP A N 1
ATOM 2801 C CA . ASP A 1 372 ? 9.044 15.316 -1.974 1.00 92.94 372 ASP A CA 1
ATOM 2802 C C . ASP A 1 372 ? 8.688 16.099 -0.696 1.00 92.94 372 ASP A C 1
ATOM 2804 O O . ASP A 1 372 ? 8.651 17.334 -0.711 1.00 92.94 372 ASP A O 1
ATOM 2808 N N . SER A 1 373 ? 8.447 15.390 0.410 1.00 93.06 373 SER A N 1
ATOM 2809 C CA . SER A 1 373 ? 8.147 15.965 1.727 1.00 93.06 373 SER A CA 1
ATOM 2810 C C . SER A 1 373 ? 9.393 16.036 2.619 1.00 93.06 373 SER A C 1
ATOM 2812 O O . SER A 1 373 ? 9.560 16.994 3.377 1.00 93.06 373 SER A O 1
ATOM 2814 N N . CYS A 1 374 ? 10.278 15.043 2.514 1.00 91.81 374 CYS A N 1
ATOM 2815 C CA . CYS A 1 374 ? 11.372 14.797 3.455 1.00 91.81 374 CYS A CA 1
ATOM 2816 C C . CYS A 1 374 ? 12.759 15.240 2.958 1.00 91.81 374 CYS A C 1
ATOM 2818 O O . CYS A 1 374 ? 13.687 15.420 3.752 1.00 91.81 374 CYS A O 1
ATOM 2820 N N . GLY A 1 375 ? 12.891 15.530 1.662 1.00 91.81 375 GLY A N 1
ATOM 2821 C CA . GLY A 1 375 ? 14.131 15.959 1.025 1.00 91.81 375 GLY A CA 1
ATOM 2822 C C . GLY A 1 375 ? 14.862 14.819 0.317 1.00 91.81 375 GLY A C 1
ATOM 2823 O O . GLY A 1 375 ? 14.265 13.877 -0.174 1.00 91.81 375 GLY A O 1
ATOM 2824 N N . SER A 1 376 ? 16.180 14.948 0.174 1.00 87.50 376 SER A N 1
ATOM 2825 C CA . SER A 1 376 ? 17.007 13.981 -0.571 1.00 87.50 376 SER A CA 1
ATOM 2826 C C . SER A 1 376 ? 18.207 13.480 0.239 1.00 87.50 376 SER A C 1
ATOM 2828 O O . SER A 1 376 ? 19.207 13.041 -0.330 1.00 87.50 376 SER A O 1
ATOM 2830 N N . GLY A 1 377 ? 18.183 13.695 1.555 1.00 83.50 377 GLY A N 1
ATOM 2831 C CA . GLY A 1 377 ? 19.277 13.353 2.460 1.00 83.50 377 GLY A CA 1
ATOM 2832 C C . GLY A 1 377 ? 19.095 11.966 3.074 1.00 83.50 377 GLY A C 1
ATOM 2833 O O . GLY A 1 377 ? 18.057 11.346 2.887 1.00 83.50 377 GLY A O 1
ATOM 2834 N N . PRO A 1 378 ? 20.081 11.462 3.831 1.00 83.00 378 PRO A N 1
ATOM 2835 C CA . PRO A 1 378 ? 19.868 10.284 4.655 1.00 83.00 378 PRO A CA 1
ATOM 2836 C C . PRO A 1 378 ? 18.775 10.538 5.692 1.00 83.00 378 PRO A C 1
ATOM 2838 O O . PRO A 1 378 ? 18.775 11.573 6.365 1.00 83.00 378 PRO A O 1
ATOM 2841 N N . GLU A 1 379 ? 17.894 9.566 5.850 1.00 83.19 379 GLU A N 1
ATOM 2842 C CA . GLU A 1 379 ? 16.734 9.644 6.721 1.00 83.19 379 GLU A CA 1
ATOM 2843 C C . GLU A 1 379 ? 16.897 8.746 7.943 1.00 83.19 379 GLU A C 1
ATOM 2845 O O . GLU A 1 379 ? 17.765 7.874 8.030 1.00 83.19 379 GLU A O 1
ATOM 2850 N N . THR A 1 380 ? 16.084 8.993 8.960 1.00 87.69 380 THR A N 1
ATOM 2851 C CA . THR A 1 380 ? 16.033 8.145 10.147 1.00 87.69 380 THR A CA 1
ATOM 2852 C C . THR A 1 380 ? 14.593 8.067 10.598 1.00 87.69 380 THR A C 1
ATOM 2854 O O . THR A 1 380 ? 14.064 9.032 11.151 1.00 87.69 380 THR A O 1
ATOM 2857 N N . CYS A 1 381 ? 13.986 6.901 10.379 1.00 88.50 381 CYS A N 1
ATOM 2858 C CA . CYS A 1 381 ? 12.639 6.634 10.849 1.00 88.50 381 CYS A CA 1
ATOM 2859 C C . CYS A 1 381 ? 12.551 6.846 12.363 1.00 88.50 381 CYS A C 1
ATOM 2861 O O . CYS A 1 381 ? 13.394 6.379 13.135 1.00 88.50 381 CYS A O 1
ATOM 2863 N N . ASN A 1 382 ? 11.494 7.529 12.795 1.00 86.25 382 ASN A N 1
ATOM 2864 C CA . ASN A 1 382 ? 11.215 7.755 14.211 1.00 86.25 382 ASN A CA 1
ATOM 2865 C C . ASN A 1 382 ? 10.698 6.493 14.935 1.00 86.25 382 ASN A C 1
ATOM 2867 O O . ASN A 1 382 ? 10.579 6.508 16.157 1.00 86.25 382 ASN A O 1
ATOM 2871 N N . ASN A 1 383 ? 10.419 5.413 14.193 1.00 85.75 383 ASN A N 1
ATOM 2872 C CA . ASN A 1 383 ? 9.876 4.132 14.656 1.00 85.75 383 ASN A CA 1
ATOM 2873 C C . ASN A 1 383 ? 8.558 4.253 15.430 1.00 85.75 383 ASN A C 1
ATOM 2875 O O . ASN A 1 383 ? 8.190 3.356 16.192 1.00 85.75 383 ASN A O 1
ATOM 2879 N N . ASN A 1 384 ? 7.844 5.361 15.247 1.00 87.62 384 ASN A N 1
ATOM 2880 C CA . ASN A 1 384 ? 6.577 5.568 15.918 1.00 87.62 384 ASN A CA 1
ATOM 2881 C C . ASN A 1 384 ? 5.509 4.624 15.359 1.00 87.62 384 ASN A C 1
ATOM 2883 O O . ASN A 1 384 ? 5.568 4.267 14.177 1.00 87.62 384 ASN A O 1
ATOM 2887 N N . PRO A 1 385 ? 4.537 4.220 16.194 1.00 85.12 385 PRO A N 1
ATOM 2888 C CA . PRO A 1 385 ? 3.542 3.242 15.805 1.00 85.12 385 PRO A CA 1
ATOM 2889 C C . PRO A 1 385 ? 2.554 3.791 14.774 1.00 85.12 385 PRO A C 1
ATOM 2891 O O . PRO A 1 385 ? 2.312 4.995 14.690 1.00 85.12 385 PRO A O 1
ATOM 2894 N N . ALA A 1 386 ? 1.930 2.873 14.046 1.00 90.25 386 ALA A N 1
ATOM 2895 C CA . ALA A 1 386 ? 0.819 3.146 13.146 1.00 90.25 386 ALA A CA 1
ATOM 2896 C C . ALA A 1 386 ? -0.310 2.139 13.370 1.00 90.25 386 ALA A C 1
ATOM 2898 O O . ALA A 1 386 ? -0.068 1.028 13.841 1.00 90.25 386 ALA A O 1
ATOM 2899 N N . GLN A 1 387 ? -1.539 2.516 13.028 1.00 90.38 387 GLN A N 1
ATOM 2900 C CA . GLN A 1 387 ? -2.710 1.658 13.177 1.00 90.38 387 GLN A CA 1
ATOM 2901 C C . GLN A 1 387 ? -3.439 1.472 11.851 1.00 90.38 387 GLN A C 1
ATOM 2903 O O . GLN A 1 387 ? -3.639 2.432 11.103 1.00 90.38 387 GLN A O 1
ATOM 2908 N N . ILE A 1 388 ? -3.865 0.234 11.596 1.00 96.81 388 ILE A N 1
ATOM 2909 C CA . ILE A 1 388 ? -4.779 -0.108 10.504 1.00 96.81 388 ILE A CA 1
ATOM 2910 C C . ILE A 1 388 ? -5.963 -0.872 11.091 1.00 96.81 388 ILE A C 1
ATOM 2912 O O . ILE A 1 388 ? -5.811 -1.978 11.618 1.00 96.81 388 ILE A O 1
ATOM 2916 N N . ALA A 1 389 ? -7.150 -0.295 10.965 1.00 94.50 389 ALA A N 1
ATOM 2917 C CA . ALA A 1 389 ? -8.381 -0.797 11.546 1.00 94.50 389 ALA A CA 1
ATOM 2918 C C . ALA A 1 389 ? -9.481 -1.007 10.504 1.00 94.50 389 ALA A C 1
ATOM 2920 O O . ALA A 1 389 ? -9.385 -0.581 9.354 1.00 94.50 389 ALA A O 1
ATOM 2921 N N . ASN A 1 390 ? -10.560 -1.655 10.947 1.00 92.56 390 ASN A N 1
ATOM 2922 C CA . ASN A 1 390 ? -11.800 -1.833 10.194 1.00 92.56 390 ASN A CA 1
ATOM 2923 C C . ASN A 1 390 ? -11.573 -2.386 8.779 1.00 92.56 390 ASN A C 1
ATOM 2925 O O . ASN A 1 390 ? -12.048 -1.820 7.796 1.00 92.56 390 ASN A O 1
ATOM 2929 N N . TRP A 1 391 ? -10.859 -3.504 8.698 1.00 97.94 391 TRP A N 1
ATOM 2930 C CA . TRP A 1 391 ? -10.575 -4.204 7.454 1.00 97.94 391 TRP A CA 1
ATOM 2931 C C . TRP A 1 391 ? -11.865 -4.725 6.819 1.00 97.94 391 TRP A C 1
ATOM 2933 O O . TRP A 1 391 ? -12.666 -5.410 7.467 1.00 97.94 391 TRP A O 1
ATOM 2943 N N . ARG A 1 392 ? -12.078 -4.385 5.549 1.00 97.94 392 ARG A N 1
ATOM 2944 C CA . ARG A 1 392 ? -13.298 -4.694 4.800 1.00 97.94 392 ARG A CA 1
ATOM 2945 C C . ARG A 1 392 ? -12.960 -5.134 3.386 1.00 97.94 392 ARG A C 1
ATOM 2947 O O . ARG A 1 392 ? -12.114 -4.528 2.731 1.00 97.94 392 ARG A O 1
ATOM 2954 N N . ILE A 1 393 ? -13.677 -6.139 2.903 1.00 98.12 393 ILE A N 1
ATOM 2955 C CA . ILE A 1 393 ? -13.677 -6.532 1.497 1.00 98.12 393 ILE A CA 1
ATOM 2956 C C . ILE A 1 393 ? -15.133 -6.662 1.059 1.00 98.12 393 ILE A C 1
ATOM 2958 O O . ILE A 1 393 ? -15.866 -7.536 1.511 1.00 98.12 393 ILE A O 1
ATOM 2962 N N . GLU A 1 394 ? -15.568 -5.780 0.175 1.00 98.00 394 GLU A N 1
ATOM 2963 C CA . GLU A 1 394 ? -16.961 -5.722 -0.261 1.00 98.00 394 GLU A CA 1
ATOM 2964 C C . GLU A 1 394 ? -17.051 -6.059 -1.740 1.00 98.00 394 GLU A C 1
ATOM 2966 O O . GLU A 1 394 ? -16.267 -5.574 -2.552 1.00 98.00 394 GLU A O 1
ATOM 2971 N N . THR A 1 395 ? -18.006 -6.899 -2.109 1.00 97.62 395 THR A N 1
ATOM 2972 C CA . THR A 1 395 ? -18.344 -7.143 -3.503 1.00 97.62 395 THR A CA 1
ATOM 2973 C C . THR A 1 395 ? -18.837 -5.839 -4.108 1.00 97.62 395 THR A C 1
ATOM 2975 O O . THR A 1 395 ? -19.720 -5.171 -3.565 1.00 97.62 395 THR A O 1
ATOM 2978 N N . ASN A 1 396 ? -18.256 -5.469 -5.245 1.00 95.19 396 ASN A N 1
ATOM 2979 C CA . ASN A 1 396 ? -18.646 -4.259 -5.940 1.00 95.19 396 ASN A CA 1
ATOM 2980 C C . ASN A 1 396 ? -20.133 -4.357 -6.295 1.00 95.19 396 ASN A C 1
ATOM 2982 O O . ASN A 1 396 ? -20.595 -5.368 -6.828 1.00 95.19 396 ASN A O 1
ATOM 2986 N N . GLY A 1 397 ? -20.890 -3.293 -6.014 1.00 80.56 397 GLY A N 1
ATOM 2987 C CA . GLY A 1 397 ? -22.242 -3.162 -6.551 1.00 80.56 397 GLY A CA 1
ATOM 2988 C C . GLY A 1 397 ? -22.229 -3.272 -8.084 1.00 80.56 397 GLY A C 1
ATOM 2989 O O . GLY A 1 397 ? -21.164 -3.123 -8.691 1.00 80.56 397 GLY A O 1
ATOM 2990 N N . PRO A 1 398 ? -23.384 -3.519 -8.732 1.00 58.56 398 PRO A N 1
ATOM 2991 C CA . PRO A 1 398 ? -23.445 -3.589 -10.188 1.00 58.56 398 PRO A CA 1
ATOM 2992 C C . PRO A 1 398 ? -22.757 -2.359 -10.782 1.00 58.56 398 PRO A C 1
ATOM 2994 O O . PRO A 1 398 ? -23.113 -1.230 -10.430 1.00 58.56 398 PRO A O 1
ATOM 2997 N N . SER A 1 399 ? -21.747 -2.578 -11.633 1.00 45.09 399 SER A N 1
ATOM 2998 C CA . SER A 1 399 ? -21.057 -1.490 -12.320 1.00 45.09 399 SER A CA 1
ATOM 2999 C C . SER A 1 399 ? -22.117 -0.598 -12.970 1.00 45.09 399 SER A C 1
ATOM 3001 O O . SER A 1 399 ? -23.031 -1.126 -13.619 1.00 45.09 399 SER A O 1
ATOM 3003 N N . PRO A 1 400 ? -22.057 0.736 -12.798 1.00 40.81 400 PRO A N 1
ATOM 3004 C CA . PRO A 1 400 ? -22.892 1.622 -13.588 1.00 40.81 400 PRO A CA 1
ATOM 3005 C C . PRO A 1 400 ? -22.705 1.226 -15.057 1.00 40.81 400 PRO A C 1
ATOM 3007 O O . PRO A 1 400 ? -21.555 1.020 -15.460 1.00 40.81 400 PRO A O 1
ATOM 3010 N N . PRO A 1 401 ? -23.775 1.064 -15.857 1.00 35.72 401 PRO A N 1
ATOM 3011 C CA . PRO A 1 401 ? -23.598 0.843 -17.283 1.00 35.72 401 PRO A CA 1
ATOM 3012 C C . PRO A 1 401 ? -22.672 1.945 -17.797 1.00 35.72 401 PRO A C 1
ATOM 3014 O O . PRO A 1 401 ? -22.910 3.125 -17.517 1.00 35.72 401 PRO A O 1
ATOM 3017 N N . GLY A 1 402 ? -21.577 1.545 -18.454 1.00 35.84 402 GLY A N 1
ATOM 3018 C CA . GLY A 1 402 ? -20.571 2.476 -18.955 1.00 35.84 402 GLY A CA 1
ATOM 3019 C C . GLY A 1 402 ? -21.242 3.614 -19.730 1.00 35.84 402 GLY A C 1
ATOM 3020 O O . GLY A 1 402 ? -22.313 3.396 -20.309 1.00 35.84 402 GLY A O 1
ATOM 3021 N N . PRO A 1 403 ? -20.677 4.834 -19.726 1.00 35.91 403 PRO A N 1
ATOM 3022 C CA . PRO A 1 403 ? -21.298 5.964 -20.395 1.00 35.91 403 PRO A CA 1
ATOM 3023 C C . PRO A 1 403 ? -21.550 5.598 -21.859 1.00 35.91 403 PRO A C 1
ATOM 3025 O O . PRO A 1 403 ? -20.627 5.456 -22.659 1.00 35.91 403 PRO A O 1
ATOM 3028 N N . SER A 1 404 ? -22.827 5.416 -22.198 1.00 33.31 404 SER A N 1
ATOM 3029 C CA . SER A 1 404 ? -23.270 5.350 -23.584 1.00 33.31 404 SER A CA 1
ATOM 3030 C C . SER A 1 404 ? -22.818 6.648 -24.266 1.00 33.31 404 SER A C 1
ATOM 3032 O O . SER A 1 404 ? -22.861 7.690 -23.601 1.00 33.31 404 SER A O 1
ATOM 3034 N N . PRO A 1 405 ? -22.370 6.634 -25.537 1.00 36.78 405 PRO A N 1
ATOM 3035 C CA . PRO A 1 405 ? -21.949 7.848 -26.227 1.00 36.78 405 PRO A CA 1
ATOM 3036 C C . PRO A 1 405 ? -23.056 8.899 -26.125 1.00 36.78 405 PRO A C 1
ATOM 3038 O O . PRO A 1 405 ? -24.130 8.751 -26.710 1.00 36.78 405 PRO A O 1
ATOM 3041 N N . GLY A 1 406 ? -22.821 9.923 -25.307 1.00 34.59 406 GLY A N 1
ATOM 3042 C CA . GLY A 1 406 ? -23.809 10.957 -25.054 1.00 34.59 406 GLY A CA 1
ATOM 3043 C C . GLY A 1 406 ? -24.099 11.734 -26.341 1.00 34.59 406 GLY A C 1
ATOM 3044 O O . GLY A 1 406 ? -23.170 12.013 -27.106 1.00 34.59 406 GLY A O 1
ATOM 3045 N N . PRO A 1 407 ? -25.361 12.106 -26.607 1.00 40.06 407 PRO A N 1
ATOM 3046 C CA . PRO A 1 407 ? -25.669 13.038 -27.677 1.00 40.06 407 PRO A CA 1
ATOM 3047 C C . PRO A 1 407 ? -25.039 14.403 -27.365 1.00 40.06 407 PRO A C 1
ATOM 3049 O O . PRO A 1 407 ? -24.958 14.832 -26.214 1.00 40.06 407 PRO A O 1
ATOM 3052 N N . THR A 1 408 ? -24.564 15.067 -28.415 1.00 32.09 408 THR A N 1
ATOM 3053 C CA . THR A 1 408 ? -23.866 16.358 -28.394 1.00 32.09 408 THR A CA 1
ATOM 3054 C C . THR A 1 408 ? -24.621 17.414 -27.560 1.00 32.09 408 THR A C 1
ATOM 3056 O O . THR A 1 408 ? -25.841 17.513 -27.704 1.00 32.09 408 THR A O 1
ATOM 3059 N N . PRO A 1 409 ? -23.949 18.230 -26.717 1.00 34.91 409 PRO A N 1
ATOM 3060 C CA . PRO A 1 409 ? -24.632 19.191 -25.848 1.00 34.91 409 PRO A CA 1
ATOM 3061 C C . PRO A 1 409 ? -25.401 20.264 -26.635 1.00 34.91 409 PRO A C 1
ATOM 3063 O O . PRO A 1 409 ? -24.823 20.984 -27.451 1.00 34.91 409 PRO A O 1
ATOM 3066 N N . GLY A 1 410 ? -26.700 20.390 -26.354 1.00 35.84 410 GLY A N 1
ATOM 3067 C CA . GLY A 1 410 ? -27.518 21.548 -26.728 1.00 35.84 410 GLY A CA 1
ATOM 3068 C C . GLY A 1 410 ? -27.302 22.739 -25.775 1.00 35.84 410 GLY A C 1
ATOM 3069 O O . GLY A 1 410 ? -26.772 22.555 -24.678 1.00 35.84 410 GLY A O 1
ATOM 3070 N N . PRO A 1 411 ? -27.677 23.968 -26.180 1.00 38.19 411 PRO A N 1
ATOM 3071 C CA . PRO A 1 411 ? -27.311 25.197 -25.480 1.00 38.19 411 PRO A CA 1
ATOM 3072 C C . PRO A 1 411 ? -28.096 25.402 -24.174 1.00 38.19 411 PRO A C 1
ATOM 3074 O O . PRO A 1 411 ? -29.236 24.965 -24.032 1.00 38.19 411 PRO A O 1
ATOM 3077 N N . SER A 1 412 ? -27.455 26.100 -23.233 1.00 30.41 412 SER A N 1
ATOM 3078 C CA . SER A 1 412 ? -27.929 26.358 -21.865 1.00 30.41 412 SER A CA 1
ATOM 3079 C C . SER A 1 412 ? -29.225 27.198 -21.812 1.00 30.41 412 SER A C 1
ATOM 3081 O O . SER A 1 412 ? -29.350 28.132 -22.611 1.00 30.41 412 SER A O 1
ATOM 3083 N N . PRO A 1 413 ? -30.170 26.952 -20.876 1.00 35.91 413 PRO A N 1
ATOM 3084 C CA . PRO A 1 413 ? -31.405 27.730 -20.775 1.00 35.91 413 PRO A CA 1
ATOM 3085 C C . PRO A 1 413 ? -31.190 29.095 -20.103 1.00 35.91 413 PRO A C 1
ATOM 3087 O O . PRO A 1 413 ? -30.511 29.207 -19.082 1.00 35.91 413 PRO A O 1
ATOM 3090 N N . GLY A 1 414 ? -31.813 30.130 -20.674 1.00 34.59 414 GLY A N 1
ATOM 3091 C CA . GLY A 1 414 ? -31.930 31.472 -20.093 1.00 34.59 414 GLY A CA 1
ATOM 3092 C C . GLY A 1 414 ? -33.010 31.577 -18.998 1.00 34.59 414 GLY A C 1
ATOM 3093 O O . GLY A 1 414 ? -33.711 30.604 -18.725 1.00 34.59 414 GLY A O 1
ATOM 3094 N N . PRO A 1 415 ? -33.144 32.750 -18.347 1.00 34.75 415 PRO A N 1
ATOM 3095 C CA . PRO A 1 415 ? -33.916 32.909 -17.117 1.00 34.75 415 PRO A CA 1
ATOM 3096 C C . PRO A 1 415 ? -35.436 32.955 -17.351 1.00 34.75 415 PRO A C 1
ATOM 3098 O O . PRO A 1 415 ? -35.921 33.576 -18.294 1.00 34.75 415 PRO A O 1
ATOM 3101 N N . THR A 1 416 ? -36.178 32.334 -16.434 1.00 36.69 416 THR A N 1
ATOM 3102 C CA . THR A 1 416 ? -37.646 32.212 -16.420 1.00 36.69 416 THR A CA 1
ATOM 3103 C C . THR A 1 416 ? -38.346 33.498 -15.937 1.00 36.69 416 THR A C 1
ATOM 3105 O O . THR A 1 416 ? -37.995 33.988 -14.861 1.00 36.69 416 THR A O 1
ATOM 3108 N N . PRO A 1 417 ? -39.384 34.019 -16.626 1.00 36.31 417 PRO A N 1
ATOM 3109 C CA . PRO A 1 417 ? -40.295 35.027 -16.077 1.00 36.31 417 PRO A CA 1
ATOM 3110 C C . PRO A 1 417 ? -41.556 34.389 -15.462 1.00 36.31 417 PRO A C 1
ATOM 3112 O O . PRO A 1 417 ? -42.155 33.489 -16.046 1.00 36.31 417 PRO A O 1
ATOM 3115 N N . SER A 1 418 ? -41.986 34.879 -14.292 1.00 45.38 418 SER A N 1
ATOM 3116 C CA . SER A 1 418 ? -43.220 34.455 -13.615 1.00 45.38 418 SER A CA 1
ATOM 3117 C C . SER A 1 418 ? -44.435 35.284 -14.055 1.00 45.38 418 SER A C 1
ATOM 3119 O O . SER A 1 418 ? -44.430 36.507 -13.907 1.00 45.38 418 SER A O 1
ATOM 3121 N N . GLY A 1 419 ? -45.492 34.617 -14.514 1.00 56.38 419 GLY A N 1
ATOM 3122 C CA . GLY A 1 419 ? -46.835 35.156 -14.761 1.00 56.38 419 GLY A CA 1
ATOM 3123 C C . GLY A 1 419 ? -47.784 34.012 -15.137 1.00 56.38 419 GLY A C 1
ATOM 3124 O O . GLY A 1 419 ? -47.304 32.948 -15.517 1.00 56.38 419 GLY A O 1
ATOM 3125 N N . ASP A 1 420 ? -49.101 34.190 -15.009 1.00 73.44 420 ASP A N 1
ATOM 3126 C CA . ASP A 1 420 ? -50.082 33.206 -15.491 1.00 73.44 420 ASP A CA 1
ATOM 3127 C C . ASP A 1 420 ? -50.265 33.382 -17.006 1.00 73.44 420 ASP A C 1
ATOM 3129 O O . ASP A 1 420 ? -50.733 34.423 -17.469 1.00 73.44 420 ASP A O 1
ATOM 3133 N N . PHE A 1 421 ? -49.895 32.371 -17.788 1.00 79.62 421 PHE A N 1
ATOM 3134 C CA . PHE A 1 421 ? -49.997 32.368 -19.251 1.00 79.62 421 PHE A CA 1
ATOM 3135 C C . PHE A 1 421 ? -51.008 31.305 -19.725 1.00 79.62 421 PHE A C 1
ATOM 3137 O O . PHE A 1 421 ? -51.378 30.405 -18.968 1.00 79.62 421 PHE A O 1
ATOM 3144 N N . LYS A 1 422 ? -51.488 31.430 -20.965 1.00 87.00 422 LYS A N 1
ATOM 3145 C CA . LYS A 1 422 ? -52.318 30.441 -21.672 1.00 87.00 422 LYS A CA 1
ATOM 3146 C C . LYS A 1 422 ? -51.989 30.413 -23.163 1.00 87.00 422 LYS A C 1
ATOM 3148 O O . LYS A 1 422 ? -51.387 31.347 -23.696 1.00 87.00 422 LYS A O 1
ATOM 3153 N N . CYS A 1 423 ? -52.421 29.365 -23.846 1.00 85.69 423 CYS A N 1
ATOM 3154 C CA . CYS A 1 423 ? -52.226 29.214 -25.273 1.00 85.69 423 CYS A CA 1
ATOM 3155 C C . CYS A 1 423 ? -53.342 29.904 -26.068 1.00 85.69 423 CYS A C 1
ATOM 3157 O O . CYS A 1 423 ? -54.527 29.793 -25.753 1.00 85.69 423 CYS A O 1
ATOM 3159 N N . CYS A 1 424 ? -52.969 30.645 -27.109 1.00 86.38 424 CYS A N 1
ATOM 3160 C CA . CYS A 1 424 ? -53.908 31.348 -27.983 1.00 86.38 424 CYS A CA 1
ATOM 3161 C C . CYS A 1 424 ? -53.621 31.023 -29.451 1.00 86.38 424 CYS A C 1
ATOM 3163 O O . CYS A 1 424 ? -52.476 30.772 -29.822 1.00 86.38 424 CYS A O 1
ATOM 3165 N N . TRP A 1 425 ? -54.641 31.063 -30.312 1.00 85.25 425 TRP A N 1
ATOM 3166 C CA . TRP A 1 425 ? -54.489 30.736 -31.734 1.00 85.25 425 TRP A CA 1
ATOM 3167 C C . TRP A 1 425 ? -54.681 31.977 -32.606 1.00 85.25 425 TRP A C 1
ATOM 3169 O O . TRP A 1 425 ? -55.673 32.700 -32.489 1.00 85.25 425 TRP A O 1
ATOM 3179 N N . GLY A 1 426 ? -53.712 32.211 -33.494 1.00 72.75 426 GLY A N 1
ATOM 3180 C CA . GLY A 1 426 ? -53.620 33.392 -34.350 1.00 72.75 426 GLY A CA 1
ATOM 3181 C C . GLY A 1 426 ? -52.243 34.054 -34.262 1.00 72.75 426 GLY A C 1
ATOM 3182 O O . GLY A 1 426 ? -51.380 33.634 -33.499 1.00 72.75 426 GLY A O 1
ATOM 3183 N N . SER A 1 427 ? -52.019 35.101 -35.055 1.00 71.81 427 SER A N 1
ATOM 3184 C CA . SER A 1 427 ? -50.733 35.816 -35.092 1.00 71.81 427 SER A CA 1
ATOM 3185 C C . SER A 1 427 ? -50.543 36.824 -33.949 1.00 71.81 427 SER A C 1
ATOM 3187 O O . SER A 1 427 ? -49.503 37.473 -33.877 1.00 71.81 427 SER A O 1
ATOM 3189 N N . THR A 1 428 ? -51.547 37.006 -33.087 1.00 76.44 428 THR A N 1
ATOM 3190 C CA . THR A 1 428 ? -51.531 37.915 -31.930 1.00 76.44 428 THR A CA 1
ATOM 3191 C C . THR A 1 428 ? -52.353 37.326 -30.778 1.00 76.44 428 THR A C 1
ATOM 3193 O O . THR A 1 428 ? -53.251 36.516 -31.006 1.00 76.44 428 THR A O 1
ATOM 3196 N N . CYS A 1 429 ? -52.101 37.765 -29.537 1.00 79.38 429 CYS A N 1
ATOM 3197 C CA . CYS A 1 429 ? -52.811 37.324 -28.320 1.00 79.38 429 CYS A CA 1
ATOM 3198 C C . CYS A 1 429 ? -54.274 37.827 -28.216 1.00 79.38 429 CYS A C 1
ATOM 3200 O O . CYS A 1 429 ? -54.747 38.156 -27.133 1.00 79.38 429 CYS A O 1
ATOM 3202 N N . GLY A 1 430 ? -54.987 37.960 -29.340 1.00 63.53 430 GLY A N 1
ATOM 3203 C CA . GLY A 1 430 ? -56.327 38.556 -29.407 1.00 63.53 430 GLY A CA 1
ATOM 3204 C C . GLY A 1 430 ? -57.497 37.569 -29.335 1.00 63.53 430 GLY A C 1
ATOM 3205 O O . GLY A 1 430 ? -58.596 37.972 -28.965 1.00 63.53 430 GLY A O 1
ATOM 3206 N N . THR A 1 431 ? -57.293 36.288 -29.656 1.00 63.75 431 THR A N 1
ATOM 3207 C CA . THR A 1 431 ? -58.358 35.267 -29.639 1.00 63.75 431 THR A CA 1
ATOM 3208 C C . THR A 1 431 ? -57.862 33.975 -28.997 1.00 63.75 431 THR A C 1
ATOM 3210 O O . THR A 1 431 ? -57.178 33.167 -29.618 1.00 63.75 431 THR A O 1
ATOM 3213 N N . CYS A 1 432 ? -58.229 33.775 -27.733 1.00 70.44 432 CYS A N 1
ATOM 3214 C CA . CYS A 1 432 ? -57.890 32.583 -26.950 1.00 70.44 432 CYS A CA 1
ATOM 3215 C C . CYS A 1 432 ? -59.162 31.776 -26.660 1.00 70.44 432 CYS A C 1
ATOM 3217 O O . CYS A 1 432 ? -59.580 31.648 -25.510 1.00 70.44 432 CYS A O 1
ATOM 3219 N N . THR A 1 433 ? -59.835 31.330 -27.721 1.00 61.84 433 THR A N 1
ATOM 3220 C CA . THR A 1 433 ? -61.056 30.515 -27.649 1.00 61.84 433 THR A CA 1
ATOM 3221 C C . THR A 1 433 ? -60.774 29.137 -28.234 1.00 61.84 433 THR A C 1
ATOM 3223 O O . THR A 1 433 ? -61.003 28.894 -29.418 1.00 61.84 433 THR A O 1
ATOM 3226 N N . GLY A 1 434 ? -60.241 28.258 -27.396 1.00 60.16 434 GLY A N 1
ATOM 3227 C CA . GLY A 1 434 ? -60.024 26.846 -27.679 1.00 60.16 434 GLY A CA 1
ATOM 3228 C C . GLY A 1 434 ? -59.587 26.182 -26.384 1.00 60.16 434 GLY A C 1
ATOM 3229 O O . GLY A 1 434 ? -58.476 26.412 -25.932 1.00 60.16 434 GLY A O 1
ATOM 3230 N N . GLU A 1 435 ? -60.478 25.435 -25.738 1.00 59.25 435 GLU A N 1
ATOM 3231 C CA . GLU A 1 435 ? -60.138 24.720 -24.509 1.00 59.25 435 GLU A CA 1
ATOM 3232 C C . GLU A 1 435 ? -59.605 23.340 -24.884 1.00 59.25 435 GLU A C 1
ATOM 3234 O O . GLU A 1 435 ? -60.345 22.457 -25.319 1.00 59.25 435 GLU A O 1
ATOM 3239 N N . SER A 1 436 ? -58.299 23.162 -24.725 1.00 61.22 436 SER A N 1
ATOM 3240 C CA . SER A 1 436 ? -57.712 21.833 -24.614 1.00 61.22 436 SER A CA 1
ATOM 3241 C C . SER A 1 436 ? -56.722 21.852 -23.460 1.00 61.22 436 SER A C 1
ATOM 3243 O O . SER A 1 436 ? -55.708 22.548 -23.541 1.00 61.22 436 SER A O 1
ATOM 3245 N N . ASP A 1 437 ? -57.008 21.063 -22.422 1.00 69.50 437 ASP A N 1
ATOM 3246 C CA . ASP A 1 437 ? -56.260 21.032 -21.157 1.00 69.50 437 ASP A CA 1
ATOM 3247 C C . ASP A 1 437 ? -54.746 20.834 -21.338 1.00 69.50 437 ASP A C 1
ATOM 3249 O O . ASP A 1 437 ? -53.964 21.281 -20.507 1.00 69.50 437 ASP A O 1
ATOM 3253 N N . PHE A 1 438 ? -54.317 20.188 -22.428 1.00 79.81 438 PHE A N 1
ATOM 3254 C CA . PHE A 1 438 ? -52.905 19.955 -22.741 1.00 79.81 438 PHE A CA 1
ATOM 3255 C C . PHE A 1 438 ? -52.168 21.204 -23.250 1.00 79.81 438 PHE A C 1
ATOM 3257 O O . PHE A 1 438 ? -51.051 21.479 -22.823 1.00 79.81 438 PHE A O 1
ATOM 3264 N N . CYS A 1 439 ? -52.759 21.975 -24.166 1.00 82.19 439 CYS A N 1
ATOM 3265 C CA . CYS A 1 439 ? -52.045 23.091 -24.798 1.00 82.19 439 CYS A CA 1
ATOM 3266 C C . CYS A 1 439 ? -51.825 24.267 -23.830 1.00 82.19 439 CYS A C 1
ATOM 3268 O O . CYS A 1 439 ? -50.900 25.053 -24.021 1.00 82.19 439 CYS A O 1
ATOM 3270 N N . ASP A 1 440 ? -52.631 24.354 -22.769 1.00 81.38 440 ASP A N 1
ATOM 3271 C CA . ASP A 1 440 ? -52.592 25.422 -21.767 1.00 81.38 440 ASP A CA 1
ATOM 3272 C C . ASP A 1 440 ? -51.649 25.154 -20.580 1.00 81.38 440 ASP A C 1
ATOM 3274 O O . ASP A 1 440 ? -51.612 25.945 -19.639 1.00 81.38 440 ASP A O 1
ATOM 3278 N N . THR A 1 441 ? -50.862 24.070 -20.582 1.00 77.38 441 THR A N 1
ATOM 3279 C CA . THR A 1 441 ? -50.016 23.735 -19.421 1.00 77.38 441 THR A CA 1
ATOM 3280 C C . THR A 1 441 ? -48.712 24.527 -19.338 1.00 77.38 441 THR A C 1
ATOM 3282 O O . THR A 1 441 ? -48.204 24.746 -18.240 1.00 77.38 441 THR A O 1
ATOM 3285 N N . ASN A 1 442 ? -48.115 24.892 -20.478 1.00 80.38 442 ASN A N 1
ATOM 3286 C CA . ASN A 1 442 ? -46.870 25.667 -20.581 1.00 80.38 442 ASN A CA 1
ATOM 3287 C C . ASN A 1 442 ? -46.580 26.065 -22.044 1.00 80.38 442 ASN A C 1
ATOM 3289 O O . ASN A 1 442 ? -47.161 25.510 -22.977 1.00 80.38 442 ASN A O 1
ATOM 3293 N N . GLU A 1 443 ? -45.608 26.962 -22.245 1.00 85.12 443 GLU A N 1
ATOM 3294 C CA . GLU A 1 443 ? -45.193 27.464 -23.565 1.00 85.12 443 GLU A CA 1
ATOM 3295 C C . GLU A 1 443 ? -44.812 26.360 -24.556 1.00 85.12 443 GLU A C 1
ATOM 3297 O O . GLU A 1 443 ? -45.199 26.402 -25.724 1.00 85.12 443 GLU A O 1
ATOM 3302 N N . ALA A 1 444 ? -44.086 25.340 -24.094 1.00 77.88 444 ALA A N 1
ATOM 3303 C CA . ALA A 1 444 ? -43.657 24.243 -24.954 1.00 77.88 444 ALA A CA 1
ATOM 3304 C C . ALA A 1 444 ? -44.852 23.441 -25.490 1.00 77.88 444 ALA A C 1
ATOM 3306 O O . ALA A 1 444 ? -44.887 23.101 -26.673 1.00 77.88 444 ALA A O 1
ATOM 3307 N N . SER A 1 445 ? -45.847 23.186 -24.639 1.00 83.31 445 SER A N 1
ATOM 3308 C CA . SER A 1 445 ? -47.076 22.477 -25.017 1.00 83.31 445 SER A CA 1
ATOM 3309 C C . SER A 1 445 ? -47.913 23.323 -25.980 1.00 83.31 445 SER A C 1
ATOM 3311 O O . SER A 1 445 ? -48.414 22.813 -26.981 1.00 83.31 445 SER A O 1
ATOM 3313 N N . CYS A 1 446 ? -47.966 24.639 -25.763 1.00 85.62 446 CYS A N 1
ATOM 3314 C CA . CYS A 1 446 ? -48.639 25.565 -26.666 1.00 85.62 446 CYS A CA 1
ATOM 3315 C C . CYS A 1 446 ? -48.012 25.603 -28.070 1.00 85.62 446 CYS A C 1
ATOM 3317 O O . CYS A 1 446 ? -48.726 25.498 -29.070 1.00 85.62 446 CYS A O 1
ATOM 3319 N N . ASN A 1 447 ? -46.677 25.649 -28.157 1.00 82.00 447 ASN A N 1
ATOM 3320 C CA . ASN A 1 447 ? -45.956 25.610 -29.432 1.00 82.00 447 ASN A CA 1
ATOM 3321 C C . ASN A 1 447 ? -46.191 24.295 -30.193 1.00 82.00 447 ASN A C 1
ATOM 3323 O O . ASN A 1 447 ? -46.327 24.308 -31.416 1.00 82.00 447 ASN A O 1
ATOM 3327 N N . GLN A 1 448 ? -46.300 23.158 -29.493 1.00 81.62 448 GLN A N 1
ATOM 3328 C CA . GLN A 1 448 ? -46.661 21.878 -30.122 1.00 81.62 448 GLN A CA 1
ATOM 3329 C C . GLN A 1 448 ? -48.071 21.910 -30.719 1.00 81.62 448 GLN A C 1
ATOM 3331 O O . GLN A 1 448 ? -48.305 21.359 -31.793 1.00 81.62 448 GLN A O 1
ATOM 3336 N N . CYS A 1 449 ? -48.992 22.620 -30.071 1.00 82.19 449 CYS A N 1
ATOM 3337 C CA . CYS A 1 449 ? -50.333 22.868 -30.588 1.00 82.19 449 CYS A CA 1
ATOM 3338 C C . CYS A 1 449 ? -50.392 23.983 -31.647 1.00 82.19 449 CYS A C 1
ATOM 3340 O O . CYS A 1 449 ? -51.485 24.387 -32.050 1.00 82.19 449 CYS A O 1
ATOM 3342 N N . SER A 1 450 ? -49.234 24.484 -32.100 1.00 83.75 450 SER A N 1
ATOM 3343 C CA . SER A 1 450 ? -49.106 25.616 -33.028 1.00 83.75 450 SER A CA 1
ATOM 3344 C C . SER A 1 450 ? -49.797 26.897 -32.538 1.00 83.75 450 SER A C 1
ATOM 3346 O O . SER A 1 450 ? -50.238 27.716 -33.347 1.00 83.75 450 SER A O 1
ATOM 3348 N N . GLY A 1 451 ? -49.926 27.056 -31.221 1.00 83.50 451 GLY A N 1
ATOM 3349 C CA . GLY A 1 451 ? -50.435 28.266 -30.592 1.00 83.50 451 GLY A CA 1
ATOM 3350 C C . GLY A 1 451 ? -49.312 29.190 -30.128 1.00 83.50 451 GLY A C 1
ATOM 3351 O O . GLY A 1 451 ? -48.136 28.829 -30.123 1.00 83.50 451 GLY A O 1
ATOM 3352 N N . LEU A 1 452 ? -49.694 30.401 -29.737 1.00 87.00 452 LEU A N 1
ATOM 3353 C CA . LEU A 1 452 ? -48.816 31.414 -29.168 1.00 87.00 452 LEU A CA 1
ATOM 3354 C C . LEU A 1 452 ? -49.021 31.469 -27.651 1.00 87.00 452 LEU A C 1
ATOM 3356 O O . LEU A 1 452 ? -50.155 31.618 -27.185 1.00 87.00 452 LEU A O 1
ATOM 3360 N N . TRP A 1 453 ? -47.934 31.356 -26.884 1.00 89.00 453 TRP A N 1
ATOM 3361 C CA . TRP A 1 453 ? -47.988 31.429 -25.425 1.00 89.00 453 TRP A CA 1
ATOM 3362 C C . TRP A 1 453 ? -48.123 32.877 -24.972 1.00 89.00 453 TRP A C 1
ATOM 3364 O O . TRP A 1 453 ? -47.212 33.691 -25.123 1.00 89.00 453 TRP A O 1
ATOM 3374 N N . CYS A 1 454 ? -49.295 33.206 -24.449 1.00 84.56 454 CYS A N 1
ATOM 3375 C CA . CYS A 1 454 ? -49.693 34.571 -24.160 1.00 84.56 454 CYS A CA 1
ATOM 3376 C C . CYS A 1 454 ? -49.966 34.733 -22.665 1.00 84.56 454 CYS A C 1
ATOM 3378 O O . CYS A 1 454 ? -50.518 33.820 -22.048 1.00 84.56 454 CYS A O 1
ATOM 3380 N N . PRO A 1 455 ? -49.618 35.879 -22.059 1.00 84.06 455 PRO A N 1
ATOM 3381 C CA . PRO A 1 455 ? -50.099 36.202 -20.722 1.00 84.06 455 PRO A CA 1
ATOM 3382 C C . PRO A 1 455 ? -51.631 36.145 -20.717 1.00 84.06 455 PRO A C 1
ATOM 3384 O O . PRO A 1 455 ? -52.254 36.514 -21.719 1.00 84.06 455 PRO A O 1
ATOM 3387 N N . LYS A 1 456 ? -52.232 35.660 -19.629 1.00 68.31 456 LYS A N 1
ATOM 3388 C CA . LYS A 1 456 ? -53.692 35.686 -19.480 1.00 68.31 456 LYS A CA 1
ATOM 3389 C C . LYS A 1 456 ? -54.261 37.098 -19.476 1.00 68.31 456 LYS A C 1
ATOM 3391 O O . LYS A 1 456 ? -53.612 38.006 -18.908 1.00 68.31 456 LYS A O 1
#

Foldseek 3Di:
DWFDWDADPPDRDIDGELDWDAADVVNVRWTDGDLHYDQPRDPTPDPDNPDNDPPDPDDQQAWAADPQPRHTGRALGWDAAHVLLVRWTEGGLNYDDPRDDTPDYPCSSVVFPPVPPDLPEQFFVGQQAAPVRAAQWAWAQEANDTDIWGFGNWHADPRRFKTKAFDDHKTWIAPDSGLPQQDPNGFDFDLQAQKKWKWKKAQAQPGKDPQKKWFKKFWADQAPAAPGNSAEDQQCRNRHHHTWMWTLWIDIQQKTKTFGKAQPAQDPVGNVRSIDPVGPPMDMDASLQGHDDPNRPFYHNNDMKMWMWHWYQDVNWTKIKIWIGDPHGIDIDIDTCVVDVSRRNCNVVSNVGTIMMTGMYGFQQCCVTRCNPVNGGGDDIPSRMMMIGRIYMYRDDDDDPPDDPDPDDDDDDDDDDDAQKAWQDDPDPPGRPDDDPQLGPDQVSNVVVVTHIGGD

pLDDT: mean 80.31, std 18.34, range [30.41, 98.75]

InterPro domains:
  IPR013320 Concanavalin A-like lectin/glucanase domain superfamily [SSF49899] (162-387)
  IPR037019 Glycoside hydrolase family 7, catalytic domain superfamily [G3DSA:2.70.100.10] (141-399)

Organism: NCBI:txid141414

Radius of gyration: 31.5 Å; chains: 1; bounding box: 104×63×60 Å

Sequence (456 aa):
ISNPSVACPGSEAMCAGNQCCPGTKESGDRTVPCPTADEDFNGCQVKMTPPKHSTRSGTPHQGGRCPGSGHACAPNQCCPGFEGSDGKTFPCPTSDAGFSGCQVTAEKAFPRQENMGSSESFSPGGPLTAVNGESSKLVITEDGVKNTYYLPGATVIDDGMNVSYTPPYRFYLMNTMTTDYSDQALFYRPPLVGKTFSVDMYYGPNGPGCGCNLNFYLVDMPSVKGTGDYYCDAQCFPDHGCCVEFDMYEGNAEVSQITNHACNAPYSQDPSWKCNKWGDPEFKTTPAQFGPGPQHTVINTNDWYTYSQKFEDIDGYLMVTTTLSQAGRSWSTLMDGRANPEVQAMKSFLEAGLVLVTGYWTAPDMNWLDGDSCGSGPETCNNNPAQIANWRIETNGPSPPGPSPGPTPGPSPGPTPSGDFKCCWGSTCGTCTGESDFCDTNEASCNQCSGLWCPK